Protein AF-0000000077890113 (afdb_homodimer)

Radius of gyration: 23.97 Å; Cα contacts (8 Å, |Δi|>4): 520; chains: 2; bounding box: 77×68×52 Å

Nearest PDB structures (foldseek):
  2q4x-assembly2_B  TM=9.807E-01  e=2.069E-17  Arabidopsis thaliana
  2q4x-assembly1_A  TM=9.269E-01  e=3.983E-15  Arabidopsis thaliana
  3ibx-assembly1_A-2  TM=8.732E-01  e=8.137E-07  Helicobacter pylori
  2rd3-assembly1_A  TM=8.785E-01  e=1.170E-06  unclassified
  2gm7-assembly1_C  TM=8.668E-01  e=7.776E-07  Pyrobaculum aerophilum str. IM2

Structure (mmCIF, N/CA/C/O backbone):
data_AF-0000000077890113-model_v1
#
loop_
_entity.id
_entity.type
_entity.pdbx_description
1 polymer 'aminopyrimidine aminohydrolase'
#
loop_
_atom_site.group_PDB
_atom_site.id
_atom_site.type_symbol
_atom_site.label_atom_id
_atom_site.label_alt_id
_atom_site.label_comp_id
_atom_site.label_asym_id
_atom_site.label_entity_id
_atom_site.label_seq_id
_atom_site.pdbx_PDB_ins_code
_atom_site.Cartn_x
_atom_site.Cartn_y
_atom_site.Cartn_z
_atom_site.occupancy
_atom_site.B_iso_or_equiv
_atom_site.auth_seq_id
_atom_site.auth_comp_id
_atom_site.auth_asym_id
_atom_site.auth_atom_id
_atom_site.pdbx_PDB_model_num
ATOM 1 N N . MET A 1 1 ? 39.969 19.75 5.949 1 30.28 1 MET A N 1
ATOM 2 C CA . MET A 1 1 ? 38.875 20.531 5.395 1 30.28 1 MET A CA 1
ATOM 3 C C . MET A 1 1 ? 37.531 20.094 5.98 1 30.28 1 MET A C 1
ATOM 5 O O . MET A 1 1 ? 37.188 18.906 5.934 1 30.28 1 MET A O 1
ATOM 9 N N . ASP A 1 2 ? 36.938 20.625 7.094 1 36.62 2 ASP A N 1
ATOM 10 C CA . ASP A 1 2 ? 35.781 20.438 7.98 1 36.62 2 ASP A CA 1
ATOM 11 C C . ASP A 1 2 ? 34.531 20.125 7.188 1 36.62 2 ASP A C 1
ATOM 13 O O . ASP A 1 2 ? 34.125 20.875 6.289 1 36.62 2 ASP A O 1
ATOM 17 N N . GLU A 1 3 ? 34.25 18.891 6.762 1 38.81 3 GLU A N 1
ATOM 18 C CA . GLU A 1 3 ? 33.125 18.531 5.91 1 38.81 3 GLU A CA 1
ATOM 19 C C . GLU A 1 3 ? 31.844 19.266 6.32 1 38.81 3 GLU A C 1
ATOM 21 O O . GLU A 1 3 ? 31.281 19.016 7.395 1 38.81 3 GLU A O 1
ATOM 26 N N . GLU A 1 4 ? 31.625 20.609 6.422 1 38 4 GLU A N 1
ATOM 27 C CA . GLU A 1 4 ? 30.438 21.453 6.516 1 38 4 GLU A CA 1
ATOM 28 C C . GLU A 1 4 ? 29.203 20.75 5.934 1 38 4 GLU A C 1
ATOM 30 O O . GLU A 1 4 ? 29.156 20.484 4.734 1 38 4 GLU A O 1
ATOM 35 N N . LYS A 1 5 ? 28.672 19.797 6.52 1 55.34 5 LYS A N 1
ATOM 36 C CA . LYS A 1 5 ? 27.5 19 6.164 1 55.34 5 LYS A CA 1
ATOM 37 C C . LYS A 1 5 ? 26.469 19.828 5.406 1 55.34 5 LYS A C 1
ATOM 39 O O . LYS A 1 5 ? 25.844 20.719 5.98 1 55.34 5 LYS A O 1
ATOM 44 N N . MET A 1 6 ? 26.625 20.266 4.16 1 74.75 6 MET A N 1
ATOM 45 C CA . MET A 1 6 ? 25.797 21.078 3.264 1 74.75 6 MET A CA 1
ATOM 46 C C . MET A 1 6 ? 24.312 20.766 3.465 1 74.75 6 MET A C 1
ATOM 48 O O . MET A 1 6 ? 23.938 19.609 3.689 1 74.75 6 MET A O 1
ATOM 52 N N . MET A 1 7 ? 23.562 21.781 3.844 1 88.94 7 MET A N 1
ATOM 53 C CA . MET A 1 7 ? 22.109 21.719 4.062 1 88.94 7 MET A CA 1
ATOM 54 C C . MET A 1 7 ? 21.406 21.094 2.865 1 88.94 7 MET A C 1
ATOM 56 O O . MET A 1 7 ? 21.703 21.438 1.719 1 88.94 7 MET A O 1
ATOM 60 N N . SER A 1 8 ? 20.625 20.078 3.17 1 95.06 8 SER A N 1
ATOM 61 C CA . SER A 1 8 ? 19.828 19.484 2.102 1 95.06 8 SER A CA 1
ATOM 62 C C . SER A 1 8 ? 18.766 20.438 1.6 1 95.06 8 SER A C 1
ATOM 64 O O . SER A 1 8 ? 18.547 21.5 2.197 1 95.06 8 SER A O 1
ATOM 66 N N . MET A 1 9 ? 18.188 20.219 0.51 1 96.75 9 MET A N 1
ATOM 67 C CA . MET A 1 9 ? 17.172 21.094 -0.07 1 96.75 9 MET A CA 1
ATOM 68 C C . MET A 1 9 ? 15.984 21.25 0.869 1 96.75 9 MET A C 1
ATOM 70 O O . MET A 1 9 ? 15.477 22.359 1.05 1 96.75 9 MET A O 1
ATOM 74 N N . THR A 1 10 ? 15.516 20.141 1.466 1 97.81 10 THR A N 1
ATOM 75 C CA . THR A 1 10 ? 14.383 20.25 2.377 1 97.81 10 THR A CA 1
ATOM 76 C C . THR A 1 10 ? 14.742 21.078 3.604 1 97.81 10 THR A C 1
ATOM 78 O O . THR A 1 10 ? 13.922 21.875 4.082 1 97.81 10 THR A O 1
ATOM 81 N N . GLU A 1 11 ? 15.961 20.906 4.121 1 97.12 11 GLU A N 1
ATOM 82 C CA . GLU A 1 11 ? 16.422 21.719 5.23 1 97.12 11 GLU A CA 1
ATOM 83 C C . GLU A 1 11 ? 16.453 23.203 4.852 1 97.12 11 GLU A C 1
ATOM 85 O O . GLU A 1 11 ? 16.109 24.062 5.66 1 97.12 11 GLU A O 1
ATOM 90 N N . THR A 1 12 ? 16.891 23.438 3.66 1 97.25 12 THR A N 1
ATOM 91 C CA . THR A 1 12 ? 16.891 24.812 3.15 1 97.25 12 THR A CA 1
ATOM 92 C C . THR A 1 12 ? 15.484 25.391 3.129 1 97.25 12 THR A C 1
ATOM 94 O O . THR A 1 12 ? 15.266 26.531 3.543 1 97.25 12 THR A O 1
ATOM 97 N N . TRP A 1 13 ? 14.516 24.625 2.631 1 98.06 13 TRP A N 1
ATOM 98 C CA . TRP A 1 13 ? 13.133 25.094 2.549 1 98.06 13 TRP A CA 1
ATOM 99 C C . TRP A 1 13 ? 12.547 25.297 3.939 1 98.06 13 TRP A C 1
ATOM 101 O O . TRP A 1 13 ? 11.797 26.25 4.164 1 98.06 13 TRP A O 1
ATOM 111 N N . LEU A 1 14 ? 12.883 24.422 4.895 1 97.88 14 LEU A N 1
ATOM 112 C CA . LEU A 1 14 ? 12.391 24.547 6.262 1 97.88 14 LEU A CA 1
ATOM 113 C C . LEU A 1 14 ? 12.898 25.828 6.906 1 97.88 14 LEU A C 1
ATOM 115 O O . LEU A 1 14 ? 12.18 26.469 7.68 1 97.88 14 LEU A O 1
ATOM 119 N N . LYS A 1 15 ? 14.102 26.188 6.59 1 97.12 15 LYS A N 1
ATOM 120 C CA . LYS A 1 15 ? 14.664 27.438 7.09 1 97.12 15 LYS A CA 1
ATOM 121 C C . LYS A 1 15 ? 14.062 28.641 6.363 1 97.12 15 LYS A C 1
ATOM 123 O O . LYS A 1 15 ? 13.672 29.625 7 1 97.12 15 LYS A O 1
ATOM 128 N N . LYS A 1 16 ? 14.031 28.578 5.078 1 97.81 16 LYS A N 1
ATOM 129 C CA . LYS A 1 16 ? 13.531 29.656 4.234 1 97.81 16 LYS A CA 1
ATOM 130 C C . LYS A 1 16 ? 12.078 29.969 4.562 1 97.81 16 LYS A C 1
ATOM 132 O O . LYS A 1 16 ? 11.68 31.141 4.57 1 97.81 16 LYS A O 1
ATOM 137 N N . HIS A 1 17 ? 11.297 28.922 4.797 1 98.31 17 HIS A N 1
ATOM 138 C CA . HIS A 1 17 ? 9.867 29.078 5.039 1 98.31 17 HIS A CA 1
ATOM 139 C C . HIS A 1 17 ? 9.516 28.734 6.484 1 98.31 17 HIS A C 1
ATOM 141 O O . HIS A 1 17 ? 8.477 28.141 6.75 1 98.31 17 HIS A O 1
ATOM 147 N N . ARG A 1 18 ? 10.328 29.109 7.379 1 97.88 18 ARG A N 1
ATOM 148 C CA . ARG A 1 18 ? 10.234 28.75 8.789 1 97.88 18 ARG A CA 1
ATOM 149 C C . ARG A 1 18 ? 8.914 29.219 9.391 1 97.88 18 ARG A C 1
ATOM 151 O O . ARG A 1 18 ? 8.297 28.5 10.18 1 97.88 18 ARG A O 1
ATOM 158 N N . LEU A 1 19 ? 8.477 30.375 9.062 1 97.81 19 LEU A N 1
ATOM 159 C CA . LEU A 1 19 ? 7.254 30.922 9.633 1 97.81 19 LEU A CA 1
ATOM 160 C C . LEU A 1 19 ? 6.039 30.094 9.203 1 97.81 19 LEU A C 1
ATOM 162 O O . LEU A 1 19 ? 5.18 29.781 10.031 1 97.81 19 LEU A O 1
ATOM 166 N N . LEU A 1 20 ? 5.965 29.766 7.926 1 98.25 20 LEU A N 1
ATOM 167 C CA . LEU A 1 20 ? 4.867 28.953 7.414 1 98.25 20 LEU A CA 1
ATOM 168 C C . LEU A 1 20 ? 4.898 27.562 8.023 1 98.25 20 LEU A C 1
ATOM 170 O O . LEU A 1 20 ? 3.855 27 8.375 1 98.25 20 LEU A O 1
ATOM 174 N N . TYR A 1 21 ? 6.102 27.016 8.156 1 98.56 21 TYR A N 1
ATOM 175 C CA . TYR A 1 21 ? 6.258 25.688 8.719 1 98.56 21 TYR A CA 1
ATOM 176 C C . TYR A 1 21 ? 5.852 25.656 10.188 1 98.56 21 TYR A C 1
ATOM 178 O O . TYR A 1 21 ? 5.16 24.75 10.633 1 98.56 21 TYR A O 1
ATOM 186 N N . THR A 1 22 ? 6.258 26.688 10.914 1 98.12 22 THR A N 1
ATOM 187 C CA . THR A 1 22 ? 5.871 26.797 12.312 1 98.12 22 THR A CA 1
ATOM 188 C C . THR A 1 22 ? 4.359 26.969 12.445 1 98.12 22 THR A C 1
ATOM 190 O O . THR A 1 22 ? 3.742 26.406 13.352 1 98.12 22 THR A O 1
ATOM 193 N N . GLY A 1 23 ? 3.75 27.766 11.547 1 98 23 GLY A N 1
ATOM 194 C CA . GLY A 1 23 ? 2.303 27.891 11.539 1 98 23 GLY A CA 1
ATOM 195 C C . GLY A 1 23 ? 1.58 26.578 11.367 1 98 23 GLY A C 1
ATOM 196 O O . GLY A 1 23 ? 0.527 26.344 11.969 1 98 23 GLY A O 1
ATOM 197 N N . ALA A 1 24 ? 2.174 25.703 10.594 1 98.56 24 ALA A N 1
ATOM 198 C CA . ALA A 1 24 ? 1.564 24.406 10.336 1 98.56 24 ALA A CA 1
ATOM 199 C C . ALA A 1 24 ? 1.816 23.453 11.5 1 98.56 24 ALA A C 1
ATOM 201 O O . ALA A 1 24 ? 0.98 22.594 11.797 1 98.56 24 ALA A O 1
ATOM 202 N N . THR A 1 25 ? 2.945 23.562 12.25 1 98.56 25 THR A N 1
ATOM 203 C CA . THR A 1 25 ? 3.332 22.594 13.25 1 98.56 25 THR A CA 1
ATOM 204 C C . THR A 1 25 ? 2.973 23.078 14.656 1 98.56 25 THR A C 1
ATOM 206 O O . THR A 1 25 ? 2.924 22.297 15.602 1 98.56 25 THR A O 1
ATOM 209 N N . ARG A 1 26 ? 2.779 24.375 14.805 1 97.88 26 ARG A N 1
ATOM 210 C CA . ARG A 1 26 ? 2.369 24.984 16.062 1 97.88 26 ARG A CA 1
ATOM 211 C C . ARG A 1 26 ? 1.042 25.719 15.906 1 97.88 26 ARG A C 1
ATOM 213 O O . ARG A 1 26 ? 0.882 26.844 16.406 1 97.88 26 ARG A O 1
ATOM 220 N N . ASN A 1 27 ? 0.21 25.141 15.062 1 97.88 27 ASN A N 1
ATOM 221 C CA . ASN A 1 27 ? -1.128 25.688 14.852 1 97.88 27 ASN A CA 1
ATOM 222 C C . ASN A 1 27 ? -1.892 25.828 16.172 1 97.88 27 ASN A C 1
ATOM 224 O O . ASN A 1 27 ? -1.681 25.031 17.094 1 97.88 27 ASN A O 1
ATOM 228 N N . PRO A 1 28 ? -2.863 26.734 16.328 1 96.88 28 PRO A N 1
ATOM 229 C CA . PRO A 1 28 ? -3.635 26.906 17.547 1 96.88 28 PRO A CA 1
ATOM 230 C C . PRO A 1 28 ? -4.273 25.594 18.031 1 96.88 28 PRO A C 1
ATOM 232 O O . PRO A 1 28 ? -4.312 25.328 19.234 1 96.88 28 PRO A O 1
ATOM 235 N N . PHE A 1 29 ? -4.766 24.828 17.172 1 97.25 29 PHE A N 1
ATOM 236 C CA . PHE A 1 29 ? -5.332 23.531 17.547 1 97.25 29 PHE A CA 1
ATOM 237 C C . PHE A 1 29 ? -4.305 22.688 18.297 1 97.25 29 PHE A C 1
ATOM 239 O O . PHE A 1 29 ? -4.605 22.125 19.359 1 97.25 29 PHE A O 1
ATOM 246 N N . ILE A 1 30 ? -3.082 22.625 17.781 1 97.44 30 ILE A N 1
ATOM 247 C CA . ILE A 1 30 ? -1.996 21.859 18.391 1 97.44 30 ILE A CA 1
ATOM 248 C C . ILE A 1 30 ? -1.639 22.453 19.75 1 97.44 30 ILE A C 1
ATOM 250 O O . ILE A 1 30 ? -1.43 21.719 20.719 1 97.44 30 ILE A O 1
ATOM 254 N N . LEU A 1 31 ? -1.599 23.75 19.75 1 96.88 31 LEU A N 1
ATOM 255 C CA . LEU A 1 31 ? -1.266 24.438 21 1 96.88 31 LEU A CA 1
ATOM 256 C C . LEU A 1 31 ? -2.311 24.141 22.078 1 96.88 31 LEU A C 1
ATOM 258 O O . LEU A 1 31 ? -1.979 24.031 23.25 1 96.88 31 LEU A O 1
ATOM 262 N N . THR A 1 32 ? -3.619 24.062 21.703 1 96.62 32 THR A N 1
ATOM 263 C CA . THR A 1 32 ? -4.66 23.766 22.688 1 96.62 32 THR A CA 1
ATOM 264 C C . THR A 1 32 ? -4.477 22.359 23.266 1 96.62 32 THR A C 1
ATOM 266 O O . THR A 1 32 ? -4.816 22.109 24.422 1 96.62 32 THR A O 1
ATOM 269 N N . ILE A 1 33 ? -4.004 21.422 22.484 1 96.88 33 ILE A N 1
ATOM 270 C CA . ILE A 1 33 ? -3.699 20.094 22.984 1 96.88 33 ILE A CA 1
ATOM 271 C C . ILE A 1 33 ? -2.521 20.156 23.953 1 96.88 33 ILE A C 1
ATOM 273 O O . ILE A 1 33 ? -2.605 19.672 25.078 1 96.88 33 ILE A O 1
ATOM 277 N N . HIS A 1 34 ? -1.407 20.875 23.484 1 97.44 34 HIS A N 1
ATOM 278 C CA . HIS A 1 34 ? -0.181 21.016 24.266 1 97.44 34 HIS A CA 1
ATOM 279 C C . HIS A 1 34 ? -0.458 21.656 25.625 1 97.44 34 HIS A C 1
ATOM 281 O O . HIS A 1 34 ? 0.132 21.266 26.625 1 97.44 34 HIS A O 1
ATOM 287 N N . ASP A 1 35 ? -1.398 22.594 25.641 1 96.69 35 ASP A N 1
ATOM 288 C CA . ASP A 1 35 ? -1.629 23.406 26.812 1 96.69 35 ASP A CA 1
ATOM 289 C C . ASP A 1 35 ? -2.844 22.906 27.609 1 96.69 35 ASP A C 1
ATOM 291 O O . ASP A 1 35 ? -3.271 23.547 28.562 1 96.69 35 ASP A O 1
ATOM 295 N N . ALA A 1 36 ? -3.447 21.781 27.156 1 95.81 36 ALA A N 1
ATOM 296 C CA . ALA A 1 36 ? -4.578 21.141 27.844 1 95.81 36 ALA A CA 1
ATOM 297 C C . ALA A 1 36 ? -5.785 22.078 27.875 1 95.81 36 ALA A C 1
ATOM 299 O O . ALA A 1 36 ? -6.523 22.109 28.859 1 95.81 36 ALA A O 1
ATOM 300 N N . THR A 1 37 ? -5.973 22.891 26.859 1 94.56 37 THR A N 1
ATOM 301 C CA . THR A 1 37 ? -7.125 23.781 26.75 1 94.56 37 THR A CA 1
ATOM 302 C C . THR A 1 37 ? -8.047 23.344 25.625 1 94.56 37 THR A C 1
ATOM 304 O O . THR A 1 37 ? -9.023 24.031 25.312 1 94.56 37 THR A O 1
ATOM 307 N N . ILE A 1 38 ? -7.793 22.203 25.078 1 93.5 38 ILE A N 1
ATOM 308 C CA . ILE A 1 38 ? -8.547 21.703 23.938 1 93.5 38 ILE A CA 1
ATOM 309 C C . ILE A 1 38 ? -9.984 21.406 24.359 1 93.5 38 ILE A C 1
ATOM 311 O O . ILE A 1 38 ? -10.219 20.891 25.453 1 93.5 38 ILE A O 1
ATOM 315 N N . ASN A 1 39 ? -10.875 21.797 23.531 1 92.19 39 ASN A N 1
ATOM 316 C CA . ASN A 1 39 ? -12.266 21.406 23.672 1 92.19 39 ASN A CA 1
ATOM 317 C C . ASN A 1 39 ? -12.516 20.016 23.078 1 92.19 39 ASN A C 1
ATOM 319 O O . ASN A 1 39 ? -12.062 19.703 21.984 1 92.19 39 ASN A O 1
ATOM 323 N N . ILE A 1 40 ? -13.211 19.188 23.719 1 89.19 40 ILE A N 1
ATOM 324 C CA . ILE A 1 40 ? -13.469 17.812 23.328 1 89.19 40 ILE A CA 1
ATOM 325 C C . ILE A 1 40 ? -14.211 17.766 22 1 89.19 40 ILE A C 1
ATOM 327 O O . ILE A 1 40 ? -13.977 16.875 21.172 1 89.19 40 ILE A O 1
ATOM 331 N N . ALA A 1 41 ? -15.047 18.688 21.828 1 91.69 41 ALA A N 1
ATOM 332 C CA . ALA A 1 41 ? -15.789 18.766 20.578 1 91.69 41 ALA A CA 1
ATOM 333 C C . ALA A 1 41 ? -14.852 19 19.406 1 91.69 41 ALA A C 1
ATOM 335 O O . ALA A 1 41 ? -15.031 18.406 18.328 1 91.69 41 ALA A O 1
ATOM 336 N N . SER A 1 42 ? -13.883 19.828 19.625 1 93.56 42 SER A N 1
ATOM 337 C CA . SER A 1 42 ? -12.898 20.109 18.594 1 93.56 42 SER A CA 1
ATOM 338 C C . SER A 1 42 ? -12.062 18.859 18.281 1 93.56 42 SER A C 1
ATOM 340 O O . SER A 1 42 ? -11.781 18.562 17.125 1 93.56 42 SER A O 1
ATOM 342 N N . PHE A 1 43 ? -11.734 18.188 19.344 1 94.06 43 PHE A N 1
ATOM 343 C CA . PHE A 1 43 ? -10.945 16.969 19.188 1 94.06 43 PHE A CA 1
ATOM 344 C C . PHE A 1 43 ? -11.719 15.922 18.406 1 94.06 43 PHE A C 1
ATOM 346 O O . PHE A 1 43 ? -11.18 15.297 17.484 1 94.06 43 PHE A O 1
ATOM 353 N N . LYS A 1 44 ? -12.945 15.742 18.781 1 92.75 44 LYS A N 1
ATOM 354 C CA . LYS A 1 44 ? -13.797 14.773 18.094 1 92.75 44 LYS A CA 1
ATOM 355 C C . LYS A 1 44 ? -13.977 15.125 16.625 1 92.75 44 LYS A C 1
ATOM 357 O O . LYS A 1 44 ? -13.984 14.242 15.766 1 92.75 44 LYS A O 1
ATOM 362 N N . THR A 1 45 ? -14.109 16.422 16.375 1 93.88 45 THR A N 1
ATOM 363 C CA . THR A 1 45 ? -14.234 16.875 15 1 93.88 45 THR A CA 1
ATOM 364 C C . THR A 1 45 ? -12.969 16.547 14.211 1 93.88 45 THR A C 1
ATOM 366 O O . THR A 1 45 ? -13.039 16.016 13.102 1 93.88 45 THR A O 1
ATOM 369 N N . TRP A 1 46 ? -11.844 16.859 14.758 1 95.56 46 TRP A N 1
ATOM 370 C CA . TRP A 1 46 ? -10.578 16.547 14.102 1 95.56 46 TRP A CA 1
ATOM 371 C C . TRP A 1 46 ? -10.469 15.055 13.82 1 95.56 46 TRP A C 1
ATOM 373 O O . TRP A 1 46 ? -10.141 14.648 12.703 1 95.56 46 TRP A O 1
ATOM 383 N N . LEU A 1 47 ? -10.742 14.281 14.852 1 95 47 LEU A N 1
ATOM 384 C CA . LEU A 1 47 ? -10.617 12.828 14.75 1 95 47 LEU A CA 1
ATOM 385 C C . LEU A 1 47 ? -11.492 12.289 13.617 1 95 47 LEU A C 1
ATOM 387 O O . LEU A 1 47 ? -11.031 11.477 12.805 1 95 47 LEU A O 1
ATOM 391 N N . ALA A 1 48 ? -12.695 12.727 13.57 1 94.38 48 ALA A N 1
ATOM 392 C CA . ALA A 1 48 ? -13.625 12.289 12.531 1 94.38 48 ALA A CA 1
ATOM 393 C C . ALA A 1 48 ? -13.148 12.703 11.148 1 94.38 48 ALA A C 1
ATOM 395 O O . ALA A 1 48 ? -13.18 11.906 10.203 1 94.38 48 ALA A O 1
ATOM 396 N N . GLN A 1 49 ? -12.664 13.938 11.023 1 95.75 49 GLN A N 1
ATOM 397 C CA . GLN A 1 49 ? -12.203 14.453 9.742 1 95.75 49 GLN A CA 1
ATOM 398 C C . GLN A 1 49 ? -10.914 13.766 9.305 1 95.75 49 GLN A C 1
ATOM 400 O O . GLN A 1 49 ? -10.711 13.508 8.117 1 95.75 49 GLN A O 1
ATOM 405 N N . ASP A 1 50 ? -10.086 13.508 10.242 1 96.12 50 ASP A N 1
ATOM 406 C CA . ASP A 1 50 ? -8.812 12.859 9.922 1 96.12 50 ASP A CA 1
ATOM 407 C C . ASP A 1 50 ? -9.031 11.43 9.445 1 96.12 50 ASP A C 1
ATOM 409 O O . ASP A 1 50 ? -8.266 10.922 8.617 1 96.12 50 ASP A O 1
ATOM 413 N N . TYR A 1 51 ? -10.039 10.805 9.992 1 93.56 51 TYR A N 1
ATOM 414 C CA . TYR A 1 51 ? -10.391 9.477 9.508 1 93.56 51 TYR A CA 1
ATOM 415 C C . TYR A 1 51 ? -10.742 9.508 8.023 1 93.56 51 TYR A C 1
ATOM 417 O O . TYR A 1 51 ? -10.297 8.656 7.258 1 93.56 51 TYR A O 1
ATOM 425 N N . LEU A 1 52 ? -11.523 10.484 7.645 1 93.81 52 LEU A N 1
ATOM 426 C CA . LEU A 1 52 ? -11.883 10.648 6.238 1 93.81 52 LEU A CA 1
ATOM 427 C C . LEU A 1 52 ? -10.648 10.953 5.398 1 93.81 52 LEU A C 1
ATOM 429 O O . LEU A 1 52 ? -10.5 10.422 4.293 1 93.81 52 LEU A O 1
ATOM 433 N N . PHE A 1 53 ? -9.82 11.734 5.918 1 96.62 53 PHE A N 1
ATOM 434 C CA . PHE A 1 53 ? -8.602 12.133 5.211 1 96.62 53 PHE A CA 1
ATOM 435 C C . PHE A 1 53 ? -7.715 10.922 4.941 1 96.62 53 PHE A C 1
ATOM 437 O O . PHE A 1 53 ? -7.16 10.781 3.85 1 96.62 53 PHE A O 1
ATOM 444 N N . VAL A 1 54 ? -7.539 10.07 5.957 1 95.69 54 VAL A N 1
ATOM 445 C CA . VAL A 1 54 ? -6.641 8.93 5.836 1 95.69 54 VAL A CA 1
ATOM 446 C C . VAL A 1 54 ? -7.125 8 4.723 1 95.69 54 VAL A C 1
ATOM 448 O O . VAL A 1 54 ? -6.32 7.395 4.016 1 95.69 54 VAL A O 1
ATOM 451 N N . ARG A 1 55 ? -8.383 7.914 4.492 1 92.38 55 ARG A N 1
ATOM 452 C CA . ARG A 1 55 ? -8.953 7.078 3.439 1 92.38 55 ARG A CA 1
ATOM 453 C C . ARG A 1 55 ? -8.539 7.586 2.061 1 92.38 55 ARG A C 1
ATOM 455 O O . ARG A 1 55 ? -8.391 6.797 1.126 1 92.38 55 ARG A O 1
ATOM 462 N N . ALA A 1 56 ? -8.383 8.898 1.951 1 94.69 56 ALA A N 1
ATOM 463 C CA . ALA A 1 56 ? -7.898 9.492 0.704 1 94.69 56 ALA A CA 1
ATOM 464 C C . ALA A 1 56 ? -6.375 9.477 0.646 1 94.69 56 ALA A C 1
ATOM 466 O O . ALA A 1 56 ? -5.789 9.523 -0.437 1 94.69 56 ALA A O 1
ATOM 467 N N . PHE A 1 57 ? -5.805 9.422 1.797 1 98.19 57 PHE A N 1
ATOM 468 C CA . PHE A 1 57 ? -4.348 9.43 1.904 1 98.19 57 PHE A CA 1
ATOM 469 C C . PHE A 1 57 ? -3.771 8.094 1.45 1 98.19 57 PHE A C 1
ATOM 471 O O . PHE A 1 57 ? -2.693 8.047 0.854 1 98.19 57 PHE A O 1
ATOM 478 N N . VAL A 1 58 ? -4.504 7.004 1.652 1 97.69 58 VAL A N 1
ATOM 479 C CA . VAL A 1 58 ? -4.066 5.648 1.344 1 97.69 58 VAL A CA 1
ATOM 480 C C . VAL A 1 58 ? -3.793 5.523 -0.154 1 97.69 58 VAL A C 1
ATOM 482 O O . VAL A 1 58 ? -2.684 5.172 -0.562 1 97.69 58 VAL A O 1
ATOM 485 N N . PRO A 1 59 ? -4.766 5.867 -1.018 1 97.69 59 PRO A N 1
ATOM 486 C CA . PRO A 1 59 ? -4.453 5.762 -2.443 1 97.69 59 PRO A CA 1
ATOM 487 C C . PRO A 1 59 ? -3.365 6.742 -2.885 1 97.69 59 PRO A C 1
ATOM 489 O O . PRO A 1 59 ? -2.625 6.461 -3.83 1 97.69 59 PRO A O 1
ATOM 492 N N . PHE A 1 60 ? -3.258 7.875 -2.287 1 98.62 60 PHE A N 1
ATOM 493 C CA . PHE A 1 60 ? -2.176 8.797 -2.6 1 98.62 60 PHE A CA 1
ATOM 494 C C . PHE A 1 60 ? -0.818 8.141 -2.369 1 98.62 60 PHE A C 1
ATOM 496 O O . PHE A 1 60 ? 0.045 8.164 -3.25 1 98.62 60 PHE A O 1
ATOM 503 N N . VAL A 1 61 ? -0.641 7.527 -1.178 1 98.69 61 VAL A N 1
ATOM 504 C CA . VAL A 1 61 ? 0.629 6.883 -0.868 1 98.69 61 VAL A CA 1
ATOM 505 C C . VAL A 1 61 ? 0.871 5.727 -1.837 1 98.69 61 VAL A C 1
ATOM 507 O O . VAL A 1 61 ? 2.002 5.5 -2.271 1 98.69 61 VAL A O 1
ATOM 510 N N . ALA A 1 62 ? -0.186 4.996 -2.152 1 98.44 62 ALA A N 1
ATOM 511 C CA . ALA A 1 62 ? -0.073 3.941 -3.156 1 98.44 62 ALA A CA 1
ATOM 512 C C . ALA A 1 62 ? 0.446 4.496 -4.48 1 98.44 62 ALA A C 1
ATOM 514 O O . ALA A 1 62 ? 1.291 3.879 -5.133 1 98.44 62 ALA A O 1
ATOM 515 N N . SER A 1 63 ? -0.03 5.645 -4.867 1 98.38 63 SER A N 1
ATOM 516 C CA . SER A 1 63 ? 0.412 6.258 -6.117 1 98.38 63 SER A CA 1
ATOM 517 C C . SER A 1 63 ? 1.885 6.648 -6.047 1 98.38 63 SER A C 1
ATOM 519 O O . SER A 1 63 ? 2.602 6.559 -7.047 1 98.38 63 SER A O 1
ATOM 521 N N . VAL A 1 64 ? 2.324 7.129 -4.887 1 98.56 64 VAL A N 1
ATOM 522 C CA . VAL A 1 64 ? 3.732 7.461 -4.695 1 98.56 64 VAL A CA 1
ATOM 523 C C . VAL A 1 64 ? 4.582 6.195 -4.816 1 98.56 64 VAL A C 1
ATOM 525 O O . VAL A 1 64 ? 5.664 6.223 -5.41 1 98.56 64 VAL A O 1
ATOM 528 N N . LEU A 1 65 ? 4.078 5.121 -4.285 1 98.25 65 LEU A N 1
ATOM 529 C CA . LEU A 1 65 ? 4.77 3.838 -4.355 1 98.25 65 LEU A CA 1
ATOM 530 C C . LEU A 1 65 ? 4.957 3.396 -5.805 1 98.25 65 LEU A C 1
ATOM 532 O O . LEU A 1 65 ? 6.035 2.936 -6.184 1 98.25 65 LEU A O 1
ATOM 536 N N . ILE A 1 66 ? 3.938 3.553 -6.602 1 97.81 66 ILE A N 1
ATOM 537 C CA . ILE A 1 66 ? 4.012 3.18 -8.008 1 97.81 66 ILE A CA 1
ATOM 538 C C . ILE A 1 66 ? 5.043 4.051 -8.727 1 97.81 66 ILE A C 1
ATOM 540 O O . ILE A 1 66 ? 5.84 3.555 -9.523 1 97.81 66 ILE A O 1
ATOM 544 N N . LYS A 1 67 ? 5.059 5.352 -8.398 1 97.5 67 LYS A N 1
ATOM 545 C CA . LYS A 1 67 ? 6.043 6.258 -8.984 1 97.5 67 LYS A CA 1
ATOM 546 C C . LYS A 1 67 ? 7.461 5.867 -8.578 1 97.5 67 LYS A C 1
ATOM 548 O O . LYS A 1 67 ? 8.391 5.965 -9.383 1 97.5 67 LYS A O 1
ATOM 553 N N . ALA A 1 68 ? 7.586 5.512 -7.312 1 97.62 68 ALA A N 1
ATOM 554 C CA . ALA A 1 68 ? 8.891 5.062 -6.828 1 97.62 68 ALA A CA 1
ATOM 555 C C . ALA A 1 68 ? 9.383 3.854 -7.617 1 97.62 68 ALA A C 1
ATOM 557 O O . ALA A 1 68 ? 10.547 3.791 -8.008 1 97.62 68 ALA A O 1
ATOM 558 N N . TRP A 1 69 ? 8.5 2.936 -7.859 1 95.62 69 TRP A N 1
ATOM 559 C CA . TRP A 1 69 ? 8.836 1.727 -8.602 1 95.62 69 TRP A CA 1
ATOM 560 C C . TRP A 1 69 ? 9.289 2.066 -10.023 1 95.62 69 TRP A C 1
ATOM 562 O O . TRP A 1 69 ? 10.234 1.475 -10.531 1 95.62 69 TRP A O 1
ATOM 572 N N . LYS A 1 70 ? 8.688 3.062 -10.609 1 94.38 70 LYS A N 1
ATOM 573 C CA . LYS A 1 70 ? 8.961 3.43 -12 1 94.38 70 LYS A CA 1
ATOM 574 C C . LYS A 1 70 ? 10.227 4.277 -12.102 1 94.38 70 LYS A C 1
ATOM 576 O O . LYS A 1 70 ? 11.008 4.125 -13.047 1 94.38 70 LYS A O 1
ATOM 581 N N . GLU A 1 71 ? 10.391 5.121 -11.078 1 94.75 71 GLU A N 1
ATOM 582 C CA . GLU A 1 71 ? 11.32 6.215 -11.336 1 94.75 71 GLU A CA 1
ATOM 583 C C . GLU A 1 71 ? 12.508 6.164 -10.375 1 94.75 71 GLU A C 1
ATOM 585 O O . GLU A 1 71 ? 13.523 6.824 -10.594 1 94.75 71 GLU A O 1
ATOM 590 N N . SER A 1 72 ? 12.32 5.395 -9.25 1 93.25 72 SER A N 1
ATOM 591 C CA . SER A 1 72 ? 13.359 5.461 -8.227 1 93.25 72 SER A CA 1
ATOM 592 C C . SER A 1 72 ? 14.656 4.812 -8.711 1 93.25 72 SER A C 1
ATOM 594 O O . SER A 1 72 ? 14.625 3.82 -9.438 1 93.25 72 SER A O 1
ATOM 596 N N . ASP A 1 73 ? 15.758 5.281 -8.32 1 87.19 73 ASP A N 1
ATOM 597 C CA . ASP A 1 73 ? 17.062 4.699 -8.594 1 87.19 73 ASP A CA 1
ATOM 598 C C . ASP A 1 73 ? 17.547 3.84 -7.43 1 87.19 73 ASP A C 1
ATOM 600 O O . ASP A 1 73 ? 18.672 3.338 -7.438 1 87.19 73 ASP A O 1
ATOM 604 N N . ASP A 1 74 ? 16.75 3.766 -6.426 1 87.69 74 ASP A N 1
ATOM 605 C CA . ASP A 1 74 ? 17.047 3.016 -5.211 1 87.69 74 ASP A CA 1
ATOM 606 C C . ASP A 1 74 ? 15.883 2.104 -4.828 1 87.69 74 ASP A C 1
ATOM 608 O O . ASP A 1 74 ? 14.805 2.58 -4.48 1 87.69 74 ASP A O 1
ATOM 612 N N . ASN A 1 75 ? 16.125 0.863 -4.738 1 83.31 75 ASN A N 1
ATOM 613 C CA . ASN A 1 75 ? 15.102 -0.129 -4.434 1 83.31 75 ASN A CA 1
ATOM 614 C C . ASN A 1 75 ? 14.578 0.024 -3.006 1 83.31 75 ASN 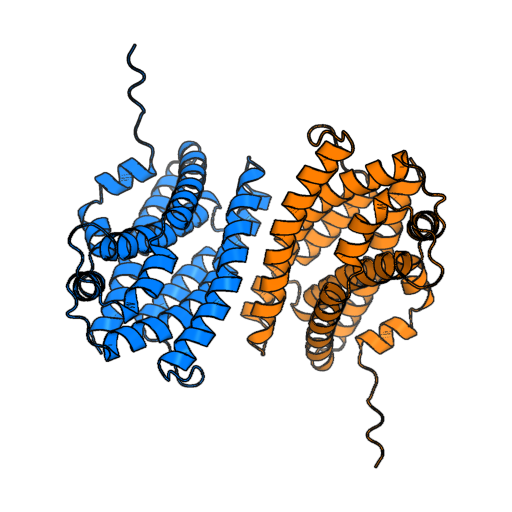A C 1
ATOM 616 O O . ASN A 1 75 ? 13.477 -0.425 -2.693 1 83.31 75 ASN A O 1
ATOM 620 N N . GLY A 1 76 ? 15.328 0.688 -2.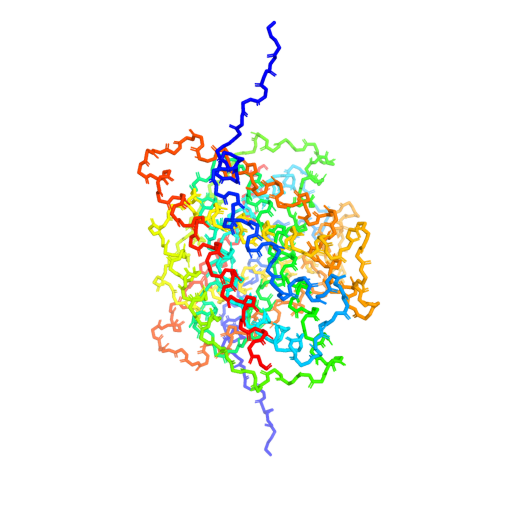195 1 91.56 76 GLY A N 1
ATOM 621 C CA . GLY A 1 76 ? 14.938 0.876 -0.808 1 91.56 76 GLY A CA 1
ATOM 622 C C . GLY A 1 76 ? 13.742 1.793 -0.646 1 91.56 76 GLY A C 1
ATOM 623 O O . GLY A 1 76 ? 13.062 1.766 0.387 1 91.56 76 GLY A O 1
ATOM 624 N N . ASP A 1 77 ? 13.477 2.662 -1.669 1 96.44 77 ASP A N 1
ATOM 625 C CA . ASP A 1 77 ? 12.359 3.594 -1.589 1 96.44 77 ASP A CA 1
ATOM 626 C C . ASP A 1 77 ? 11.031 2.85 -1.45 1 96.44 77 ASP A C 1
ATOM 628 O O . ASP A 1 77 ? 10.195 3.215 -0.626 1 96.44 77 ASP A O 1
ATOM 632 N N . ILE A 1 78 ? 10.977 1.804 -2.268 1 95.81 78 ILE A N 1
ATOM 633 C CA . ILE A 1 78 ? 9.727 1.042 -2.293 1 95.81 78 ILE A CA 1
ATOM 634 C C . ILE A 1 78 ? 9.461 0.442 -0.915 1 95.81 78 ILE A C 1
ATOM 636 O O . ILE A 1 78 ? 8.336 0.507 -0.409 1 95.81 78 ILE A O 1
ATOM 640 N N . GLU A 1 79 ? 10.453 -0.04 -0.278 1 95.31 79 GLU A N 1
ATOM 641 C CA . GLU A 1 79 ? 10.297 -0.682 1.023 1 95.31 79 GLU A CA 1
ATOM 642 C C . GLU A 1 79 ? 9.898 0.329 2.094 1 95.31 79 GLU A C 1
ATOM 644 O O . GLU A 1 79 ? 9.055 0.037 2.947 1 95.31 79 GLU A O 1
ATOM 649 N N . ILE A 1 80 ? 10.5 1.475 2.062 1 97.25 80 ILE A N 1
ATOM 650 C CA . ILE A 1 80 ? 10.188 2.521 3.027 1 97.25 80 ILE A CA 1
ATOM 651 C C . ILE A 1 80 ? 8.727 2.953 2.861 1 97.25 80 ILE A C 1
ATOM 653 O O . ILE A 1 80 ? 7.98 3.029 3.84 1 97.25 80 ILE A O 1
ATOM 657 N N . ILE A 1 81 ? 8.297 3.182 1.59 1 98.19 81 ILE A N 1
ATOM 658 C CA . ILE A 1 81 ? 6.941 3.646 1.323 1 98.19 81 ILE A CA 1
ATOM 659 C C . ILE A 1 81 ? 5.941 2.537 1.644 1 98.19 81 ILE A C 1
ATOM 661 O O . ILE A 1 81 ? 4.879 2.795 2.207 1 98.19 81 ILE A O 1
ATOM 665 N N . LEU A 1 82 ? 6.305 1.339 1.299 1 97.5 82 LEU A N 1
ATOM 666 C CA . LEU A 1 82 ? 5.461 0.194 1.624 1 97.5 82 LEU A CA 1
ATOM 667 C C . LEU A 1 82 ? 5.285 0.059 3.133 1 97.5 82 LEU A C 1
ATOM 669 O O . LEU A 1 82 ? 4.207 -0.305 3.607 1 97.5 82 LEU A O 1
ATOM 673 N N . GLY A 1 83 ? 6.383 0.287 3.914 1 96.19 83 GLY A N 1
ATOM 674 C CA . GLY A 1 83 ? 6.27 0.32 5.363 1 96.19 83 GLY A CA 1
ATOM 675 C C . GLY A 1 83 ? 5.258 1.339 5.859 1 96.19 83 GLY A C 1
ATOM 676 O O . GLY A 1 83 ? 4.535 1.085 6.824 1 96.19 83 GLY A O 1
ATOM 677 N N . GLY A 1 84 ? 5.242 2.457 5.199 1 96.88 84 GLY A N 1
ATOM 678 C CA . GLY A 1 84 ? 4.23 3.457 5.504 1 96.88 84 GLY A CA 1
ATOM 679 C C . GLY A 1 84 ? 2.816 2.975 5.246 1 96.88 84 GLY A C 1
ATOM 680 O O . GLY A 1 84 ? 1.914 3.223 6.047 1 96.88 84 GLY A O 1
ATOM 681 N N . MET A 1 85 ? 2.627 2.271 4.172 1 96.31 85 MET A N 1
ATOM 682 C CA . MET A 1 85 ? 1.311 1.73 3.844 1 96.31 85 MET A CA 1
ATOM 683 C C . MET A 1 85 ? 0.856 0.73 4.902 1 96.31 85 MET A C 1
ATOM 685 O O . MET A 1 85 ? -0.32 0.699 5.27 1 96.31 85 MET A O 1
ATOM 689 N N . ALA A 1 86 ? 1.776 -0.089 5.352 1 95.12 86 ALA A N 1
ATOM 690 C CA . ALA A 1 86 ? 1.459 -1.046 6.406 1 95.12 86 ALA A CA 1
ATOM 691 C C . ALA A 1 86 ? 0.981 -0.331 7.668 1 95.12 86 ALA A C 1
ATOM 693 O O . ALA A 1 86 ? 0.039 -0.78 8.328 1 95.12 86 ALA A O 1
ATOM 694 N N . SER A 1 87 ? 1.604 0.775 7.945 1 95.12 87 SER A N 1
ATOM 695 C CA . SER A 1 87 ? 1.227 1.556 9.117 1 95.12 87 SER A CA 1
ATOM 696 C C . SER A 1 87 ? -0.161 2.164 8.953 1 95.12 87 SER A C 1
ATOM 698 O O . SER A 1 87 ? -0.884 2.348 9.938 1 95.12 87 SER A O 1
ATOM 700 N N . LEU A 1 88 ? -0.544 2.518 7.699 1 96.25 88 LEU A N 1
ATOM 701 C CA . LEU A 1 88 ? -1.857 3.098 7.438 1 96.25 88 LEU A CA 1
ATOM 702 C C . LEU A 1 88 ? -2.963 2.082 7.711 1 96.25 88 LEU A C 1
ATOM 704 O O . LEU A 1 88 ? -4.059 2.451 8.141 1 96.25 88 LEU A O 1
ATOM 708 N N . GLN A 1 89 ? -2.67 0.792 7.496 1 93.5 89 GLN A N 1
ATOM 709 C CA . GLN A 1 89 ? -3.633 -0.245 7.855 1 93.5 89 GLN A CA 1
ATOM 710 C C . GLN A 1 89 ? -3.918 -0.238 9.352 1 93.5 89 GLN A C 1
ATOM 712 O O . GLN A 1 89 ? -5.078 -0.297 9.766 1 93.5 89 GLN A O 1
ATOM 717 N N . ASP A 1 90 ? -2.863 -0.137 10.086 1 92.5 90 ASP A N 1
ATOM 718 C CA . ASP A 1 90 ? -3 -0.05 11.531 1 92.5 90 ASP A CA 1
ATOM 719 C C . ASP A 1 90 ? -3.738 1.224 11.938 1 92.5 90 ASP A C 1
ATOM 721 O O . ASP A 1 90 ? -4.508 1.22 12.906 1 92.5 90 ASP A O 1
ATOM 725 N N . GLU A 1 91 ? -3.455 2.262 11.219 1 94.5 91 GLU A N 1
ATOM 726 C CA . GLU A 1 91 ? -4.062 3.555 11.516 1 94.5 91 GLU A CA 1
ATOM 727 C C . GLU A 1 91 ? -5.574 3.516 11.297 1 94.5 91 GLU A C 1
ATOM 729 O O . GLU A 1 91 ? -6.336 4.055 12.102 1 94.5 91 GLU A O 1
ATOM 734 N N . ILE A 1 92 ? -6.039 2.926 10.258 1 92.5 92 ILE A N 1
ATOM 735 C CA . ILE A 1 92 ? -7.465 2.814 9.977 1 92.5 92 ILE A CA 1
ATOM 736 C C . ILE A 1 92 ? -8.156 2.029 11.086 1 92.5 92 ILE A C 1
ATOM 738 O O . ILE A 1 92 ? -9.211 2.43 11.578 1 92.5 92 ILE A O 1
ATOM 742 N N . THR A 1 93 ? -7.52 0.959 11.523 1 91.19 93 THR A N 1
ATOM 743 C CA . THR A 1 93 ? -8.047 0.164 12.625 1 91.19 93 THR A CA 1
ATOM 744 C C . THR A 1 93 ? -8.117 0.992 13.906 1 91.19 93 THR A C 1
ATOM 746 O O . THR A 1 93 ? -9.094 0.908 14.656 1 91.19 93 THR A O 1
ATOM 749 N N . TRP A 1 94 ? -7.133 1.75 14.125 1 93.88 94 TRP A N 1
ATOM 750 C CA . TRP A 1 94 ? -7.078 2.625 15.289 1 93.88 94 TRP A CA 1
ATOM 751 C C . TRP A 1 94 ? -8.211 3.646 15.258 1 93.88 94 TRP A C 1
ATOM 753 O O . TRP A 1 94 ? -8.867 3.887 16.266 1 93.88 94 TRP A O 1
ATOM 763 N N . PHE A 1 95 ? -8.445 4.273 14.07 1 92.69 95 PHE A N 1
ATOM 764 C CA . PHE A 1 95 ? -9.516 5.258 13.922 1 92.69 95 PHE A CA 1
ATOM 765 C C . PHE A 1 95 ? -10.867 4.641 14.258 1 92.69 95 PHE A C 1
ATOM 767 O O . PHE A 1 95 ? -11.695 5.27 14.922 1 92.69 95 PHE A O 1
ATOM 774 N N . LYS A 1 96 ? -11.078 3.459 13.812 1 90.06 96 LYS A N 1
ATOM 775 C CA . LYS A 1 96 ? -12.344 2.789 14.078 1 90.06 96 LYS A CA 1
ATOM 776 C C . LYS A 1 96 ? -12.531 2.539 15.57 1 90.06 96 LYS A C 1
ATOM 778 O O . LYS A 1 96 ? -13.617 2.777 16.109 1 90.06 96 LYS A O 1
ATOM 783 N N . ARG A 1 97 ? -11.508 2.121 16.219 1 91.75 97 ARG A N 1
ATOM 784 C CA . ARG A 1 97 ? -11.562 1.901 17.656 1 91.75 97 ARG A CA 1
ATOM 785 C C . ARG A 1 97 ? -11.781 3.211 18.406 1 91.75 97 ARG A C 1
ATOM 787 O O . ARG A 1 97 ? -12.617 3.281 19.312 1 91.75 97 ARG A O 1
ATOM 794 N N . GLU A 1 98 ? -10.992 4.266 18.016 1 91.62 98 GLU A N 1
ATOM 795 C CA . GLU A 1 98 ? -11.094 5.559 18.688 1 91.62 98 GLU A CA 1
ATOM 796 C C . GLU A 1 98 ? -12.461 6.188 18.469 1 91.62 98 GLU A C 1
ATOM 798 O O . GLU A 1 98 ? -12.992 6.855 19.359 1 91.62 98 GLU A O 1
ATOM 803 N N . ALA A 1 99 ? -12.992 6.004 17.281 1 89.19 99 ALA A N 1
ATOM 804 C CA . ALA A 1 99 ? -14.336 6.512 17.016 1 89.19 99 ALA A CA 1
ATOM 805 C C . ALA A 1 99 ? -15.359 5.898 17.969 1 89.19 99 ALA A C 1
ATOM 807 O O . ALA A 1 99 ? -16.219 6.598 18.484 1 89.19 99 ALA A O 1
ATOM 808 N N . THR A 1 100 ? -15.234 4.625 18.188 1 90.25 100 THR A N 1
ATOM 809 C CA . THR A 1 100 ? -16.109 3.934 19.125 1 90.25 100 THR A CA 1
ATOM 810 C C . THR A 1 100 ? -15.922 4.465 20.547 1 90.25 100 THR A C 1
ATOM 812 O O . THR A 1 100 ? -16.891 4.75 21.234 1 90.25 100 THR A O 1
ATOM 815 N N . ASN A 1 101 ? -14.727 4.676 20.938 1 90.44 101 ASN A N 1
ATOM 816 C CA . ASN A 1 101 ? -14.406 5.156 22.266 1 90.44 101 ASN A CA 1
ATOM 817 C C . ASN A 1 101 ? -14.977 6.551 22.516 1 90.44 101 ASN A C 1
ATOM 819 O O . ASN A 1 101 ? -15.383 6.871 23.641 1 90.44 101 ASN A O 1
ATOM 823 N N . TRP A 1 102 ? -14.984 7.348 21.5 1 91 102 TRP A N 1
ATOM 824 C CA . TRP A 1 102 ? -15.406 8.734 21.641 1 91 102 TRP A CA 1
ATOM 825 C C . TRP A 1 102 ? -16.859 8.906 21.234 1 91 102 TRP A C 1
ATOM 827 O O . TRP A 1 102 ? -17.391 10.023 21.219 1 91 102 TRP A O 1
ATOM 837 N N . GLY A 1 103 ? -17.484 7.793 20.734 1 89.81 103 GLY A N 1
ATOM 838 C CA . GLY A 1 103 ? -18.891 7.828 20.375 1 89.81 103 GLY A CA 1
ATOM 839 C C . GLY A 1 103 ? -19.141 8.555 19.062 1 89.81 103 GLY A C 1
ATOM 840 O O . GLY A 1 103 ? -20.156 9.258 18.922 1 89.81 103 GLY A O 1
ATOM 841 N N . ILE A 1 104 ? -18.188 8.492 18.188 1 87.19 104 ILE A N 1
ATOM 842 C CA . ILE A 1 104 ? -18.312 9.109 16.875 1 87.19 104 ILE A CA 1
ATOM 843 C C . ILE A 1 104 ? -18.859 8.094 15.875 1 87.19 104 ILE A C 1
ATOM 845 O O . ILE A 1 104 ? -18.312 7 15.734 1 87.19 104 ILE A O 1
ATOM 849 N N . SER A 1 105 ? -19.953 8.375 15.273 1 80.81 105 SER A N 1
ATOM 850 C CA . SER A 1 105 ? -20.5 7.52 14.234 1 80.81 105 SER A CA 1
ATOM 851 C C . SER A 1 105 ? -19.891 7.832 12.875 1 80.81 105 SER A C 1
ATOM 853 O O . SER A 1 105 ? -20.016 8.953 12.375 1 80.81 105 SER A O 1
ATOM 855 N N . HIS A 1 106 ? -19.359 6.941 12.25 1 72.81 106 HIS A N 1
ATOM 856 C CA . HIS A 1 106 ? -18.672 7.129 10.977 1 72.81 106 HIS A CA 1
ATOM 857 C C . HIS A 1 106 ? -19.656 7.449 9.859 1 72.81 106 HIS A C 1
ATOM 859 O O . HIS A 1 106 ? -19.344 8.227 8.953 1 72.81 106 HIS A O 1
ATOM 865 N N . SER A 1 107 ? -20.75 6.848 9.977 1 71.06 107 SER A N 1
ATOM 866 C CA . SER A 1 107 ? -21.75 7.02 8.93 1 71.06 107 SER A CA 1
ATOM 867 C C . SER A 1 107 ? -22.297 8.445 8.922 1 71.06 107 SER A C 1
ATOM 869 O O . SER A 1 107 ? -22.859 8.891 7.914 1 71.06 107 SER A O 1
ATOM 871 N N . GLU A 1 108 ? -21.938 9.18 9.867 1 77.31 108 GLU A N 1
ATOM 872 C CA . GLU A 1 108 ? -22.547 10.5 9.969 1 77.31 108 GLU A CA 1
ATOM 873 C C . GLU A 1 108 ? -21.516 11.602 9.727 1 77.31 108 GLU A C 1
ATOM 875 O O . GLU A 1 108 ? -21.875 12.781 9.664 1 77.31 108 GLU A O 1
ATOM 880 N N . VAL A 1 109 ? -20.375 11.188 9.461 1 85.94 109 VAL A N 1
ATOM 881 C CA . VAL A 1 109 ? -19.344 12.219 9.336 1 85.94 109 VAL A CA 1
ATOM 882 C C . VAL A 1 109 ? -19.328 12.75 7.906 1 85.94 109 VAL A C 1
ATOM 884 O O . VAL A 1 109 ? -19.188 11.984 6.953 1 85.94 109 VAL A O 1
ATOM 887 N N . VAL A 1 110 ? -19.516 14.055 7.793 1 91.56 110 VAL A N 1
ATOM 888 C CA . VAL A 1 110 ? -19.453 14.75 6.512 1 91.56 110 VAL A CA 1
ATOM 889 C C . VAL A 1 110 ? -18.141 15.516 6.395 1 91.56 110 VAL A C 1
ATOM 891 O O . VAL A 1 110 ? -17.766 16.25 7.312 1 91.56 110 VAL A O 1
ATOM 894 N N . PRO A 1 111 ? -17.5 15.281 5.332 1 95.5 111 PRO A N 1
ATOM 895 C CA . PRO A 1 111 ? -16.234 16 5.18 1 95.5 111 PRO A CA 1
ATOM 896 C C . PRO A 1 111 ? -16.422 17.516 5.145 1 95.5 111 PRO A C 1
ATOM 898 O O . PRO A 1 111 ? -17.297 18.016 4.426 1 95.5 111 PRO A O 1
ATOM 901 N N . GLN A 1 112 ? -15.688 18.219 5.859 1 96.56 112 GLN A N 1
ATOM 902 C CA . GLN A 1 112 ? -15.68 19.672 5.832 1 96.56 112 GLN A CA 1
ATOM 903 C C . GLN A 1 112 ? -14.891 20.203 4.641 1 96.56 112 GLN A C 1
ATOM 905 O O . GLN A 1 112 ? -14.133 19.453 4.012 1 96.56 112 GLN A O 1
ATOM 910 N N . GLN A 1 113 ? -15.008 21.453 4.348 1 97.38 113 GLN A N 1
ATOM 911 C CA . GLN A 1 113 ? -14.453 22.031 3.135 1 97.38 113 GLN A CA 1
ATOM 912 C C . GLN A 1 113 ? -12.93 21.922 3.119 1 97.38 113 GLN A C 1
ATOM 914 O O . GLN A 1 113 ? -12.336 21.594 2.088 1 97.38 113 GLN A O 1
ATOM 919 N N . ALA A 1 114 ? -12.273 22.172 4.207 1 97.94 114 ALA A N 1
ATOM 920 C CA . ALA A 1 114 ? -10.82 22.062 4.273 1 97.94 114 ALA A CA 1
ATOM 921 C C . ALA A 1 114 ? -10.352 20.656 3.938 1 97.94 114 ALA A C 1
ATOM 923 O O . ALA A 1 114 ? -9.336 20.469 3.26 1 97.94 114 ALA A O 1
ATOM 924 N N . ASN A 1 115 ? -11.102 19.656 4.488 1 98.12 115 ASN A N 1
ATOM 925 C CA . ASN A 1 115 ? -10.781 18.266 4.195 1 98.12 115 ASN A CA 1
ATOM 926 C C . ASN A 1 115 ? -11.016 17.922 2.725 1 98.12 115 ASN A C 1
ATOM 928 O O . ASN A 1 115 ? -10.188 17.281 2.09 1 98.12 115 ASN A O 1
ATOM 932 N N . ILE A 1 116 ? -12.094 18.422 2.162 1 98.12 116 ILE A N 1
ATOM 933 C CA . ILE A 1 116 ? -12.406 18.203 0.754 1 98.12 116 ILE A CA 1
ATOM 934 C C . ILE A 1 116 ? -11.297 18.781 -0.12 1 98.12 116 ILE A C 1
ATOM 936 O O . ILE A 1 116 ? -10.812 18.109 -1.037 1 98.12 116 ILE A O 1
ATOM 940 N N . ASN A 1 117 ? -10.891 19.984 0.189 1 98.5 117 ASN A N 1
ATOM 941 C CA . ASN A 1 117 ? -9.828 20.641 -0.568 1 98.5 117 ASN A CA 1
ATOM 942 C C . ASN A 1 117 ? -8.516 19.859 -0.485 1 98.5 117 ASN A C 1
ATOM 944 O O . ASN A 1 117 ? -7.816 19.703 -1.487 1 98.5 117 ASN A O 1
ATOM 948 N N . TYR A 1 118 ? -8.219 19.438 0.685 1 98.56 118 TYR A N 1
ATOM 949 C CA . TYR A 1 118 ? -6.98 18.703 0.91 1 98.56 118 TYR A CA 1
ATOM 950 C C . TYR A 1 118 ? -6.988 17.391 0.15 1 98.56 118 TYR A C 1
ATOM 952 O O . TYR A 1 118 ? -6 17.031 -0.498 1 98.56 118 TYR A O 1
ATOM 960 N N . CYS A 1 119 ? -8.117 16.656 0.216 1 98.06 119 CYS A N 1
ATOM 961 C CA . CYS A 1 119 ? -8.242 15.391 -0.496 1 98.06 119 CYS A CA 1
ATOM 962 C C . CYS A 1 119 ? -8.156 15.594 -2.002 1 98.06 119 CYS A C 1
ATOM 964 O O . CYS A 1 119 ? -7.555 14.789 -2.713 1 98.06 119 CYS A O 1
ATOM 966 N N . ARG A 1 120 ? -8.719 16.672 -2.475 1 98.06 120 ARG A N 1
ATOM 967 C CA . ARG A 1 120 ? -8.609 17.016 -3.891 1 98.06 120 ARG A CA 1
ATOM 968 C C . ARG A 1 120 ? -7.156 17.297 -4.277 1 98.06 120 ARG A C 1
ATOM 970 O O . ARG A 1 120 ? -6.707 16.891 -5.355 1 98.06 120 ARG A O 1
ATOM 977 N N . PHE A 1 121 ? -6.531 18 -3.445 1 98.5 121 PHE A N 1
ATOM 978 C CA . PHE A 1 121 ? -5.113 18.266 -3.648 1 98.5 121 PHE A CA 1
ATOM 979 C C . PHE A 1 121 ? -4.328 16.969 -3.744 1 98.5 121 PHE A C 1
ATOM 981 O O . PHE A 1 121 ? -3.541 16.781 -4.676 1 98.5 121 PHE A O 1
ATOM 988 N N . LEU A 1 122 ? -4.547 16 -2.801 1 98.44 122 LEU A N 1
ATOM 989 C CA . LEU A 1 122 ? -3.885 14.695 -2.84 1 98.44 122 LEU A CA 1
ATOM 990 C C . LEU A 1 122 ? -4.18 13.977 -4.152 1 98.44 122 LEU A C 1
ATOM 992 O O . LEU A 1 122 ? -3.275 13.414 -4.773 1 98.44 122 LEU A O 1
ATOM 996 N N . GLU A 1 123 ? -5.434 14.031 -4.512 1 97.69 123 GLU A N 1
ATOM 997 C CA . GLU A 1 123 ? -5.836 13.375 -5.746 1 97.69 123 GLU A CA 1
ATOM 998 C C . GLU A 1 123 ? -5.09 13.945 -6.949 1 97.69 123 GLU A C 1
ATOM 1000 O O . GLU A 1 123 ? -4.711 13.203 -7.859 1 97.69 123 GLU A O 1
ATOM 1005 N N . SER A 1 124 ? -4.879 15.211 -6.977 1 97.81 124 SER A N 1
ATOM 1006 C CA . SER A 1 124 ? -4.176 15.852 -8.078 1 97.81 124 SER A CA 1
ATOM 1007 C C . SER A 1 124 ? -2.734 15.359 -8.172 1 97.81 124 SER A C 1
ATOM 1009 O O . SER A 1 124 ? -2.15 15.336 -9.258 1 97.81 124 SER A O 1
ATOM 1011 N N . LEU A 1 125 ? -2.145 14.961 -7.086 1 97.88 125 LEU A N 1
ATOM 1012 C CA . LEU A 1 125 ? -0.765 14.492 -7.039 1 97.88 125 LEU A CA 1
ATOM 1013 C C . LEU A 1 125 ? -0.67 13.047 -7.52 1 97.88 125 LEU A C 1
ATOM 1015 O O . LEU A 1 125 ? 0.427 12.539 -7.758 1 97.88 125 LEU A O 1
ATOM 1019 N N . MET A 1 126 ? -1.796 12.367 -7.684 1 97.25 126 MET A N 1
ATOM 1020 C CA . MET A 1 126 ? -1.817 10.953 -8.047 1 97.25 126 MET A CA 1
ATOM 1021 C C . MET A 1 126 ? -1.75 10.781 -9.562 1 97.25 126 MET A C 1
ATOM 1023 O O . MET A 1 126 ? -1.566 9.664 -10.062 1 97.25 126 ME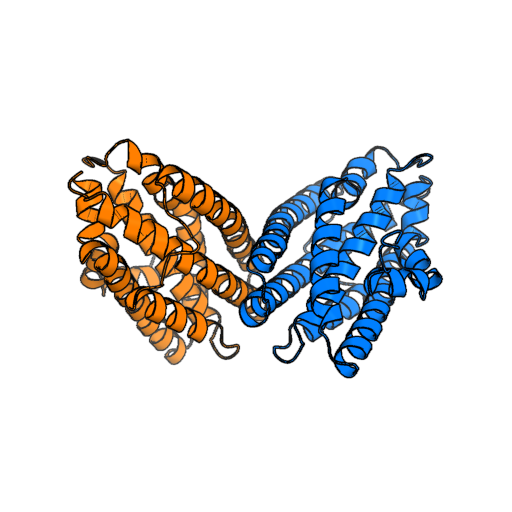T A O 1
ATOM 1027 N N . SER A 1 127 ? -1.825 11.914 -10.266 1 94.88 127 SER A N 1
ATOM 1028 C CA . SER A 1 127 ? -1.765 11.852 -11.719 1 94.88 127 SER A CA 1
ATOM 1029 C C . SER A 1 127 ? -0.482 11.172 -12.188 1 94.88 127 SER A C 1
ATOM 1031 O O . SER A 1 127 ? 0.589 11.398 -11.625 1 94.88 127 SER A O 1
ATOM 1033 N N . PRO A 1 128 ? -0.549 10.359 -13.25 1 90.94 128 PRO A N 1
ATOM 1034 C CA . PRO A 1 128 ? 0.653 9.711 -13.789 1 90.94 128 PRO A CA 1
ATOM 1035 C C . PRO A 1 128 ? 1.7 10.719 -14.266 1 90.94 128 PRO A C 1
ATOM 1037 O O . PRO A 1 128 ? 2.891 10.398 -14.312 1 90.94 128 PRO A O 1
ATOM 1040 N N . GLU A 1 129 ? 1.272 11.93 -14.57 1 93.25 129 GLU A N 1
ATOM 1041 C CA . GLU A 1 129 ? 2.184 12.945 -15.078 1 93.25 129 GLU A CA 1
ATOM 1042 C C . GLU A 1 129 ? 2.951 13.617 -13.945 1 93.25 129 GLU A C 1
ATOM 1044 O O . GLU A 1 129 ? 3.941 14.312 -14.188 1 93.25 129 GLU A O 1
ATOM 1049 N N . MET A 1 130 ? 2.459 13.477 -12.75 1 96.38 130 MET A N 1
ATOM 1050 C CA . MET A 1 130 ? 3.156 14.047 -11.609 1 96.38 130 MET A CA 1
ATOM 1051 C C . MET A 1 130 ? 4.48 13.336 -11.359 1 96.38 130 MET A C 1
ATOM 1053 O O . MET A 1 130 ? 4.52 12.109 -11.258 1 96.38 130 MET A O 1
ATOM 1057 N N . GLU A 1 131 ? 5.531 14.016 -11.258 1 97.31 131 GLU A N 1
ATOM 1058 C CA . GLU A 1 131 ? 6.863 13.445 -11.062 1 97.31 131 GLU A CA 1
ATOM 1059 C C . GLU A 1 131 ? 7 12.844 -9.664 1 97.31 131 GLU A C 1
ATOM 1061 O O . GLU A 1 131 ? 6.492 13.391 -8.688 1 97.31 131 GLU A O 1
ATOM 1066 N N . TYR A 1 132 ? 7.738 11.773 -9.586 1 97.88 132 TYR A N 1
ATOM 1067 C CA . TYR A 1 132 ? 8.016 11.109 -8.312 1 97.88 132 TYR A CA 1
ATOM 1068 C C . TYR A 1 132 ? 8.656 12.078 -7.32 1 97.88 132 TYR A C 1
ATOM 1070 O O . TYR A 1 132 ? 8.281 12.094 -6.145 1 97.88 132 TYR A O 1
ATOM 1078 N N . THR A 1 133 ? 9.562 12.938 -7.758 1 98.38 133 THR A N 1
ATOM 1079 C CA . THR A 1 133 ? 10.273 13.883 -6.906 1 98.38 133 THR A CA 1
ATOM 1080 C C . THR A 1 133 ? 9.297 14.82 -6.199 1 98.38 133 THR A C 1
ATOM 1082 O O . THR A 1 133 ? 9.414 15.039 -4.992 1 98.38 133 THR A O 1
ATOM 1085 N N . VAL A 1 134 ? 8.344 15.266 -6.93 1 98.38 134 VAL A N 1
ATOM 1086 C CA . VAL A 1 134 ? 7.371 16.219 -6.395 1 98.38 134 VAL A CA 1
ATOM 1087 C C . VAL A 1 134 ? 6.434 15.5 -5.43 1 98.38 134 VAL A C 1
ATOM 1089 O O . VAL A 1 134 ? 6.18 15.984 -4.324 1 98.38 134 VAL A O 1
ATOM 1092 N N . ALA A 1 135 ? 5.945 14.32 -5.812 1 98.56 135 ALA A N 1
ATOM 1093 C CA . ALA A 1 135 ? 4.988 13.562 -5.004 1 98.56 135 ALA A CA 1
ATOM 1094 C C . ALA A 1 135 ? 5.613 13.133 -3.682 1 98.56 135 ALA A C 1
ATOM 1096 O O . ALA A 1 135 ? 4.98 13.234 -2.627 1 98.56 135 ALA A O 1
ATOM 1097 N N . ILE A 1 136 ? 6.879 12.641 -3.744 1 98.69 136 ILE A N 1
ATOM 1098 C CA . ILE A 1 136 ? 7.539 12.148 -2.537 1 98.69 136 ILE A CA 1
ATOM 1099 C C . ILE A 1 136 ? 7.848 13.312 -1.605 1 98.69 136 ILE A C 1
ATOM 1101 O O . ILE A 1 136 ? 7.805 13.172 -0.382 1 98.69 136 ILE A O 1
ATOM 1105 N N . THR A 1 137 ? 8.109 14.492 -2.141 1 98.81 137 THR A N 1
ATOM 1106 C CA . THR A 1 137 ? 8.328 15.688 -1.334 1 98.81 137 THR A CA 1
ATOM 1107 C C . THR A 1 137 ? 7.059 16.078 -0.583 1 98.81 137 THR A C 1
ATOM 1109 O O . THR A 1 137 ? 7.102 16.359 0.616 1 98.81 137 THR A O 1
ATOM 1112 N N . ALA A 1 138 ? 5.984 16.062 -1.325 1 98.75 138 ALA A N 1
ATOM 1113 C CA . ALA A 1 138 ? 4.703 16.359 -0.682 1 98.75 138 ALA A CA 1
ATOM 1114 C C . ALA A 1 138 ? 4.398 15.328 0.408 1 98.75 138 ALA A C 1
ATOM 1116 O O . ALA A 1 138 ? 3.953 15.695 1.5 1 98.75 138 ALA A O 1
ATOM 1117 N N . PHE A 1 139 ? 4.648 14.078 0.063 1 98.81 139 PHE A N 1
ATOM 1118 C CA . PHE A 1 139 ? 4.414 13 1.011 1 98.81 139 PHE A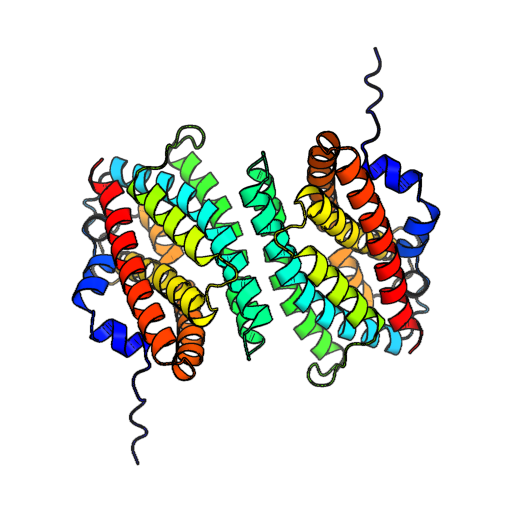 CA 1
ATOM 1119 C C . PHE A 1 139 ? 5.223 13.211 2.285 1 98.81 139 PHE A C 1
ATOM 1121 O O . PHE A 1 139 ? 4.68 13.133 3.391 1 98.81 139 PHE A O 1
ATOM 1128 N N . TRP A 1 140 ? 6.488 13.492 2.137 1 98.88 140 TRP A N 1
ATOM 1129 C CA . TRP A 1 140 ? 7.348 13.781 3.281 1 98.88 140 TRP A CA 1
ATOM 1130 C C . TRP A 1 140 ? 6.805 14.945 4.098 1 98.88 140 TRP A C 1
ATOM 1132 O O . TRP A 1 140 ? 6.715 14.867 5.324 1 98.88 140 TRP A O 1
ATOM 1142 N N . ALA A 1 141 ? 6.473 16.016 3.463 1 98.88 141 ALA A N 1
ATOM 1143 C CA . ALA A 1 141 ? 6.023 17.219 4.152 1 98.88 141 ALA A CA 1
ATOM 1144 C C . ALA A 1 141 ? 4.777 16.938 4.992 1 98.88 141 ALA A C 1
ATOM 1146 O O . ALA A 1 141 ? 4.672 17.406 6.129 1 98.88 141 ALA A O 1
ATOM 1147 N N . ILE A 1 142 ? 3.822 16.188 4.426 1 98.81 142 ILE A N 1
ATOM 1148 C CA . ILE A 1 142 ? 2.588 15.844 5.121 1 98.81 142 ILE A CA 1
ATOM 1149 C C . ILE A 1 142 ? 2.914 15.094 6.414 1 98.81 142 ILE A C 1
ATOM 1151 O O . ILE A 1 142 ? 2.439 15.469 7.488 1 98.81 142 ILE A O 1
ATOM 1155 N N . GLU A 1 143 ? 3.738 14.07 6.305 1 98.56 143 GLU A N 1
ATOM 1156 C CA . GLU A 1 143 ? 4.09 13.25 7.453 1 98.56 143 GLU A CA 1
ATOM 1157 C C . GLU A 1 143 ? 4.91 14.039 8.469 1 98.56 143 GLU A C 1
ATOM 1159 O O . GLU A 1 143 ? 4.727 13.875 9.68 1 98.56 143 GLU A O 1
ATOM 1164 N N . ALA A 1 144 ? 5.832 14.859 7.996 1 98.56 144 ALA A N 1
ATOM 1165 C CA . ALA A 1 144 ? 6.715 15.625 8.867 1 98.56 144 ALA A CA 1
ATOM 1166 C C . ALA A 1 144 ? 5.926 16.609 9.727 1 98.56 144 ALA A C 1
ATOM 1168 O O . ALA A 1 144 ? 6.199 16.766 10.914 1 98.56 144 ALA A O 1
ATOM 1169 N N . VAL A 1 145 ? 4.977 17.281 9.094 1 98.69 145 VAL A N 1
ATOM 1170 C CA . VAL A 1 145 ? 4.156 18.234 9.836 1 98.69 145 VAL A CA 1
ATOM 1171 C C . VAL A 1 145 ? 3.41 17.516 10.953 1 98.69 145 VAL A C 1
ATOM 1173 O O . VAL A 1 145 ? 3.367 17.984 12.094 1 98.69 145 VAL A O 1
ATOM 1176 N N . TYR A 1 146 ? 2.811 16.328 10.664 1 98 146 TYR A N 1
ATOM 1177 C CA . TYR A 1 146 ? 2.104 15.547 11.672 1 98 146 TYR A CA 1
ATOM 1178 C C . TYR A 1 146 ? 3.047 15.117 12.789 1 98 146 TYR A C 1
ATOM 1180 O O . TYR A 1 146 ? 2.727 15.273 13.969 1 98 146 TYR A O 1
ATOM 1188 N N . GLN A 1 147 ? 4.168 14.594 12.414 1 98.62 147 GLN A N 1
ATOM 1189 C CA . GLN A 1 147 ? 5.121 14.086 13.391 1 98.62 147 GLN A CA 1
ATOM 1190 C C . GLN A 1 147 ? 5.59 15.203 14.328 1 98.62 147 GLN A C 1
ATOM 1192 O O . GLN A 1 147 ? 5.578 15.039 15.547 1 98.62 147 GLN A O 1
ATOM 1197 N N . GLU A 1 148 ? 5.984 16.328 13.773 1 98.06 148 GLU A N 1
ATOM 1198 C CA . GLU A 1 148 ? 6.5 17.422 14.586 1 98.06 148 GLU A CA 1
ATOM 1199 C C . GLU A 1 148 ? 5.402 18.016 15.461 1 98.06 148 GLU A C 1
ATOM 1201 O O . GLU A 1 148 ? 5.652 18.391 16.609 1 98.06 148 GLU A O 1
ATOM 1206 N N . SER A 1 149 ? 4.184 18.172 14.906 1 98.44 149 SER A N 1
ATOM 1207 C CA . SER A 1 149 ? 3.07 18.734 15.664 1 98.44 149 SER A CA 1
ATOM 1208 C C . SER A 1 149 ? 2.766 17.891 16.906 1 98.44 149 SER A C 1
ATOM 1210 O O . SER A 1 149 ? 2.705 18.422 18.016 1 98.44 149 SER A O 1
ATOM 1212 N N . PHE A 1 150 ? 2.639 16.609 16.703 1 98.31 150 PHE A N 1
ATOM 1213 C CA . PHE A 1 150 ? 2.23 15.758 17.812 1 98.31 150 PHE A CA 1
ATOM 1214 C C . PHE A 1 150 ? 3.414 15.461 18.734 1 98.31 150 PHE A C 1
ATOM 1216 O O . PHE A 1 150 ? 3.236 15.234 19.938 1 98.31 150 PHE A O 1
ATOM 1223 N N . ALA A 1 151 ? 4.633 15.414 18.172 1 98.19 151 ALA A N 1
ATOM 1224 C CA . ALA A 1 151 ? 5.809 15.312 19.031 1 98.19 151 ALA A CA 1
ATOM 1225 C C . ALA A 1 151 ? 5.895 16.5 19.984 1 98.19 151 ALA A C 1
ATOM 1227 O O . ALA A 1 151 ? 6.297 16.344 21.141 1 98.19 151 ALA A O 1
ATOM 1228 N N . TYR A 1 152 ? 5.543 17.672 19.5 1 97.88 152 TYR A N 1
ATOM 1229 C CA . TYR A 1 152 ? 5.508 18.875 20.328 1 97.88 152 TYR A CA 1
ATOM 1230 C C . TYR A 1 152 ? 4.57 18.688 21.516 1 97.88 152 TYR A C 1
ATOM 1232 O O . TYR A 1 152 ? 4.871 19.125 22.625 1 97.88 152 TYR A O 1
ATOM 1240 N N . CYS A 1 153 ? 3.443 18 21.328 1 98.06 153 CYS A N 1
ATOM 1241 C CA . CYS A 1 153 ? 2.441 17.766 22.359 1 98.06 153 CYS A CA 1
ATOM 1242 C C . CYS A 1 153 ? 2.932 16.75 23.375 1 98.06 153 CYS A C 1
ATOM 1244 O O . CYS A 1 153 ? 2.326 16.578 24.438 1 98.06 153 CYS A O 1
ATOM 1246 N N . LEU A 1 154 ? 4.043 16.078 23.078 1 97.19 154 LEU A N 1
ATOM 1247 C CA . LEU A 1 154 ? 4.594 15.07 23.969 1 97.19 154 LEU A CA 1
ATOM 1248 C C . LEU A 1 154 ? 5.883 15.57 24.625 1 97.19 154 LEU A C 1
ATOM 1250 O O . LEU A 1 154 ? 6.438 14.914 25.5 1 97.19 154 LEU A O 1
ATOM 1254 N N . GLY A 1 155 ? 6.402 16.703 24.141 1 94.81 155 GLY A N 1
ATOM 1255 C CA . GLY A 1 155 ? 7.707 17.203 24.562 1 94.81 155 GLY A CA 1
ATOM 1256 C C . GLY A 1 155 ? 7.711 17.766 25.953 1 94.81 155 GLY A C 1
ATOM 1257 O O . GLY A 1 155 ? 6.695 17.719 26.656 1 94.81 155 GLY A O 1
ATOM 1258 N N . GLU A 1 156 ? 8.859 18.25 26.297 1 93.12 156 GLU A N 1
ATOM 1259 C CA . GLU A 1 156 ? 9.039 18.844 27.609 1 93.12 156 GLU A CA 1
ATOM 1260 C C . GLU A 1 156 ? 8.125 20.047 27.812 1 93.12 156 GLU A C 1
ATOM 1262 O O . GLU A 1 156 ? 8.008 20.906 26.922 1 93.12 156 GLU A O 1
ATOM 1267 N N . GLY A 1 157 ? 7.484 20.062 28.938 1 93.88 157 GLY A N 1
ATOM 1268 C CA . GLY A 1 157 ? 6.645 21.203 29.266 1 93.88 157 GLY A CA 1
ATOM 1269 C C . GLY A 1 157 ? 5.219 21.047 28.781 1 93.88 157 GLY A C 1
ATOM 1270 O O . GLY A 1 157 ? 4.363 21.891 29.062 1 93.88 157 GLY A O 1
ATOM 1271 N N . SER A 1 158 ? 4.926 19.969 28 1 95.69 158 SER A N 1
ATOM 1272 C CA . SER A 1 158 ? 3.574 19.75 27.5 1 95.69 158 SER A CA 1
ATOM 1273 C C . SER A 1 158 ? 2.615 19.406 28.641 1 95.69 158 SER A C 1
ATOM 1275 O O . SER A 1 158 ? 2.98 18.672 29.562 1 95.69 158 SER A O 1
ATOM 1277 N N . LYS A 1 159 ? 1.451 19.859 28.594 1 97.25 159 LYS A N 1
ATOM 1278 C CA . LYS A 1 159 ? 0.383 19.578 29.547 1 97.25 159 LYS A CA 1
ATOM 1279 C C . LYS A 1 159 ? -0.713 18.734 28.906 1 97.25 159 LYS A C 1
ATOM 1281 O O . LYS A 1 159 ? -1.871 18.781 29.328 1 97.25 159 LYS A O 1
ATOM 1286 N N . THR A 1 160 ? -0.372 18.047 27.781 1 96.44 160 THR A N 1
ATOM 1287 C CA . THR A 1 160 ? -1.325 17.234 27.031 1 96.44 160 THR A CA 1
ATOM 1288 C C . THR A 1 160 ? -2.127 16.344 27.984 1 96.44 160 THR A C 1
ATOM 1290 O O . THR A 1 160 ? -1.556 15.625 28.812 1 96.44 160 THR A O 1
ATOM 1293 N N . PRO A 1 161 ? -3.438 16.438 27.922 1 94.75 161 PRO A N 1
ATOM 1294 C CA . PRO A 1 161 ? -4.262 15.586 28.797 1 94.75 161 PRO A CA 1
ATOM 1295 C C . PRO A 1 161 ? -3.953 14.102 28.625 1 94.75 161 PRO A C 1
ATOM 1297 O O . PRO A 1 161 ? -3.713 13.641 27.516 1 94.75 161 PRO A O 1
ATOM 1300 N N . PRO A 1 162 ? -3.984 13.352 29.672 1 93.75 162 PRO A N 1
ATOM 1301 C CA . PRO A 1 162 ? -3.672 11.922 29.641 1 93.75 162 PRO A CA 1
ATOM 1302 C C . PRO A 1 162 ? -4.508 11.164 28.609 1 93.75 162 PRO A C 1
ATOM 1304 O O . PRO A 1 162 ? -4.004 10.258 27.953 1 93.75 162 PRO A O 1
ATOM 1307 N N . GLU A 1 163 ? -5.75 11.586 28.406 1 92 163 GLU A N 1
ATOM 1308 C CA . GLU A 1 163 ? -6.652 10.875 27.5 1 92 163 GLU A CA 1
ATOM 1309 C C . GLU A 1 163 ? -6.246 11.078 26.047 1 92 163 GLU A C 1
ATOM 1311 O O . GLU A 1 163 ? -6.695 10.344 25.172 1 92 163 GLU A O 1
ATOM 1316 N N . LEU A 1 164 ? -5.367 12.055 25.797 1 94.31 164 LEU A N 1
ATOM 1317 C CA . LEU A 1 164 ? -4.977 12.344 24.422 1 94.31 164 LEU A CA 1
ATOM 1318 C C . LEU A 1 164 ? -3.533 11.922 24.172 1 94.31 164 LEU A C 1
ATOM 1320 O O . LEU A 1 164 ? -3.049 12.008 23.047 1 94.31 164 LEU A O 1
ATOM 1324 N N . LYS A 1 165 ? -2.824 11.461 25.156 1 94.81 165 LYS A N 1
ATOM 1325 C CA . LYS A 1 165 ? -1.411 11.117 25.047 1 94.81 165 LYS A CA 1
ATOM 1326 C C . LYS A 1 165 ? -1.204 9.984 24.047 1 94.81 165 LYS A C 1
ATOM 1328 O O . LYS A 1 165 ? -0.226 9.984 23.297 1 94.81 165 LYS A O 1
ATOM 1333 N N . GLU A 1 166 ? -2.109 9.016 24.047 1 92.94 166 GLU A N 1
ATOM 1334 C CA . GLU A 1 166 ? -1.992 7.922 23.094 1 92.94 166 GLU A CA 1
ATOM 1335 C C . GLU A 1 166 ? -2.131 8.422 21.656 1 92.94 166 GLU A C 1
ATOM 1337 O O . GLU A 1 166 ? -1.386 7.992 20.781 1 92.94 166 GLU A O 1
ATOM 1342 N N . THR A 1 167 ? -3.088 9.266 21.469 1 94.06 167 THR A N 1
ATOM 1343 C CA . THR A 1 167 ? -3.289 9.859 20.156 1 94.06 167 THR A CA 1
ATOM 1344 C C . THR A 1 167 ? -2.043 10.617 19.719 1 94.06 167 THR A C 1
ATOM 1346 O O . THR A 1 167 ? -1.551 10.414 18.609 1 94.06 167 THR A O 1
ATOM 1349 N N . CYS A 1 168 ? -1.52 11.453 20.641 1 96.88 168 CYS A N 1
ATOM 1350 C CA . CYS A 1 168 ? -0.332 12.234 20.312 1 96.88 168 CYS A CA 1
ATOM 1351 C C . CYS A 1 168 ? 0.863 11.328 20.047 1 96.88 168 CYS A C 1
ATOM 1353 O O . CYS A 1 168 ? 1.678 11.602 19.172 1 96.88 168 CYS A O 1
ATOM 1355 N N . ALA A 1 169 ? 0.951 10.234 20.75 1 96.56 169 ALA A N 1
ATOM 1356 C CA . ALA A 1 169 ? 2.078 9.312 20.641 1 96.56 169 ALA A CA 1
ATOM 1357 C C . ALA A 1 169 ? 2.049 8.57 19.312 1 96.56 169 ALA A C 1
ATOM 1359 O O . ALA A 1 169 ? 3.086 8.102 18.828 1 96.56 169 ALA A O 1
ATOM 1360 N N . ARG A 1 170 ? 0.882 8.445 18.734 1 95.38 170 ARG A N 1
ATOM 1361 C CA . ARG A 1 170 ? 0.768 7.73 17.469 1 95.38 170 ARG A CA 1
ATOM 1362 C C . ARG A 1 170 ? 1.627 8.391 16.391 1 95.38 170 ARG A C 1
ATOM 1364 O O . ARG A 1 170 ? 2.354 7.711 15.664 1 95.38 170 ARG A O 1
ATOM 1371 N N . TRP A 1 171 ? 1.596 9.727 16.297 1 96.81 171 TRP A N 1
ATOM 1372 C CA . TRP A 1 171 ? 2.35 10.414 15.25 1 96.81 171 TRP A CA 1
ATOM 1373 C C . TRP A 1 171 ? 3.561 11.133 15.844 1 96.81 171 TRP A C 1
ATOM 1375 O O . TRP A 1 171 ? 4.453 11.562 15.109 1 96.81 171 TRP A O 1
ATOM 1385 N N . GLY A 1 172 ? 3.586 11.234 17.188 1 97.94 172 GLY A N 1
ATOM 1386 C CA . GLY A 1 172 ? 4.668 11.992 17.812 1 97.94 172 GLY A CA 1
ATOM 1387 C C . GLY A 1 172 ? 5.812 11.117 18.281 1 97.94 172 GLY A C 1
ATOM 1388 O O . GLY A 1 172 ? 6.828 11.617 18.766 1 97.94 172 GLY A O 1
ATOM 1389 N N . ASN A 1 173 ? 5.719 9.828 18.156 1 97.12 173 ASN A N 1
ATOM 1390 C CA . ASN A 1 173 ? 6.719 8.914 18.703 1 97.12 173 ASN A CA 1
ATOM 1391 C C . ASN A 1 173 ? 8.008 8.938 17.875 1 97.12 173 ASN A C 1
ATOM 1393 O O . ASN A 1 173 ? 8.016 9.43 16.75 1 97.12 173 ASN A O 1
ATOM 1397 N N . GLU A 1 174 ? 9.047 8.445 18.375 1 97 174 GLU A N 1
ATOM 1398 C CA . GLU A 1 174 ? 10.367 8.477 17.766 1 97 174 GLU A CA 1
ATOM 1399 C C . GLU A 1 174 ? 10.414 7.621 16.5 1 97 174 GLU A C 1
ATOM 1401 O O . GLU A 1 174 ? 11.094 7.965 15.531 1 97 174 GLU A O 1
ATOM 1406 N N . GLY A 1 175 ? 9.734 6.477 16.516 1 97.44 175 GLY A N 1
ATOM 1407 C CA . GLY A 1 175 ? 9.695 5.605 15.344 1 97.44 175 GLY A CA 1
ATOM 1408 C C . GLY A 1 175 ? 9.133 6.289 14.117 1 97.44 175 GLY A C 1
ATOM 1409 O O . GLY A 1 175 ? 9.711 6.191 13.031 1 97.44 175 GLY A O 1
ATOM 1410 N N . PHE A 1 176 ? 8.039 6.973 14.305 1 97.81 176 PHE A N 1
ATOM 1411 C CA . PHE A 1 176 ? 7.457 7.719 13.203 1 97.81 176 PHE A CA 1
ATOM 1412 C C . PHE A 1 176 ? 8.375 8.852 12.766 1 97.81 176 PHE A C 1
ATOM 1414 O O . PHE A 1 176 ? 8.453 9.18 11.578 1 97.81 176 PHE A O 1
ATOM 1421 N N . GLY A 1 177 ? 9.062 9.484 13.703 1 98.38 177 GLY A N 1
ATOM 1422 C CA . GLY A 1 177 ? 10.062 10.484 13.359 1 98.38 177 GLY A CA 1
ATOM 1423 C C . GLY A 1 177 ? 11.156 9.945 12.453 1 98.38 177 GLY A C 1
ATOM 1424 O O . GLY A 1 177 ? 11.539 10.602 11.484 1 98.38 177 GLY A O 1
ATOM 1425 N N . MET A 1 178 ? 11.641 8.797 12.781 1 98.31 178 MET A N 1
ATOM 1426 C CA . MET A 1 178 ? 12.664 8.148 11.953 1 98.31 178 MET A CA 1
ATOM 1427 C C . MET A 1 178 ? 12.117 7.84 10.562 1 98.31 178 MET A C 1
ATOM 1429 O O . MET A 1 178 ? 12.836 7.965 9.57 1 98.31 178 MET A O 1
ATOM 1433 N N . TYR A 1 179 ? 10.914 7.43 10.516 1 98.19 179 TYR A N 1
ATOM 1434 C CA . TYR A 1 179 ? 10.258 7.188 9.234 1 98.19 179 TYR A CA 1
ATOM 1435 C C . TYR A 1 179 ? 10.203 8.461 8.398 1 98.19 179 TYR A C 1
ATOM 1437 O O . TYR A 1 179 ? 10.531 8.445 7.211 1 98.19 179 TYR A O 1
ATOM 1445 N N . CYS A 1 180 ? 9.82 9.609 9.008 1 98.56 180 CYS A N 1
ATOM 1446 C CA . CYS A 1 180 ? 9.766 10.891 8.312 1 98.56 180 CYS A CA 1
ATOM 1447 C C . CYS A 1 180 ? 11.148 11.297 7.809 1 98.56 180 CYS A C 1
ATOM 1449 O O . CYS A 1 180 ? 11.273 11.859 6.719 1 98.56 180 CYS A O 1
ATOM 1451 N N . GLN A 1 181 ? 12.148 11 8.594 1 98.5 181 GLN A N 1
ATOM 1452 C CA . GLN A 1 181 ? 13.508 11.289 8.172 1 98.5 181 GLN A CA 1
ATOM 1453 C C . GLN A 1 181 ? 13.898 10.461 6.953 1 98.5 181 GLN A C 1
ATOM 1455 O O . GLN A 1 181 ? 14.609 10.938 6.066 1 98.5 181 GLN A O 1
ATOM 1460 N N . SER A 1 182 ? 13.492 9.211 6.977 1 98.44 182 SER A N 1
ATOM 1461 C CA . SER A 1 182 ? 13.75 8.359 5.816 1 98.44 182 SER A CA 1
ATOM 1462 C C . SER A 1 182 ? 13.094 8.922 4.559 1 98.44 182 SER A C 1
ATOM 1464 O O . SER A 1 182 ? 13.703 8.938 3.488 1 98.44 182 SER A O 1
ATOM 1466 N N . LEU A 1 183 ? 11.852 9.352 4.656 1 98.62 183 LEU A N 1
ATOM 1467 C CA . LEU A 1 183 ? 11.164 9.977 3.529 1 98.62 183 LEU A CA 1
ATOM 1468 C C . LEU A 1 183 ? 11.898 11.242 3.084 1 98.62 183 LEU A C 1
ATOM 1470 O O . LEU A 1 183 ? 12.016 11.508 1.886 1 98.62 183 LEU A O 1
ATOM 1474 N N . GLN A 1 184 ? 12.375 11.984 4.09 1 98.69 184 GLN A N 1
ATOM 1475 C CA . GLN A 1 184 ? 13.117 13.211 3.795 1 98.69 184 GLN A CA 1
ATOM 1476 C C . GLN A 1 184 ? 14.375 12.914 2.984 1 98.69 184 GLN A C 1
ATOM 1478 O O . GLN A 1 184 ? 14.695 13.641 2.045 1 98.69 184 GLN A O 1
ATOM 1483 N N . ARG A 1 185 ? 15.078 11.906 3.4 1 98 185 ARG A N 1
ATOM 1484 C CA . ARG A 1 185 ? 16.297 11.523 2.689 1 98 185 ARG A CA 1
ATOM 1485 C C . ARG A 1 185 ? 15.984 11.141 1.245 1 98 185 ARG A C 1
ATOM 1487 O O . ARG A 1 185 ? 16.734 11.477 0.333 1 98 185 ARG A O 1
ATOM 1494 N N . ILE A 1 186 ? 14.875 10.43 1.005 1 98.44 186 ILE A N 1
ATOM 1495 C CA . ILE A 1 186 ? 14.461 10.094 -0.351 1 98.44 186 ILE A CA 1
ATOM 1496 C C . ILE A 1 186 ? 14.188 11.367 -1.145 1 98.44 186 ILE A C 1
ATOM 1498 O O . ILE A 1 186 ? 14.688 11.531 -2.26 1 98.44 186 ILE A O 1
ATOM 1502 N N . ALA A 1 187 ? 13.398 12.25 -0.516 1 98.44 187 ALA A N 1
ATOM 1503 C CA . ALA A 1 187 ? 13.062 13.508 -1.184 1 98.44 187 ALA A CA 1
ATOM 1504 C C . ALA A 1 187 ? 14.328 14.289 -1.538 1 98.44 187 ALA A C 1
ATOM 1506 O O . ALA A 1 187 ? 14.477 14.758 -2.668 1 98.44 187 ALA A O 1
ATOM 1507 N N . ASP A 1 188 ? 15.227 14.383 -0.591 1 98.31 188 ASP A N 1
ATOM 1508 C CA . ASP A 1 188 ? 16.453 15.148 -0.805 1 98.31 188 ASP A CA 1
ATOM 1509 C C . ASP A 1 188 ? 17.297 14.531 -1.918 1 98.31 188 ASP A C 1
ATOM 1511 O O . ASP A 1 188 ? 17.891 15.25 -2.729 1 98.31 188 ASP A O 1
ATOM 1515 N N . ARG A 1 189 ? 17.406 13.203 -1.878 1 97.69 189 ARG A N 1
ATOM 1516 C CA . ARG A 1 189 ? 18.156 12.516 -2.926 1 97.69 189 ARG A CA 1
ATOM 1517 C C . ARG A 1 189 ? 17.562 12.812 -4.301 1 97.69 189 ARG A C 1
ATOM 1519 O O . ARG A 1 189 ? 18.297 13.062 -5.258 1 97.69 189 ARG A O 1
ATOM 1526 N N . ARG A 1 190 ? 16.266 12.828 -4.402 1 97.75 190 ARG A N 1
ATOM 1527 C CA . ARG A 1 190 ? 15.594 13.094 -5.672 1 97.75 190 ARG A CA 1
ATOM 1528 C C . ARG A 1 190 ? 15.719 14.562 -6.055 1 97.75 190 ARG A C 1
ATOM 1530 O O . ARG A 1 190 ? 15.938 14.891 -7.223 1 97.75 190 ARG A O 1
ATOM 1537 N N . LEU A 1 191 ? 15.586 15.438 -5.09 1 97.94 191 LEU A N 1
ATOM 1538 C CA . LEU A 1 191 ? 15.641 16.875 -5.332 1 97.94 191 LEU A CA 1
ATOM 1539 C C . LEU A 1 191 ? 17.031 17.297 -5.801 1 97.94 191 LEU A C 1
ATOM 1541 O O . LEU A 1 191 ? 17.156 18.219 -6.602 1 97.94 191 LEU A O 1
ATOM 1545 N N . LEU A 1 192 ? 18 16.625 -5.297 1 96.38 192 LEU A N 1
ATOM 1546 C CA . LEU A 1 192 ? 19.375 16.906 -5.684 1 96.38 192 LEU A CA 1
ATOM 1547 C C . LEU A 1 192 ? 19.578 16.734 -7.184 1 96.38 192 LEU A C 1
ATOM 1549 O O . LEU A 1 192 ? 20.359 17.453 -7.801 1 96.38 192 LEU A O 1
ATOM 1553 N N . LYS A 1 193 ? 18.859 15.828 -7.809 1 95.56 193 LYS A N 1
ATOM 1554 C CA . LYS A 1 193 ? 19.016 15.508 -9.219 1 95.56 193 LYS A CA 1
ATOM 1555 C C . LYS A 1 193 ? 17.922 16.172 -10.062 1 95.56 193 LYS A C 1
ATOM 1557 O O . LYS A 1 193 ? 17.891 16 -11.281 1 95.56 193 LYS A O 1
ATOM 1562 N N . ALA A 1 194 ? 17.062 16.906 -9.453 1 96.94 194 ALA A N 1
ATOM 1563 C CA . ALA A 1 194 ? 15.898 17.469 -10.133 1 96.94 194 ALA A CA 1
ATOM 1564 C C . ALA A 1 194 ? 16.297 18.641 -11.016 1 96.94 194 ALA A C 1
ATOM 1566 O O . ALA A 1 194 ? 17.25 19.359 -10.719 1 96.94 194 ALA A O 1
ATOM 1567 N N . SER A 1 195 ? 15.617 18.844 -12.133 1 97.38 195 SER A N 1
ATOM 1568 C CA . SER A 1 195 ? 15.75 20.047 -12.945 1 97.38 195 SER A CA 1
ATOM 1569 C C . SER A 1 195 ? 15.258 21.281 -12.18 1 97.38 195 SER A C 1
ATOM 1571 O O . SER A 1 195 ? 14.578 21.156 -11.164 1 97.38 195 SER A O 1
ATOM 1573 N N . GLU A 1 196 ? 15.531 22.406 -12.648 1 97.25 196 GLU A N 1
ATOM 1574 C CA . GLU A 1 196 ? 15.102 23.656 -12.023 1 97.25 196 GLU A CA 1
ATOM 1575 C C . GLU A 1 196 ? 13.578 23.75 -11.977 1 97.25 196 GLU A C 1
ATOM 1577 O O . GLU A 1 196 ? 13.008 24.188 -10.977 1 97.25 196 GLU A O 1
ATOM 1582 N N . ASP A 1 197 ? 12.977 23.344 -13.047 1 97.38 197 ASP A N 1
ATOM 1583 C CA . ASP A 1 197 ? 11.516 23.375 -13.109 1 97.38 197 ASP A CA 1
ATOM 1584 C C . ASP A 1 197 ? 10.898 22.422 -12.086 1 97.38 197 ASP A C 1
ATOM 1586 O O . ASP A 1 197 ? 9.922 22.766 -11.422 1 97.38 197 ASP A O 1
ATOM 1590 N N . GLU A 1 198 ? 11.477 21.297 -11.977 1 97.19 198 GLU A N 1
ATOM 1591 C CA . GLU A 1 198 ? 10.992 20.312 -11.016 1 97.19 198 GLU A CA 1
ATOM 1592 C C . GLU A 1 198 ? 11.195 20.797 -9.586 1 97.19 198 GLU A C 1
ATOM 1594 O O . GLU A 1 198 ? 10.352 20.562 -8.719 1 97.19 198 GLU A O 1
ATOM 1599 N N . LEU A 1 199 ? 12.289 21.422 -9.336 1 97.81 199 LEU A N 1
ATOM 1600 C CA . LEU A 1 199 ? 12.586 21.969 -8.016 1 97.81 199 LEU A CA 1
ATOM 1601 C C . LEU A 1 199 ? 11.578 23.047 -7.633 1 97.81 199 LEU A C 1
ATOM 1603 O O . LEU A 1 199 ? 11.078 23.062 -6.504 1 97.81 199 LEU A O 1
ATOM 1607 N N . LYS A 1 200 ? 11.297 23.906 -8.516 1 97.88 200 LYS A N 1
ATOM 1608 C CA . LYS A 1 200 ? 10.312 24.953 -8.273 1 97.88 200 LYS A CA 1
ATOM 1609 C C . LYS A 1 200 ? 8.93 24.375 -7.996 1 97.88 200 LYS A C 1
ATOM 1611 O O . LYS A 1 200 ? 8.242 24.812 -7.082 1 97.88 200 LYS A O 1
ATOM 1616 N N . LYS A 1 201 ? 8.57 23.422 -8.797 1 98.06 201 LYS A N 1
ATOM 1617 C CA . LYS A 1 201 ? 7.281 22.75 -8.609 1 98.06 201 LYS A CA 1
ATOM 1618 C C . LYS A 1 201 ? 7.203 22.094 -7.238 1 98.06 201 LYS A C 1
ATOM 1620 O O . LYS A 1 201 ? 6.184 22.188 -6.559 1 98.06 201 LYS A O 1
ATOM 1625 N N . ALA A 1 202 ? 8.273 21.406 -6.844 1 98.56 202 ALA A N 1
ATOM 1626 C CA . ALA A 1 202 ? 8.32 20.734 -5.555 1 98.56 202 ALA A CA 1
ATOM 1627 C C . ALA A 1 202 ? 8.195 21.734 -4.402 1 98.56 202 ALA A C 1
ATOM 1629 O O . ALA A 1 202 ? 7.508 21.469 -3.416 1 98.56 202 ALA A O 1
ATOM 1630 N N . GLU A 1 203 ? 8.859 22.844 -4.539 1 98.5 203 GLU A N 1
ATOM 1631 C CA . GLU A 1 203 ? 8.789 23.859 -3.49 1 98.5 203 GLU A CA 1
ATOM 1632 C C . GLU A 1 203 ? 7.383 24.438 -3.375 1 98.5 203 GLU A C 1
ATOM 1634 O O . GLU A 1 203 ? 6.875 24.625 -2.27 1 98.5 203 GLU A O 1
ATOM 1639 N N . VAL A 1 204 ? 6.793 24.719 -4.48 1 98.31 204 VAL A N 1
ATOM 1640 C CA . VAL A 1 204 ? 5.434 25.234 -4.5 1 98.31 204 VAL A CA 1
ATOM 1641 C C . VAL A 1 204 ? 4.484 24.234 -3.846 1 98.31 204 VAL A C 1
ATOM 1643 O O . VAL A 1 204 ? 3.611 24.609 -3.062 1 98.31 204 VAL A O 1
ATOM 1646 N N . LEU A 1 205 ? 4.641 23.016 -4.121 1 98.06 205 LEU A N 1
ATOM 1647 C CA . LEU A 1 205 ? 3.764 21.984 -3.559 1 98.06 205 LEU A CA 1
ATOM 1648 C C . LEU A 1 205 ? 4.035 21.797 -2.07 1 98.06 205 LEU A C 1
ATOM 1650 O O . LEU A 1 205 ? 3.117 21.516 -1.296 1 98.06 205 LEU A O 1
ATOM 1654 N N . PHE A 1 206 ? 5.344 21.938 -1.691 1 98.62 206 PHE A N 1
ATOM 1655 C CA . PHE A 1 206 ? 5.68 21.938 -0.272 1 98.62 206 PHE A CA 1
ATOM 1656 C C . PHE A 1 206 ? 4.898 23.016 0.468 1 98.62 206 PHE A C 1
ATOM 1658 O O . PHE A 1 206 ? 4.277 22.75 1.497 1 98.62 206 PHE A O 1
ATOM 1665 N N . LEU A 1 207 ? 4.848 24.156 -0.106 1 98.75 207 LEU A N 1
ATOM 1666 C CA . LEU A 1 207 ? 4.129 25.281 0.496 1 98.75 207 LEU A CA 1
ATOM 1667 C C . LEU A 1 207 ? 2.625 25.016 0.487 1 98.75 207 LEU A C 1
ATOM 1669 O O . LEU A 1 207 ? 1.926 25.375 1.438 1 98.75 207 LEU A O 1
ATOM 1673 N N . SER A 1 208 ? 2.113 24.406 -0.571 1 98.69 208 SER A N 1
ATOM 1674 C CA . SER A 1 208 ? 0.7 24.062 -0.647 1 98.69 208 SER A CA 1
ATOM 1675 C C . SER A 1 208 ? 0.312 23.078 0.458 1 98.69 208 SER A C 1
ATOM 1677 O O . SER A 1 208 ? -0.762 23.203 1.051 1 98.69 208 SER A O 1
ATOM 1679 N N . VAL A 1 209 ? 1.207 22.109 0.728 1 98.81 209 VAL A N 1
ATOM 1680 C CA . VAL A 1 209 ? 0.959 21.156 1.809 1 98.81 209 VAL A CA 1
ATOM 1681 C C . VAL A 1 209 ? 0.823 21.906 3.133 1 98.81 209 VAL A C 1
ATOM 1683 O O . VAL A 1 209 ? -0.102 21.656 3.906 1 98.81 209 VAL A O 1
ATOM 1686 N N . LEU A 1 210 ? 1.742 22.844 3.393 1 98.75 210 LEU A N 1
ATOM 1687 C CA . LEU A 1 210 ? 1.71 23.594 4.641 1 98.75 210 LEU A CA 1
ATOM 1688 C C . LEU A 1 210 ? 0.404 24.375 4.777 1 98.75 210 LEU A C 1
ATOM 1690 O O . LEU A 1 210 ? -0.19 24.422 5.855 1 98.75 210 LEU A O 1
ATOM 1694 N N . GLU A 1 211 ? -0.038 24.938 3.695 1 98.62 211 GLU A N 1
ATOM 1695 C CA . GLU A 1 211 ? -1.295 25.688 3.705 1 98.62 211 GLU A CA 1
ATOM 1696 C C . GLU A 1 211 ? -2.477 24.766 4.008 1 98.62 211 GLU A C 1
ATOM 1698 O O . GLU A 1 211 ? -3.35 25.109 4.805 1 98.62 211 GLU A O 1
ATOM 1703 N N . HIS A 1 212 ? -2.539 23.641 3.369 1 98.69 212 HIS A N 1
ATOM 1704 C CA . HIS A 1 212 ? -3.617 22.688 3.605 1 98.69 212 HIS A CA 1
ATOM 1705 C C . HIS A 1 212 ? -3.596 22.172 5.043 1 98.69 212 HIS A C 1
ATOM 1707 O O . HIS A 1 212 ? -4.652 21.953 5.641 1 98.69 212 HIS A O 1
ATOM 1713 N N . GLU A 1 213 ? -2.373 21.969 5.555 1 98.62 213 GLU A N 1
ATOM 1714 C CA . GLU A 1 213 ? -2.271 21.516 6.941 1 98.62 213 GLU A CA 1
ATOM 1715 C C . GLU A 1 213 ? -2.883 22.547 7.898 1 98.62 213 GLU A C 1
ATOM 1717 O O . GLU A 1 213 ? -3.629 22.172 8.812 1 98.62 213 GLU A O 1
ATOM 1722 N N . VAL A 1 214 ? -2.543 23.766 7.668 1 98.5 214 VAL A N 1
ATOM 1723 C CA . VAL A 1 214 ? -3.059 24.844 8.516 1 98.5 214 VAL A CA 1
ATOM 1724 C C . VAL A 1 214 ? -4.582 24.875 8.438 1 98.5 214 VAL A C 1
ATOM 1726 O O . VAL A 1 214 ? -5.266 24.938 9.461 1 98.5 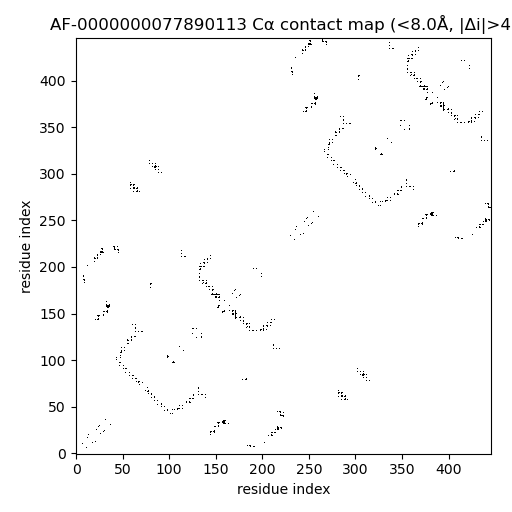214 VAL A O 1
ATOM 1729 N N . GLU A 1 215 ? -5.078 24.828 7.238 1 98.19 215 GLU A N 1
ATOM 1730 C CA . GLU A 1 215 ? -6.527 24.844 7.055 1 98.19 215 GLU A CA 1
ATOM 1731 C C . GLU A 1 215 ? -7.184 23.625 7.699 1 98.19 215 GLU A C 1
ATOM 1733 O O . GLU A 1 215 ? -8.289 23.719 8.234 1 98.19 215 GLU A O 1
ATOM 1738 N N . PHE A 1 216 ? -6.555 22.5 7.59 1 98.06 216 PHE A N 1
ATOM 1739 C CA . PHE A 1 216 ? -7.082 21.266 8.164 1 98.06 216 PHE A CA 1
ATOM 1740 C C . PHE A 1 216 ? -7.191 21.375 9.68 1 98.06 216 PHE A C 1
ATOM 1742 O O . PHE A 1 216 ? -8.219 21.031 10.266 1 98.06 216 PHE A O 1
ATOM 1749 N N . TRP A 1 217 ? -6.129 21.938 10.312 1 97.44 217 TRP A N 1
ATOM 1750 C CA . TRP A 1 217 ? -6.172 22.156 11.75 1 97.44 217 TRP A CA 1
ATOM 1751 C C . TRP A 1 217 ? -7.281 23.141 12.117 1 97.44 217 TRP A C 1
ATOM 1753 O O . TRP A 1 217 ? -8.023 22.922 13.078 1 97.44 217 TRP A O 1
ATOM 1763 N N . ASN A 1 218 ? -7.383 24.172 11.344 1 96.88 218 ASN A N 1
ATOM 1764 C CA . ASN A 1 218 ? -8.32 25.25 11.617 1 96.88 218 ASN A CA 1
ATOM 1765 C C . ASN A 1 218 ? -9.766 24.75 11.602 1 96.88 218 ASN A C 1
ATOM 1767 O O . ASN A 1 218 ? -10.617 25.281 12.328 1 96.88 218 ASN A O 1
ATOM 1771 N N . MET A 1 219 ? -9.992 23.812 10.828 1 93.5 219 MET A N 1
ATOM 1772 C CA . MET A 1 219 ? -11.375 23.344 10.688 1 93.5 219 MET A CA 1
ATOM 1773 C C . MET A 1 219 ? -11.875 22.719 11.984 1 93.5 219 MET A C 1
ATOM 1775 O O . MET A 1 219 ? -13.078 22.672 12.234 1 93.5 219 MET A O 1
ATOM 1779 N N . SER A 1 220 ? -11.016 22.25 12.773 1 87.75 220 SER A N 1
ATOM 1780 C CA . SER A 1 220 ? -11.383 21.578 14.016 1 87.75 220 SER A CA 1
ATOM 1781 C C . SER A 1 220 ? -11.547 22.578 15.156 1 87.75 220 SER A C 1
ATOM 1783 O O . SER A 1 220 ? -12.07 22.234 16.219 1 87.75 220 SER A O 1
ATOM 1785 N N . THR A 1 221 ? -11.008 23.797 14.961 1 82.19 221 THR A N 1
ATOM 1786 C CA . THR A 1 221 ? -11.141 24.812 15.992 1 82.19 221 THR A CA 1
ATOM 1787 C C . THR A 1 221 ? -12.398 25.656 15.773 1 82.19 221 THR A C 1
ATOM 1789 O O . THR A 1 221 ? -12.883 26.312 16.703 1 82.19 221 THR A O 1
ATOM 1792 N N . ALA A 1 222 ? -12.859 25.688 14.562 1 66.44 222 ALA A N 1
ATOM 1793 C CA . ALA A 1 222 ? -14.031 26.5 14.258 1 66.44 222 ALA A CA 1
ATOM 1794 C C . ALA A 1 222 ? -15.312 25.828 14.75 1 66.44 222 ALA A C 1
ATOM 1796 O O . ALA A 1 222 ? -16.375 26.453 14.758 1 66.44 222 ALA A O 1
ATOM 1797 N N . ALA A 1 223 ? -15.227 24.594 15.234 1 51.16 223 ALA A N 1
ATOM 1798 C CA . ALA A 1 223 ? -16.5 24 15.664 1 51.16 223 ALA A CA 1
ATOM 1799 C C . ALA A 1 223 ? -16.922 24.547 17.016 1 51.16 223 ALA A C 1
ATOM 1801 O O . ALA A 1 223 ? -16.094 24.891 17.844 1 51.16 223 ALA A O 1
ATOM 1802 N N . MET B 1 1 ? -38.469 -22.766 0.21 1 30.72 1 MET B N 1
ATOM 1803 C CA . MET B 1 1 ? -37.688 -22.781 -1.03 1 30.72 1 MET B CA 1
ATOM 1804 C C . MET B 1 1 ? -36.188 -22.797 -0.741 1 30.72 1 MET B C 1
ATOM 1806 O O . MET B 1 1 ? -35.688 -21.953 0.01 1 30.72 1 MET B O 1
ATOM 1810 N N . ASP B 1 2 ? -35.375 -23.906 -0.677 1 36.75 2 ASP B N 1
ATOM 1811 C CA . ASP B 1 2 ? -34.031 -24.344 -0.348 1 36.75 2 ASP B CA 1
ATOM 1812 C C . ASP B 1 2 ? -32.969 -23.406 -0.944 1 36.75 2 ASP B C 1
ATOM 1814 O O . ASP B 1 2 ? -32.969 -23.172 -2.154 1 36.75 2 ASP B O 1
ATOM 1818 N N . GLU B 1 3 ? -32.656 -22.281 -0.354 1 39.62 3 GLU B N 1
ATOM 1819 C CA . GLU B 1 3 ? -31.75 -21.281 -0.927 1 39.62 3 GLU B CA 1
ATOM 1820 C C . GLU B 1 3 ? -30.547 -21.938 -1.591 1 39.62 3 GLU B C 1
ATOM 1822 O O . GLU B 1 3 ? -29.672 -22.484 -0.909 1 39.62 3 GLU B O 1
ATOM 1827 N N . GLU B 1 4 ? -30.516 -22.859 -2.551 1 38.28 4 GLU B N 1
ATOM 1828 C CA . GLU B 1 4 ? -29.484 -23.328 -3.461 1 38.28 4 GLU B CA 1
ATOM 1829 C C . GLU B 1 4 ? -28.391 -22.281 -3.646 1 38.28 4 GLU B C 1
ATOM 1831 O O . GLU B 1 4 ? -28.641 -21.203 -4.176 1 38.28 4 GLU B O 1
ATOM 1836 N N . LYS B 1 5 ? -27.594 -22.016 -2.742 1 55.69 5 LYS B N 1
ATOM 1837 C CA . LYS B 1 5 ? -26.469 -21.078 -2.695 1 55.69 5 LYS B CA 1
ATOM 1838 C C . LYS B 1 5 ? -25.828 -20.922 -4.07 1 55.69 5 LYS B C 1
ATOM 1840 O O . LYS B 1 5 ? -25.172 -21.844 -4.562 1 55.69 5 LYS B O 1
ATOM 1845 N N . MET B 1 6 ? -26.391 -20.312 -5.098 1 74.62 6 MET B N 1
ATOM 1846 C CA . MET B 1 6 ? -25.969 -20.047 -6.473 1 74.62 6 MET B CA 1
ATOM 1847 C C . MET B 1 6 ? -24.469 -19.797 -6.547 1 74.62 6 MET B C 1
ATOM 1849 O O . MET B 1 6 ? -23.891 -19.172 -5.66 1 74.62 6 MET B O 1
ATOM 1853 N N . MET B 1 7 ? -23.766 -20.641 -7.301 1 89.06 7 MET B N 1
ATOM 1854 C CA . MET B 1 7 ? -22.328 -20.578 -7.543 1 89.06 7 MET B CA 1
ATOM 1855 C C . MET B 1 7 ? -21.906 -19.188 -8 1 89.06 7 MET B C 1
ATOM 1857 O O . MET B 1 7 ? -22.562 -18.594 -8.867 1 89.06 7 MET B O 1
ATOM 1861 N N . SER B 1 8 ? -20.938 -18.641 -7.289 1 95.12 8 SER B N 1
ATOM 1862 C CA . SER B 1 8 ? -20.422 -17.344 -7.711 1 95.12 8 SER B CA 1
ATOM 1863 C C . SER B 1 8 ? -19.688 -17.453 -9.047 1 95.12 8 SER B C 1
ATOM 1865 O O . SER B 1 8 ? -19.453 -18.562 -9.539 1 95.12 8 SER B O 1
ATOM 1867 N N . MET B 1 9 ? -19.422 -16.406 -9.688 1 96.75 9 MET B N 1
ATOM 1868 C CA . MET B 1 9 ? -18.766 -16.406 -10.992 1 96.75 9 MET B CA 1
ATOM 1869 C C . MET B 1 9 ? -17.375 -17.047 -10.891 1 96.75 9 MET B C 1
ATOM 1871 O O . MET B 1 9 ? -17 -17.844 -11.758 1 96.75 9 MET B O 1
ATOM 1875 N N . THR B 1 10 ? -16.609 -16.719 -9.836 1 97.81 10 THR B N 1
ATOM 1876 C CA . THR B 1 10 ? -15.289 -17.297 -9.695 1 97.81 10 THR B CA 1
ATOM 1877 C C . THR B 1 10 ? -15.383 -18.812 -9.477 1 97.81 10 THR B C 1
ATOM 1879 O O . THR B 1 10 ? -14.578 -19.578 -10.016 1 97.81 10 THR B O 1
ATOM 1882 N N . GLU B 1 11 ? -16.359 -19.266 -8.68 1 97.12 11 GLU B N 1
ATOM 1883 C CA . GLU B 1 11 ? -16.594 -20.688 -8.492 1 97.12 11 GLU B CA 1
ATOM 1884 C C . GLU B 1 11 ? -16.922 -21.375 -9.812 1 97.12 11 GLU B C 1
ATOM 1886 O O . GLU B 1 11 ? -16.484 -22.484 -10.07 1 97.12 11 GLU B O 1
ATOM 1891 N N . THR B 1 12 ? -17.719 -20.688 -10.586 1 97.19 12 THR B N 1
ATOM 1892 C CA . THR B 1 12 ? -18.062 -21.203 -11.906 1 97.19 12 THR B CA 1
ATOM 1893 C C . THR B 1 12 ? -16.812 -21.375 -12.758 1 97.19 12 THR B C 1
ATOM 1895 O O . THR B 1 12 ? -16.641 -22.391 -13.43 1 97.19 12 THR B O 1
ATOM 1898 N N . TRP B 1 13 ? -15.938 -20.375 -12.773 1 98.06 13 TRP B N 1
ATOM 1899 C CA . TRP B 1 13 ? -14.711 -20.422 -13.57 1 98.06 13 TRP B CA 1
ATOM 1900 C C . TRP B 1 13 ? -13.781 -21.531 -13.062 1 98.06 13 TRP B C 1
ATOM 1902 O O . TRP B 1 13 ? -13.133 -22.219 -13.859 1 98.06 13 TRP B O 1
ATOM 1912 N N . LEU B 1 14 ? -13.695 -21.719 -11.734 1 97.88 14 LEU B N 1
ATOM 1913 C CA . LEU B 1 14 ? -12.852 -22.75 -11.156 1 97.88 14 LEU B CA 1
ATOM 1914 C C . LEU B 1 14 ? -13.32 -24.141 -11.578 1 97.88 14 LEU B C 1
ATOM 1916 O O . LEU B 1 14 ? -12.5 -25.031 -11.805 1 97.88 14 LEU B O 1
ATOM 1920 N N . LYS B 1 15 ? -14.602 -24.297 -11.672 1 97.12 15 LYS B N 1
ATOM 1921 C CA . LYS B 1 15 ? -15.164 -25.562 -12.148 1 97.12 15 LYS B CA 1
ATOM 1922 C C . LYS B 1 15 ? -14.969 -25.719 -13.648 1 97.12 15 LYS B C 1
ATOM 1924 O O . LYS B 1 15 ? -14.547 -26.781 -14.117 1 97.12 15 LYS B O 1
ATOM 1929 N N . LYS B 1 16 ? -15.305 -24.719 -14.383 1 97.81 16 LYS B N 1
ATOM 1930 C CA . LYS B 1 16 ? -15.219 -24.719 -15.844 1 97.81 16 LYS B CA 1
ATOM 1931 C C . LYS B 1 16 ? -13.781 -24.984 -16.312 1 97.81 16 LYS B C 1
ATOM 1933 O O . LYS B 1 16 ? -13.562 -25.703 -17.281 1 97.81 16 LYS B O 1
ATOM 1938 N N . HIS B 1 17 ? -12.844 -24.359 -15.602 1 98.31 17 HIS B N 1
ATOM 1939 C CA . HIS B 1 17 ? -11.438 -24.453 -15.992 1 98.31 17 HIS B CA 1
ATOM 1940 C C . HIS B 1 17 ? -10.641 -25.266 -14.984 1 98.31 17 HIS B C 1
ATOM 1942 O O . HIS B 1 17 ? -9.492 -24.938 -14.688 1 98.31 17 HIS B O 1
ATOM 1948 N N . ARG B 1 18 ? -11.195 -26.281 -14.492 1 97.88 18 ARG B N 1
ATOM 1949 C CA . ARG B 1 18 ? -10.648 -27.078 -13.406 1 97.88 18 ARG B CA 1
ATOM 1950 C C . ARG B 1 18 ? -9.289 -27.656 -13.773 1 97.88 18 ARG B C 1
ATOM 1952 O O . ARG B 1 18 ? -8.375 -27.688 -12.953 1 97.88 18 ARG B O 1
ATOM 1959 N N . LEU B 1 19 ? -9.133 -28.109 -14.961 1 97.81 19 LEU B N 1
ATOM 1960 C CA . LEU B 1 19 ? -7.879 -28.719 -15.383 1 97.81 19 LEU B CA 1
ATOM 1961 C C . LEU B 1 19 ? -6.742 -27.703 -15.383 1 97.81 19 LEU B C 1
ATOM 1963 O O . LEU B 1 19 ? -5.648 -28 -14.898 1 97.81 19 LEU B O 1
ATOM 1967 N N . LEU B 1 20 ? -7 -26.531 -15.93 1 98.25 20 LEU B N 1
ATOM 1968 C CA . LEU B 1 20 ? -6 -25.469 -15.953 1 98.25 20 LEU B CA 1
ATOM 1969 C C . LEU B 1 20 ? -5.664 -25.016 -14.539 1 98.25 20 LEU B C 1
ATOM 1971 O O . LEU B 1 20 ? -4.496 -24.766 -14.219 1 98.25 20 LEU B O 1
ATOM 1975 N N . TYR B 1 21 ? -6.695 -24.906 -13.703 1 98.62 21 TYR B N 1
ATOM 1976 C CA . TYR B 1 21 ? -6.492 -24.484 -12.32 1 98.62 21 TYR B CA 1
ATOM 1977 C C . TYR B 1 21 ? -5.68 -25.516 -11.547 1 98.62 21 TYR B C 1
ATOM 1979 O O . TYR B 1 21 ? -4.77 -25.156 -10.797 1 98.62 21 TYR B O 1
ATOM 1987 N N . THR B 1 22 ? -5.977 -26.766 -11.75 1 98.19 22 THR B N 1
ATOM 1988 C CA . THR B 1 22 ? -5.219 -27.844 -11.109 1 98.19 22 THR B CA 1
ATOM 1989 C C . THR B 1 22 ? -3.771 -27.844 -11.602 1 98.19 22 THR B C 1
ATOM 1991 O O . THR B 1 22 ? -2.846 -28.062 -10.812 1 98.19 22 THR B O 1
ATOM 1994 N N . GLY B 1 23 ? -3.57 -27.609 -12.914 1 98 23 GLY B N 1
ATOM 1995 C CA . GLY B 1 23 ? -2.223 -27.484 -13.445 1 98 23 GLY B CA 1
ATOM 1996 C C . GLY B 1 23 ? -1.41 -26.406 -12.766 1 98 23 GLY B C 1
ATOM 1997 O O . GLY B 1 23 ? -0.208 -26.562 -12.547 1 98 23 GLY B O 1
ATOM 1998 N N . ALA B 1 24 ? -2.076 -25.344 -12.414 1 98.56 24 ALA B N 1
ATOM 1999 C CA . ALA B 1 24 ? -1.396 -24.219 -11.773 1 98.56 24 ALA B CA 1
ATOM 2000 C C . ALA B 1 24 ? -1.164 -24.5 -10.289 1 98.56 24 ALA B C 1
ATOM 2002 O O . ALA B 1 24 ? -0.164 -24.062 -9.719 1 98.56 24 ALA B O 1
ATOM 2003 N N . THR B 1 25 ? -2.031 -25.281 -9.602 1 98.56 25 THR B N 1
ATOM 2004 C CA . THR B 1 25 ? -1.972 -25.453 -8.156 1 98.56 25 THR B CA 1
ATOM 2005 C C . THR B 1 25 ? -1.287 -26.766 -7.785 1 98.56 25 THR B C 1
ATOM 2007 O O . THR B 1 25 ? -0.852 -26.938 -6.648 1 98.56 25 THR B O 1
ATOM 2010 N N . ARG B 1 26 ? -1.241 -27.688 -8.711 1 97.88 26 ARG B N 1
ATOM 2011 C CA . ARG B 1 26 ? -0.567 -28.984 -8.531 1 97.88 26 ARG B CA 1
ATOM 2012 C C . ARG B 1 26 ? 0.542 -29.156 -9.562 1 97.88 26 ARG B C 1
ATOM 2014 O O . ARG B 1 26 ? 0.689 -30.25 -10.141 1 97.88 26 ARG B O 1
ATOM 2021 N N . ASN B 1 27 ? 1.155 -28.047 -9.898 1 97.88 27 ASN B N 1
ATOM 2022 C CA . ASN B 1 27 ? 2.285 -28.062 -10.82 1 97.88 27 ASN B CA 1
ATOM 2023 C C . ASN B 1 27 ? 3.373 -29.031 -10.352 1 97.88 27 ASN B C 1
ATOM 2025 O O . ASN B 1 27 ? 3.557 -29.234 -9.148 1 97.88 27 ASN B O 1
ATOM 2029 N N . PRO B 1 28 ? 4.215 -29.609 -11.219 1 96.88 28 PRO B N 1
ATOM 2030 C CA . PRO B 1 28 ? 5.281 -30.531 -10.828 1 96.88 28 PRO B CA 1
ATOM 2031 C C . PRO B 1 28 ? 6.203 -29.953 -9.758 1 96.88 28 PRO B C 1
ATOM 2033 O O . PRO B 1 28 ? 6.625 -30.672 -8.852 1 96.88 28 PRO B O 1
ATOM 2036 N N . PHE B 1 29 ? 6.52 -28.734 -9.844 1 97.25 29 PHE B N 1
ATOM 2037 C CA . PHE B 1 29 ? 7.348 -28.109 -8.82 1 97.25 29 PHE B CA 1
ATOM 2038 C C . PHE B 1 29 ? 6.707 -28.25 -7.445 1 97.25 29 PHE B C 1
ATOM 2040 O O . PHE B 1 29 ? 7.379 -28.609 -6.48 1 97.25 29 PHE B O 1
ATOM 2047 N N . ILE B 1 30 ? 5.406 -27.984 -7.34 1 97.5 30 ILE B N 1
ATOM 2048 C CA . ILE B 1 30 ? 4.664 -28.078 -6.09 1 97.5 30 ILE B CA 1
ATOM 2049 C C . ILE B 1 30 ? 4.641 -29.531 -5.613 1 97.5 30 ILE B C 1
ATOM 2051 O O . ILE B 1 30 ? 4.828 -29.797 -4.426 1 97.5 30 ILE B O 1
ATOM 2055 N N . LEU B 1 31 ? 4.438 -30.391 -6.562 1 96.94 31 LEU B N 1
ATOM 2056 C CA . LEU B 1 31 ? 4.395 -31.812 -6.227 1 96.94 31 LEU B CA 1
ATOM 2057 C C . LEU B 1 31 ? 5.734 -32.281 -5.672 1 96.94 31 LEU B C 1
ATOM 2059 O O . LEU B 1 31 ? 5.781 -33.125 -4.781 1 96.94 31 LEU B O 1
ATOM 2063 N N . THR B 1 32 ? 6.875 -31.781 -6.219 1 96.62 32 THR B N 1
ATOM 2064 C CA . THR B 1 32 ? 8.188 -32.156 -5.711 1 96.62 32 THR B CA 1
ATOM 2065 C C . THR B 1 32 ? 8.367 -31.703 -4.27 1 96.62 32 THR B C 1
ATOM 2067 O O . THR B 1 32 ? 9.062 -32.344 -3.482 1 96.62 32 THR B O 1
ATOM 2070 N N . ILE B 1 33 ? 7.82 -30.562 -3.893 1 96.94 33 ILE B N 1
ATOM 2071 C CA . ILE B 1 33 ? 7.859 -30.109 -2.506 1 96.94 33 ILE B CA 1
ATOM 2072 C C . ILE B 1 33 ? 7.02 -31.047 -1.635 1 96.94 33 ILE B C 1
ATOM 2074 O O . ILE B 1 33 ? 7.496 -31.547 -0.616 1 96.94 33 ILE B O 1
ATOM 2078 N N . HIS B 1 34 ? 5.73 -31.312 -2.123 1 97.5 34 HIS B N 1
ATOM 2079 C CA . HIS B 1 34 ? 4.781 -32.156 -1.397 1 97.5 34 HIS B CA 1
ATOM 2080 C C . HIS B 1 34 ? 5.352 -33.531 -1.145 1 97.5 34 HIS B C 1
ATOM 2082 O O . HIS B 1 34 ? 5.141 -34.094 -0.073 1 97.5 34 HIS B O 1
ATOM 2088 N N . ASP B 1 35 ? 6.117 -34.031 -2.107 1 96.81 35 ASP B N 1
ATOM 2089 C CA . ASP B 1 35 ? 6.57 -35.406 -2.072 1 96.81 35 ASP B CA 1
ATOM 2090 C C . ASP B 1 35 ? 8.016 -35.5 -1.586 1 96.81 35 ASP B C 1
ATOM 2092 O O . ASP B 1 35 ? 8.609 -36.594 -1.605 1 96.81 35 ASP B O 1
ATOM 2096 N N . ALA B 1 36 ? 8.609 -34.344 -1.19 1 95.94 36 ALA B N 1
ATOM 2097 C CA . ALA B 1 36 ? 9.961 -34.281 -0.643 1 95.94 36 ALA B CA 1
ATOM 2098 C C . ALA B 1 36 ? 10.992 -34.781 -1.666 1 95.94 36 ALA B C 1
ATOM 2100 O O . ALA B 1 36 ? 11.969 -35.438 -1.31 1 95.94 36 ALA B O 1
ATOM 2101 N N . THR B 1 37 ? 10.758 -34.531 -2.939 1 94.69 37 THR B N 1
ATOM 2102 C CA . THR B 1 37 ? 11.703 -34.875 -3.998 1 94.69 37 THR B CA 1
ATOM 2103 C C . THR B 1 37 ? 12.312 -33.625 -4.617 1 94.69 37 THR B C 1
ATOM 2105 O O . THR B 1 37 ? 13.047 -33.688 -5.598 1 94.69 37 THR B O 1
ATOM 2108 N N . ILE B 1 38 ? 12.055 -32.5 -4.023 1 93.56 38 ILE B N 1
ATOM 2109 C CA . ILE B 1 38 ? 12.5 -31.219 -4.551 1 93.56 38 ILE B CA 1
ATOM 2110 C C . ILE B 1 38 ? 14.023 -31.141 -4.484 1 93.56 38 ILE B C 1
ATOM 2112 O O . ILE B 1 38 ? 14.633 -31.578 -3.51 1 93.56 38 ILE B O 1
ATOM 2116 N N . ASN B 1 39 ? 14.578 -30.656 -5.547 1 92.31 39 ASN B N 1
ATOM 2117 C CA . ASN B 1 39 ? 15.992 -30.312 -5.562 1 92.31 39 ASN B CA 1
ATOM 2118 C C . ASN B 1 39 ? 16.25 -28.938 -4.957 1 92.31 39 ASN B C 1
ATOM 2120 O O . ASN B 1 39 ? 15.539 -27.984 -5.27 1 92.31 39 ASN B O 1
ATOM 2124 N N . ILE B 1 40 ? 17.203 -28.766 -4.172 1 89.06 40 ILE B N 1
ATOM 2125 C CA . ILE B 1 40 ? 17.516 -27.547 -3.449 1 89.06 40 ILE B CA 1
ATOM 2126 C C . ILE B 1 40 ? 17.828 -26.422 -4.441 1 89.06 40 ILE B C 1
ATOM 2128 O O . ILE B 1 40 ? 17.484 -25.266 -4.207 1 89.06 40 ILE B O 1
ATOM 2132 N N . ALA B 1 41 ? 18.469 -26.797 -5.469 1 91.56 41 ALA B N 1
ATOM 2133 C CA . ALA B 1 41 ? 18.797 -25.797 -6.492 1 91.56 41 ALA B CA 1
ATOM 2134 C C . ALA B 1 41 ? 17.531 -25.203 -7.102 1 91.56 41 ALA B C 1
ATOM 2136 O O . ALA B 1 41 ? 17.469 -24 -7.352 1 91.56 41 ALA B O 1
ATOM 2137 N N . SER B 1 42 ? 16.562 -26.062 -7.309 1 93.38 42 SER B N 1
ATOM 2138 C CA . SER B 1 42 ? 15.281 -25.594 -7.844 1 93.38 42 SER B CA 1
ATOM 2139 C C . SER B 1 42 ? 14.57 -24.672 -6.859 1 93.38 42 SER B C 1
ATOM 2141 O O . SER B 1 42 ? 14.016 -23.656 -7.254 1 93.38 42 SER B O 1
ATOM 2143 N N . PHE B 1 43 ? 14.664 -25.078 -5.637 1 93.94 43 PHE B N 1
ATOM 2144 C CA . PHE B 1 43 ? 14.031 -24.281 -4.598 1 93.94 43 PHE B CA 1
ATOM 2145 C C . PHE B 1 43 ? 14.68 -22.906 -4.508 1 93.94 43 PHE B C 1
ATOM 2147 O O . PHE B 1 43 ? 13.984 -21.891 -4.434 1 93.94 43 PHE B 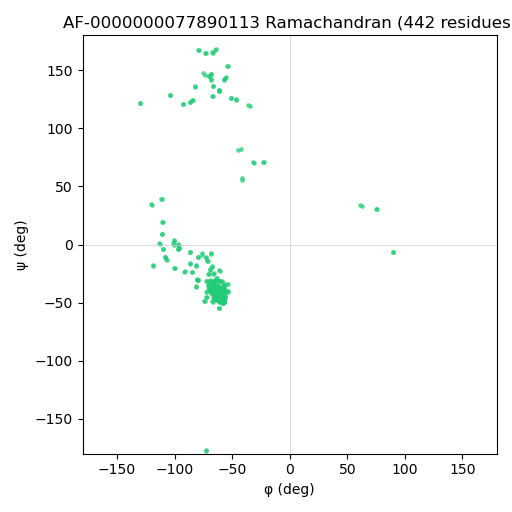O 1
ATOM 2154 N N . LYS B 1 44 ? 15.969 -22.875 -4.5 1 92.62 44 LYS B N 1
ATOM 2155 C CA . LYS B 1 44 ? 16.703 -21.625 -4.422 1 92.62 44 LYS B CA 1
ATOM 2156 C C . LYS B 1 44 ? 16.406 -20.734 -5.621 1 92.62 44 LYS B C 1
ATOM 2158 O O . LYS B 1 44 ? 16.266 -19.516 -5.477 1 92.62 44 LYS B O 1
ATOM 2163 N N . THR B 1 45 ? 16.281 -21.359 -6.77 1 93.88 45 THR B N 1
ATOM 2164 C CA . THR B 1 45 ? 15.938 -20.609 -7.973 1 93.88 45 THR B CA 1
ATOM 2165 C C . THR B 1 45 ? 14.547 -19.984 -7.844 1 93.88 45 THR B C 1
ATOM 2167 O O . THR B 1 45 ? 14.367 -18.812 -8.133 1 93.88 45 THR B O 1
ATOM 2170 N N . TRP B 1 46 ? 13.609 -20.766 -7.422 1 95.5 46 TRP B N 1
ATOM 2171 C CA . TRP B 1 46 ? 12.258 -20.25 -7.219 1 95.5 46 TRP B CA 1
ATOM 2172 C C . TRP B 1 46 ? 12.273 -19.078 -6.238 1 95.5 46 TRP B C 1
ATOM 2174 O O . TRP B 1 46 ? 11.695 -18.016 -6.512 1 95.5 46 TRP B O 1
ATOM 2184 N N . LEU B 1 47 ? 12.938 -19.312 -5.121 1 95 47 LEU B N 1
ATOM 2185 C CA . LEU B 1 47 ? 12.977 -18.297 -4.066 1 95 47 LEU B CA 1
ATOM 2186 C C . LEU B 1 47 ? 13.547 -16.984 -4.59 1 95 47 LEU B C 1
ATOM 2188 O O . LEU B 1 47 ? 12.984 -15.922 -4.344 1 95 47 LEU B O 1
ATOM 2192 N N . ALA B 1 48 ? 14.625 -17.062 -5.293 1 94.31 48 ALA B N 1
ATOM 2193 C CA . ALA B 1 48 ? 15.266 -15.883 -5.852 1 94.31 48 ALA B CA 1
ATOM 2194 C C . ALA B 1 48 ? 14.352 -15.188 -6.855 1 94.31 48 ALA B C 1
ATOM 2196 O O . ALA B 1 48 ? 14.211 -13.961 -6.832 1 94.31 48 ALA B O 1
ATOM 2197 N N . GLN B 1 49 ? 13.695 -15.969 -7.711 1 95.75 49 GLN B N 1
ATOM 2198 C CA . GLN B 1 49 ? 12.812 -15.414 -8.734 1 95.75 49 GLN B CA 1
ATOM 2199 C C . GLN B 1 49 ? 11.547 -14.82 -8.109 1 95.75 49 GLN B C 1
ATOM 2201 O O . GLN B 1 49 ? 11.055 -13.789 -8.562 1 95.75 49 GLN B O 1
ATOM 2206 N N . ASP B 1 50 ? 11.078 -15.461 -7.109 1 96.12 50 ASP B N 1
ATOM 2207 C CA . ASP B 1 50 ? 9.867 -14.977 -6.449 1 96.12 50 ASP B CA 1
ATOM 2208 C C . ASP B 1 50 ? 10.125 -13.648 -5.734 1 96.12 50 ASP B C 1
ATOM 2210 O O . ASP B 1 50 ? 9.234 -12.812 -5.637 1 96.12 50 ASP B O 1
ATOM 2214 N N . TYR B 1 51 ? 11.328 -13.523 -5.234 1 93.56 51 TYR B N 1
ATOM 2215 C CA . TYR B 1 51 ? 11.695 -12.242 -4.633 1 93.56 51 TYR B CA 1
ATOM 2216 C C . TYR B 1 51 ? 11.594 -11.109 -5.652 1 93.56 51 TYR B C 1
ATOM 2218 O O . TYR B 1 51 ? 11.062 -10.039 -5.344 1 93.56 51 TYR B O 1
ATOM 2226 N N . LEU B 1 52 ? 12.094 -11.359 -6.836 1 93.81 52 LEU B N 1
ATOM 2227 C CA . LEU B 1 52 ? 12.008 -10.375 -7.902 1 93.81 52 LEU B CA 1
ATOM 2228 C C . LEU B 1 52 ? 10.547 -10.109 -8.273 1 93.81 52 LEU B C 1
ATOM 2230 O O . LEU B 1 52 ? 10.164 -8.961 -8.508 1 93.81 52 LEU B O 1
ATOM 2234 N N . PHE B 1 53 ? 9.805 -11.109 -8.312 1 96.69 53 PHE B N 1
ATOM 2235 C CA . PHE B 1 53 ? 8.398 -11.008 -8.672 1 96.69 53 PHE B CA 1
ATOM 2236 C C . PHE B 1 53 ? 7.645 -10.133 -7.676 1 96.69 53 PHE B C 1
ATOM 2238 O O . PHE B 1 53 ? 6.82 -9.312 -8.062 1 96.69 53 PHE B O 1
ATOM 2245 N N . VAL B 1 54 ? 7.887 -10.367 -6.379 1 95.75 54 VAL B N 1
ATOM 2246 C CA . VAL B 1 54 ? 7.156 -9.648 -5.336 1 95.75 54 VAL B CA 1
ATOM 2247 C C . VAL B 1 54 ? 7.422 -8.148 -5.453 1 95.75 54 VAL B C 1
ATOM 2249 O O . VAL B 1 54 ? 6.535 -7.336 -5.184 1 95.75 54 VAL B O 1
ATOM 2252 N N . ARG B 1 55 ? 8.562 -7.75 -5.891 1 92.44 55 ARG B N 1
ATOM 2253 C CA . ARG B 1 55 ? 8.906 -6.344 -6.066 1 92.44 55 ARG B CA 1
ATOM 2254 C C . ARG B 1 55 ? 8.047 -5.699 -7.148 1 92.44 55 ARG B C 1
ATOM 2256 O O . ARG B 1 55 ? 7.734 -4.508 -7.07 1 92.44 55 ARG B O 1
ATOM 2263 N N . ALA B 1 56 ? 7.684 -6.5 -8.148 1 94.75 56 ALA B N 1
ATOM 2264 C CA . ALA B 1 56 ? 6.781 -6.016 -9.188 1 94.75 56 ALA B CA 1
ATOM 2265 C C . ALA B 1 56 ? 5.324 -6.168 -8.766 1 94.75 56 ALA B C 1
ATOM 2267 O O . ALA B 1 56 ? 4.445 -5.469 -9.273 1 94.75 56 ALA B O 1
ATOM 2268 N N . PHE B 1 57 ? 5.125 -7.078 -7.879 1 98.25 57 PHE B N 1
ATOM 2269 C CA . PHE B 1 57 ? 3.779 -7.355 -7.391 1 98.25 57 PHE B CA 1
ATOM 2270 C C . PHE B 1 57 ? 3.281 -6.223 -6.496 1 98.25 57 PHE B C 1
ATOM 2272 O O . PHE B 1 57 ? 2.092 -5.898 -6.504 1 98.25 57 PHE B O 1
ATOM 2279 N N . VAL B 1 58 ? 4.184 -5.566 -5.781 1 97.75 58 VAL B N 1
ATOM 2280 C CA . VAL B 1 58 ? 3.861 -4.512 -4.828 1 97.75 58 VAL B CA 1
ATOM 2281 C C . VAL B 1 58 ? 3.184 -3.35 -5.555 1 97.75 58 VAL B C 1
ATOM 2283 O O . VAL B 1 58 ? 2.062 -2.967 -5.215 1 97.75 58 VAL B O 1
ATOM 2286 N N . PRO B 1 59 ? 3.809 -2.797 -6.613 1 97.75 59 PRO B N 1
ATOM 2287 C CA . PRO B 1 59 ? 3.111 -1.707 -7.301 1 97.75 59 PRO B CA 1
ATOM 2288 C C . PRO B 1 59 ? 1.82 -2.166 -7.977 1 97.75 59 PRO B C 1
ATOM 2290 O O . PRO B 1 59 ? 0.88 -1.38 -8.117 1 97.75 59 PRO B O 1
ATOM 2293 N N . PHE B 1 60 ? 1.738 -3.367 -8.43 1 98.69 60 PHE B N 1
ATOM 2294 C CA . PHE B 1 60 ? 0.496 -3.883 -8.992 1 98.69 60 PHE B CA 1
ATOM 2295 C C . PHE B 1 60 ? -0.633 -3.809 -7.969 1 98.69 60 PHE B C 1
ATOM 2297 O O . PHE B 1 60 ? -1.709 -3.283 -8.258 1 98.69 60 PHE B O 1
ATOM 2304 N N . VAL B 1 61 ? -0.373 -4.316 -6.746 1 98.75 61 VAL B N 1
ATOM 2305 C CA . VAL B 1 61 ? -1.399 -4.297 -5.707 1 98.75 61 VAL B CA 1
ATOM 2306 C C . VAL B 1 61 ? -1.751 -2.854 -5.355 1 98.75 61 VAL B C 1
ATOM 2308 O O . VAL B 1 61 ? -2.918 -2.533 -5.113 1 98.75 61 VAL B O 1
ATOM 2311 N N . ALA B 1 62 ? -0.739 -1.994 -5.301 1 98.44 62 ALA B N 1
ATOM 2312 C CA . ALA B 1 62 ? -0.993 -0.572 -5.086 1 98.44 62 ALA B CA 1
ATOM 2313 C C . ALA B 1 62 ? -1.946 -0.019 -6.145 1 98.44 62 ALA B C 1
ATOM 2315 O O . ALA B 1 62 ? -2.852 0.757 -5.828 1 98.44 62 ALA B O 1
ATOM 2316 N N . SER B 1 63 ? -1.766 -0.427 -7.371 1 98.38 63 SER B N 1
ATOM 2317 C CA . SER B 1 63 ? -2.631 0.043 -8.445 1 98.38 63 SER B CA 1
ATOM 2318 C C . SER B 1 63 ? -4.059 -0.46 -8.273 1 98.38 63 SER B C 1
ATOM 2320 O O . SER B 1 63 ? -5.016 0.246 -8.594 1 98.38 63 SER B O 1
ATOM 2322 N N . VAL B 1 64 ? -4.203 -1.693 -7.801 1 98.56 64 VAL B N 1
ATOM 2323 C CA . VAL B 1 64 ? -5.527 -2.242 -7.523 1 98.56 64 VAL B CA 1
ATOM 2324 C C . VAL B 1 64 ? -6.195 -1.44 -6.406 1 98.56 64 VAL B C 1
ATOM 2326 O O . VAL B 1 64 ? -7.395 -1.162 -6.465 1 98.56 64 VAL B O 1
ATOM 2329 N N . LEU B 1 65 ? -5.414 -1.062 -5.434 1 98.25 65 LEU B N 1
ATOM 2330 C CA . LEU B 1 65 ? -5.91 -0.269 -4.316 1 98.25 65 LEU B CA 1
ATOM 2331 C C . LEU B 1 65 ? -6.449 1.073 -4.801 1 98.25 65 LEU B C 1
ATOM 2333 O O . LEU B 1 65 ? -7.52 1.511 -4.371 1 98.25 65 LEU B O 1
ATOM 2337 N N . ILE B 1 66 ? -5.738 1.707 -5.695 1 97.81 66 ILE B N 1
ATOM 2338 C CA . ILE B 1 66 ? -6.168 2.99 -6.242 1 97.81 66 ILE B CA 1
ATOM 2339 C C . ILE B 1 66 ? -7.473 2.811 -7.016 1 97.81 66 ILE B C 1
ATOM 2341 O O . ILE B 1 66 ? -8.391 3.621 -6.895 1 97.81 66 ILE B O 1
ATOM 2345 N N . LYS B 1 67 ? -7.574 1.715 -7.785 1 97.5 67 LYS B N 1
ATOM 2346 C CA . LYS B 1 67 ? -8.797 1.426 -8.523 1 97.5 67 LYS B CA 1
ATOM 2347 C C . LYS B 1 67 ? -9.969 1.186 -7.574 1 97.5 67 LYS B C 1
ATOM 2349 O O . LYS B 1 67 ? -11.102 1.589 -7.859 1 97.5 67 LYS B O 1
ATOM 2354 N N . ALA B 1 68 ? -9.672 0.46 -6.512 1 97.62 68 ALA B N 1
ATOM 2355 C CA . ALA B 1 68 ? -10.703 0.214 -5.508 1 97.62 68 ALA B CA 1
ATOM 2356 C C . ALA B 1 68 ? -11.234 1.525 -4.938 1 97.62 68 ALA B C 1
ATOM 2358 O O . ALA B 1 68 ? -12.445 1.696 -4.789 1 97.62 68 ALA B O 1
ATOM 2359 N N . TRP B 1 69 ? -10.344 2.428 -4.656 1 95.62 69 TRP B N 1
ATOM 2360 C CA . TRP B 1 69 ? -10.719 3.727 -4.105 1 95.62 69 TRP B CA 1
ATOM 2361 C C . TRP B 1 69 ? -11.602 4.496 -5.074 1 95.62 69 TRP B C 1
ATOM 2363 O O . TRP B 1 69 ? -12.578 5.137 -4.664 1 95.62 69 TRP B O 1
ATOM 2373 N N . LYS B 1 70 ? -11.352 4.367 -6.348 1 94.38 70 LYS B N 1
ATOM 2374 C CA . LYS B 1 70 ? -12.062 5.121 -7.371 1 94.38 70 LYS B CA 1
ATOM 2375 C C . LYS B 1 70 ? -13.406 4.473 -7.699 1 94.38 70 LYS B C 1
ATOM 2377 O O . LYS B 1 70 ? -14.398 5.168 -7.926 1 94.38 70 LYS B O 1
ATOM 2382 N N . GLU B 1 71 ? -13.375 3.137 -7.66 1 94.75 71 GLU B N 1
ATOM 2383 C CA . GLU B 1 71 ? -14.477 2.48 -8.352 1 94.75 71 GLU B CA 1
ATOM 2384 C C . GLU B 1 71 ? -15.312 1.641 -7.391 1 94.75 71 GLU B C 1
ATOM 2386 O O . GLU B 1 71 ? -16.438 1.239 -7.719 1 94.75 71 GLU B O 1
ATOM 2391 N N . SER B 1 72 ? -14.695 1.32 -6.203 1 93.19 72 SER B N 1
ATOM 2392 C CA . SER B 1 72 ? -15.391 0.375 -5.336 1 93.19 72 SER B CA 1
ATOM 2393 C C . SER B 1 72 ? -16.672 0.981 -4.766 1 93.19 72 SER B C 1
ATOM 2395 O O . SER B 1 72 ? -16.719 2.178 -4.473 1 93.19 72 SER B O 1
ATOM 2397 N N . ASP B 1 73 ? -17.672 0.25 -4.562 1 87.25 73 ASP B N 1
ATOM 2398 C CA . ASP B 1 73 ? -18.906 0.655 -3.914 1 87.25 73 ASP B CA 1
ATOM 2399 C C . ASP B 1 73 ? -18.906 0.275 -2.436 1 87.25 73 ASP B C 1
ATOM 2401 O O . ASP B 1 73 ? -19.906 0.438 -1.745 1 87.25 73 ASP B O 1
ATOM 2405 N N . ASP B 1 74 ? -17.859 -0.33 -2.01 1 87.88 74 ASP B N 1
ATOM 2406 C CA . ASP B 1 74 ? -17.688 -0.79 -0.635 1 87.88 74 ASP B CA 1
ATOM 2407 C C . ASP B 1 74 ? -16.344 -0.321 -0.06 1 87.88 74 ASP B C 1
ATOM 2409 O O . ASP B 1 74 ? -15.289 -0.74 -0.522 1 87.88 74 ASP B O 1
ATOM 2413 N N . ASN B 1 75 ? -16.391 0.391 0.982 1 83.38 75 ASN B N 1
ATOM 2414 C CA . ASN B 1 75 ? -15.195 0.955 1.605 1 83.38 75 ASN B CA 1
ATOM 2415 C C . ASN B 1 75 ? -14.305 -0.134 2.193 1 83.38 75 ASN B C 1
ATOM 2417 O O . ASN B 1 75 ? -13.109 0.082 2.398 1 83.38 75 ASN B O 1
ATOM 2421 N N . GLY B 1 76 ? -14.867 -1.281 2.402 1 91.62 76 GLY B N 1
ATOM 2422 C CA . GLY B 1 76 ? -14.109 -2.383 2.98 1 91.62 76 GLY B CA 1
ATOM 2423 C C . GLY B 1 76 ? -13.055 -2.936 2.047 1 91.62 76 GLY B C 1
ATOM 2424 O O . GLY B 1 76 ? -12.109 -3.596 2.49 1 91.62 76 GLY B O 1
ATOM 2425 N N . ASP B 1 77 ? -13.211 -2.699 0.706 1 96.5 77 ASP B N 1
ATOM 2426 C CA . ASP B 1 77 ? -12.258 -3.215 -0.267 1 96.5 77 ASP B CA 1
ATOM 2427 C C . ASP B 1 77 ? -10.859 -2.654 -0.011 1 96.5 77 ASP B C 1
ATOM 2429 O O . ASP B 1 77 ? -9.875 -3.395 -0.034 1 96.5 77 ASP B O 1
ATOM 2433 N N . ILE B 1 78 ? -10.898 -1.356 0.266 1 95.81 78 ILE B N 1
ATOM 2434 C CA . ILE B 1 78 ? -9.625 -0.671 0.457 1 95.81 78 ILE B CA 1
ATOM 2435 C C . ILE B 1 78 ? -8.891 -1.275 1.65 1 95.81 78 ILE B C 1
ATOM 2437 O O . ILE B 1 78 ? -7.691 -1.548 1.574 1 95.81 78 ILE B O 1
ATOM 2441 N N . GLU B 1 79 ? -9.578 -1.569 2.686 1 95.31 79 GLU B N 1
ATOM 2442 C CA . GLU B 1 79 ? -8.961 -2.104 3.896 1 95.31 79 GLU B CA 1
ATOM 2443 C C . GLU B 1 79 ? -8.414 -3.506 3.66 1 95.31 79 GLU B C 1
ATOM 2445 O O . GLU B 1 79 ? -7.328 -3.84 4.145 1 95.31 79 GLU B O 1
ATOM 2450 N N . ILE B 1 80 ? -9.148 -4.312 2.959 1 97.19 80 ILE B N 1
ATOM 2451 C CA . ILE B 1 80 ? -8.703 -5.672 2.662 1 97.19 80 ILE B CA 1
ATOM 2452 C C . ILE B 1 80 ? -7.434 -5.629 1.815 1 97.19 80 ILE B C 1
ATOM 2454 O O . ILE B 1 80 ? -6.453 -6.309 2.125 1 97.19 80 ILE B O 1
ATOM 2458 N N . ILE B 1 81 ? -7.43 -4.766 0.758 1 98.12 81 ILE B N 1
ATOM 2459 C CA . ILE B 1 81 ? -6.285 -4.684 -0.144 1 98.12 81 ILE B CA 1
ATOM 2460 C C . ILE B 1 81 ? -5.098 -4.066 0.587 1 98.12 81 ILE B C 1
ATOM 2462 O O . ILE B 1 81 ? -3.959 -4.512 0.422 1 98.12 81 ILE B O 1
ATOM 2466 N N . LEU B 1 82 ? -5.383 -3.078 1.373 1 97.44 82 LEU B N 1
ATOM 2467 C CA . LEU B 1 82 ? -4.336 -2.461 2.178 1 97.44 82 LEU B CA 1
ATOM 2468 C C . LEU B 1 82 ? -3.715 -3.475 3.133 1 97.44 82 LEU B C 1
ATOM 2470 O O . LEU B 1 82 ? -2.506 -3.445 3.373 1 97.44 82 LEU B O 1
ATOM 2474 N N . GLY B 1 83 ? -4.551 -4.355 3.752 1 96.19 83 GLY B N 1
ATOM 2475 C CA . GLY B 1 83 ? -4.023 -5.441 4.562 1 96.19 83 GLY B CA 1
ATOM 2476 C C . GLY B 1 83 ? -3.062 -6.34 3.807 1 96.19 83 GLY B C 1
ATOM 2477 O O . GLY B 1 83 ? -2.062 -6.797 4.363 1 96.19 83 GLY B O 1
ATOM 2478 N N . GLY B 1 84 ? -3.393 -6.586 2.564 1 96.88 84 GLY B N 1
ATOM 2479 C CA . GLY B 1 84 ? -2.482 -7.328 1.707 1 96.88 84 GLY B CA 1
ATOM 2480 C C . GLY B 1 84 ? -1.152 -6.629 1.499 1 96.88 84 GLY B C 1
ATOM 2481 O O . GLY B 1 84 ? -0.099 -7.27 1.529 1 96.88 84 GLY B O 1
ATOM 2482 N N . MET B 1 85 ? -1.192 -5.34 1.327 1 96.38 85 MET B N 1
ATOM 2483 C CA . MET B 1 85 ? 0.034 -4.566 1.152 1 96.38 85 MET B CA 1
ATOM 2484 C C . MET B 1 85 ? 0.905 -4.641 2.402 1 96.38 85 MET B C 1
ATOM 2486 O O . MET B 1 85 ? 2.131 -4.727 2.305 1 96.38 85 MET B O 1
ATOM 2490 N N . ALA B 1 86 ? 0.279 -4.559 3.551 1 95.19 86 ALA B N 1
ATOM 2491 C CA . ALA B 1 86 ? 1.016 -4.684 4.805 1 95.19 86 ALA B CA 1
ATOM 2492 C C . ALA B 1 86 ? 1.736 -6.027 4.887 1 95.19 86 ALA B C 1
ATOM 2494 O O . ALA B 1 86 ? 2.881 -6.098 5.344 1 95.19 86 ALA B O 1
ATOM 2495 N N . SER B 1 87 ? 1.074 -7.035 4.406 1 95.19 87 SER B N 1
ATOM 2496 C CA . SER B 1 87 ? 1.666 -8.367 4.418 1 95.19 87 SER B CA 1
ATOM 2497 C C . SER B 1 87 ? 2.852 -8.453 3.461 1 95.19 87 SER B C 1
ATOM 2499 O O . SER B 1 87 ? 3.797 -9.211 3.703 1 95.19 87 SER B O 1
ATOM 2501 N N . LEU B 1 88 ? 2.803 -7.703 2.332 1 96.25 88 LEU B N 1
ATOM 2502 C CA . LEU B 1 88 ? 3.893 -7.703 1.362 1 96.25 88 LEU B CA 1
ATOM 2503 C C . LEU B 1 88 ? 5.152 -7.09 1.963 1 96.25 88 LEU B C 1
ATOM 2505 O O . LEU B 1 88 ? 6.266 -7.5 1.628 1 96.25 88 LEU B O 1
ATOM 2509 N N . GLN B 1 89 ? 4.984 -6.125 2.881 1 93.62 89 GLN B N 1
ATOM 2510 C CA . GLN B 1 89 ? 6.137 -5.582 3.592 1 93.62 89 GLN B CA 1
ATOM 2511 C C . GLN B 1 89 ? 6.844 -6.664 4.402 1 93.62 89 GLN B C 1
ATOM 2513 O O . GLN B 1 89 ? 8.07 -6.777 4.359 1 93.62 89 GLN B O 1
ATOM 2518 N N . ASP B 1 90 ? 6.051 -7.418 5.078 1 92.56 90 ASP B N 1
ATOM 2519 C CA . ASP B 1 90 ? 6.59 -8.539 5.844 1 92.56 90 ASP B CA 1
ATOM 2520 C C . ASP B 1 90 ? 7.238 -9.57 4.922 1 92.56 90 ASP B C 1
ATOM 2522 O O . ASP B 1 90 ? 8.25 -10.18 5.277 1 92.56 90 ASP B O 1
ATOM 2526 N N . GLU B 1 91 ? 6.617 -9.75 3.797 1 94.56 91 GLU B N 1
ATOM 2527 C CA . GLU B 1 91 ? 7.109 -10.734 2.834 1 94.56 91 GLU B CA 1
ATOM 2528 C C . GLU B 1 91 ? 8.477 -10.336 2.295 1 94.56 91 GLU B C 1
ATOM 2530 O O . GLU B 1 91 ? 9.367 -11.188 2.156 1 94.56 91 GLU B O 1
ATOM 2535 N N . ILE B 1 92 ? 8.695 -9.109 1.97 1 92.62 92 ILE B N 1
ATOM 2536 C CA . ILE B 1 92 ? 9.977 -8.633 1.469 1 92.62 92 ILE B CA 1
ATOM 2537 C C . ILE B 1 92 ? 11.062 -8.852 2.523 1 92.62 92 ILE B C 1
ATOM 2539 O O . ILE B 1 92 ? 12.156 -9.336 2.211 1 92.62 92 ILE B O 1
ATOM 2543 N N . THR B 1 93 ? 10.727 -8.562 3.766 1 91.25 93 THR B N 1
ATOM 2544 C CA . THR B 1 93 ? 11.656 -8.789 4.867 1 91.25 93 THR B CA 1
ATOM 2545 C C . THR B 1 93 ? 11.984 -10.273 5 1 91.25 93 THR B C 1
ATOM 2547 O O . THR B 1 93 ? 13.141 -10.641 5.227 1 91.25 93 THR B O 1
ATOM 2550 N N . TRP B 1 94 ? 11.008 -11.07 4.859 1 93.94 94 TRP B N 1
ATOM 2551 C CA . TRP B 1 94 ? 11.18 -12.523 4.926 1 93.94 94 TRP B CA 1
ATOM 2552 C C . TRP B 1 94 ? 12.102 -13.008 3.812 1 93.94 94 TRP B C 1
ATOM 2554 O O . TRP B 1 94 ? 12.992 -13.828 4.051 1 93.94 94 TRP B O 1
ATOM 2564 N N . PHE B 1 95 ? 11.906 -12.508 2.561 1 92.62 95 PHE B N 1
ATOM 2565 C CA . PHE B 1 95 ? 12.742 -12.891 1.43 1 92.62 95 PHE B CA 1
ATOM 2566 C C . PHE B 1 95 ? 14.203 -12.555 1.694 1 92.62 95 PHE B C 1
ATOM 2568 O O . PHE B 1 95 ? 15.094 -13.344 1.389 1 92.62 95 PHE B O 1
ATOM 2575 N N . LYS B 1 96 ? 14.422 -11.422 2.248 1 90.12 96 LYS B N 1
ATOM 2576 C CA . LYS B 1 96 ? 15.797 -11.008 2.535 1 90.12 96 LYS B CA 1
ATOM 2577 C C . LYS B 1 96 ? 16.438 -11.93 3.564 1 90.12 96 LYS B C 1
ATOM 2579 O O . LYS B 1 96 ? 17.594 -12.336 3.398 1 90.12 96 LYS B O 1
ATOM 2584 N N . ARG B 1 97 ? 15.719 -12.273 4.551 1 91.81 97 ARG B N 1
ATOM 2585 C CA . ARG B 1 97 ? 16.219 -13.195 5.566 1 91.81 97 ARG B CA 1
ATOM 2586 C C . ARG B 1 97 ? 16.469 -14.578 4.973 1 91.81 97 ARG B C 1
ATOM 2588 O O . ARG B 1 97 ? 17.516 -15.188 5.223 1 91.81 97 ARG B O 1
ATOM 2595 N N . GLU B 1 98 ? 15.469 -15.086 4.184 1 91.5 98 GLU B N 1
ATOM 2596 C CA . GLU B 1 98 ? 15.586 -16.422 3.596 1 91.5 98 GLU B CA 1
ATOM 2597 C C . GLU B 1 98 ? 16.734 -16.469 2.594 1 91.5 98 GLU B C 1
ATOM 2599 O O . GLU B 1 98 ? 17.406 -17.5 2.475 1 91.5 98 GLU B O 1
ATOM 2604 N N . ALA B 1 99 ? 16.906 -15.398 1.859 1 89.12 99 ALA B N 1
ATOM 2605 C CA . ALA B 1 99 ? 18.031 -15.344 0.923 1 89.12 99 ALA B CA 1
ATOM 2606 C C . ALA B 1 99 ? 19.359 -15.508 1.65 1 89.12 99 ALA B C 1
ATOM 2608 O O . ALA B 1 99 ? 20.25 -16.234 1.188 1 89.12 99 ALA B O 1
ATOM 2609 N N . THR B 1 100 ? 19.484 -14.859 2.775 1 90.06 100 THR B N 1
ATOM 2610 C CA . THR B 1 100 ? 20.688 -14.984 3.592 1 90.06 100 THR B CA 1
ATOM 2611 C C . THR B 1 100 ? 20.844 -16.406 4.102 1 90.06 100 THR B C 1
ATOM 2613 O O . THR B 1 100 ? 21.938 -16.984 4.02 1 90.06 100 THR B O 1
ATOM 2616 N N . ASN B 1 101 ? 19.797 -17 4.531 1 90.31 101 ASN B N 1
ATOM 2617 C CA . ASN B 1 101 ? 19.828 -18.359 5.07 1 90.31 101 ASN B CA 1
ATOM 2618 C C . ASN B 1 101 ? 20.25 -19.375 4.012 1 90.31 101 ASN B C 1
ATOM 2620 O O . ASN B 1 101 ? 20.922 -20.359 4.32 1 90.31 101 ASN B O 1
ATOM 2624 N N . TRP B 1 102 ? 19.844 -19.141 2.803 1 90.75 102 TRP B N 1
ATOM 2625 C CA . TRP B 1 102 ? 20.109 -20.094 1.732 1 90.75 102 TRP B CA 1
ATOM 2626 C C . TRP B 1 102 ? 21.344 -19.703 0.93 1 90.75 102 TRP B C 1
ATOM 2628 O O . TRP B 1 102 ? 21.688 -20.359 -0.051 1 90.75 102 TRP B O 1
ATOM 2638 N N . GLY B 1 103 ? 21.922 -18.531 1.288 1 89.56 103 GLY B N 1
ATOM 2639 C CA . GLY B 1 103 ? 23.141 -18.078 0.628 1 89.56 103 GLY B CA 1
ATOM 2640 C C . GLY B 1 103 ? 22.906 -17.547 -0.77 1 89.56 103 GLY B C 1
ATOM 2641 O O . GLY B 1 103 ? 23.719 -17.75 -1.671 1 89.56 103 GLY B O 1
ATOM 2642 N N . ILE B 1 104 ? 21.75 -16.984 -0.969 1 87 104 ILE B N 1
ATOM 2643 C CA . ILE B 1 104 ? 21.406 -16.391 -2.256 1 87 104 ILE B CA 1
ATOM 2644 C C . ILE B 1 104 ? 21.766 -14.914 -2.258 1 87 104 ILE B C 1
ATOM 2646 O O . ILE B 1 104 ? 21.359 -14.164 -1.367 1 87 104 ILE B O 1
ATOM 2650 N N . SER B 1 105 ? 22.594 -14.5 -3.137 1 80.62 105 SER B N 1
ATOM 2651 C CA . SER B 1 105 ? 22.922 -13.086 -3.277 1 80.62 105 SER B CA 1
ATOM 2652 C C . SER B 1 105 ? 21.906 -12.359 -4.141 1 80.62 105 SER B C 1
ATOM 2654 O O . SER B 1 105 ? 21.719 -12.703 -5.309 1 80.62 105 SER B O 1
ATOM 2656 N N . HIS B 1 106 ? 21.344 -11.383 -3.691 1 72.56 106 HIS B N 1
ATOM 2657 C CA . HIS B 1 106 ? 20.297 -10.641 -4.387 1 72.56 106 HIS B CA 1
ATOM 2658 C C . HIS B 1 106 ? 20.859 -9.891 -5.59 1 72.56 106 HIS B C 1
ATOM 2660 O O . HIS B 1 106 ? 20.188 -9.766 -6.617 1 72.56 106 HIS B O 1
ATOM 2666 N N . SER B 1 107 ? 22.031 -9.445 -5.41 1 70.75 107 SER B N 1
ATOM 2667 C CA . SER B 1 107 ? 22.656 -8.648 -6.469 1 70.75 107 SER B CA 1
ATOM 2668 C C . SER B 1 107 ? 22.969 -9.508 -7.688 1 70.75 107 SER B C 1
ATOM 2670 O O . SER B 1 107 ? 23.141 -8.992 -8.789 1 70.75 107 SER B O 1
ATOM 2672 N N . GLU B 1 108 ? 22.797 -10.742 -7.547 1 77.31 108 GLU B N 1
ATOM 2673 C CA . GLU B 1 108 ? 23.219 -11.617 -8.641 1 77.31 108 GLU B CA 1
ATOM 2674 C C . GLU B 1 108 ? 22.031 -12.289 -9.305 1 77.31 108 GLU B C 1
ATOM 2676 O O . GLU B 1 108 ? 22.172 -12.961 -10.328 1 77.31 108 GLU B O 1
ATOM 2681 N N . VAL B 1 109 ? 20.922 -11.977 -8.828 1 85.81 109 VAL B N 1
ATOM 2682 C CA . VAL B 1 109 ? 19.766 -12.695 -9.375 1 85.81 109 VAL B CA 1
ATOM 2683 C C . VAL B 1 109 ? 19.266 -11.977 -10.625 1 85.81 109 VAL B C 1
ATOM 2685 O O . VAL B 1 109 ? 18.938 -10.789 -10.578 1 85.81 109 VAL B O 1
ATOM 2688 N N . VAL B 1 110 ? 19.234 -12.711 -11.703 1 91.56 110 VAL B N 1
ATOM 2689 C CA . VAL B 1 110 ? 18.719 -12.211 -12.977 1 91.56 110 VAL B CA 1
ATOM 2690 C C . VAL B 1 110 ? 17.328 -12.797 -13.234 1 91.56 110 VAL B C 1
ATOM 2692 O O . VAL B 1 110 ? 17.125 -14.008 -13.117 1 91.56 110 VAL B O 1
ATOM 2695 N N . PRO B 1 111 ? 16.438 -11.938 -13.516 1 95.44 111 PRO B N 1
ATOM 2696 C CA . PRO B 1 111 ? 15.102 -12.469 -13.781 1 95.44 111 PRO B CA 1
ATOM 2697 C C . PRO B 1 111 ? 15.07 -13.406 -14.984 1 95.44 111 PRO B C 1
ATOM 2699 O O . PRO B 1 111 ? 15.617 -13.086 -16.047 1 95.44 111 PRO B O 1
ATOM 2702 N N . GLN B 1 112 ? 14.477 -14.492 -14.867 1 96.56 112 GLN B N 1
ATOM 2703 C CA . GLN B 1 112 ? 14.266 -15.422 -15.969 1 96.56 112 GLN B CA 1
ATOM 2704 C C . GLN B 1 112 ? 13.094 -14.984 -16.844 1 96.56 112 GLN B C 1
ATOM 2706 O O . GLN B 1 112 ? 12.297 -14.133 -16.438 1 96.56 112 GLN B O 1
ATOM 2711 N N . GLN B 1 113 ? 12.961 -15.57 -17.984 1 97.31 113 GLN B N 1
ATOM 2712 C CA . GLN B 1 113 ? 12 -15.117 -18.984 1 97.31 113 GLN B CA 1
ATOM 2713 C C . GLN B 1 113 ? 10.57 -15.242 -18.469 1 97.31 113 GLN B C 1
ATOM 2715 O O . GLN B 1 113 ? 9.75 -14.344 -18.672 1 97.31 113 GLN B O 1
ATOM 2720 N N . ALA B 1 114 ? 10.227 -16.312 -17.812 1 97.94 114 ALA B N 1
ATOM 2721 C CA . ALA B 1 114 ? 8.883 -16.484 -17.266 1 97.94 114 ALA B CA 1
ATOM 2722 C C . ALA B 1 114 ? 8.531 -15.375 -16.281 1 97.94 114 ALA B C 1
ATOM 2724 O O . ALA B 1 114 ? 7.398 -14.891 -16.266 1 97.94 114 ALA B O 1
ATOM 2725 N N . ASN B 1 115 ? 9.547 -15.031 -15.43 1 98.12 115 ASN B N 1
ATOM 2726 C CA . ASN B 1 115 ? 9.352 -13.945 -14.477 1 98.12 115 ASN B CA 1
ATOM 2727 C C . ASN B 1 115 ? 9.188 -12.602 -15.18 1 98.12 115 ASN B C 1
ATOM 2729 O O . ASN B 1 115 ? 8.297 -11.82 -14.828 1 98.12 115 ASN B O 1
ATOM 2733 N N . ILE B 1 116 ? 9.961 -12.359 -16.188 1 98.12 116 ILE B N 1
ATOM 2734 C CA . ILE B 1 116 ? 9.883 -11.125 -16.969 1 98.12 116 ILE B CA 1
ATOM 2735 C C . ILE B 1 116 ? 8.492 -11.008 -17.594 1 98.12 116 ILE B C 1
ATOM 2737 O O . ILE B 1 116 ? 7.859 -9.953 -17.516 1 98.12 116 ILE B O 1
ATOM 2741 N N . ASN B 1 117 ? 8.031 -12.094 -18.203 1 98.56 117 ASN B N 1
ATOM 2742 C CA . ASN B 1 117 ? 6.715 -12.102 -18.828 1 98.56 117 ASN B CA 1
ATOM 2743 C C . ASN B 1 117 ? 5.605 -11.828 -17.812 1 98.56 117 ASN B C 1
ATOM 2745 O O . ASN B 1 117 ? 4.672 -11.078 -18.094 1 98.56 117 ASN B O 1
ATOM 2749 N N . TYR B 1 118 ? 5.727 -12.461 -16.719 1 98.56 118 TYR B N 1
ATOM 2750 C CA . TYR B 1 118 ? 4.719 -12.312 -15.672 1 98.56 118 TYR B CA 1
ATOM 2751 C C . TYR B 1 118 ? 4.684 -10.883 -15.148 1 98.56 118 TYR B C 1
ATOM 2753 O O . TYR B 1 118 ? 3.607 -10.305 -14.984 1 98.56 118 TYR B O 1
ATOM 2761 N N . CYS B 1 119 ? 5.871 -10.312 -14.898 1 98.12 119 CYS B N 1
ATOM 2762 C CA . CYS B 1 119 ? 5.949 -8.938 -14.414 1 98.12 119 CYS B CA 1
ATOM 2763 C C . CYS B 1 119 ? 5.398 -7.961 -15.445 1 98.12 119 CYS B C 1
ATOM 2765 O O . CYS B 1 119 ? 4.738 -6.984 -15.094 1 98.12 119 CYS B O 1
ATOM 2767 N N . ARG B 1 120 ? 5.652 -8.234 -16.703 1 98.06 120 ARG B N 1
ATOM 2768 C CA . ARG B 1 120 ? 5.09 -7.414 -17.766 1 98.06 120 ARG B CA 1
ATOM 2769 C C . ARG B 1 120 ? 3.566 -7.504 -17.781 1 98.06 120 ARG B C 1
ATOM 2771 O O . ARG B 1 120 ? 2.881 -6.504 -18 1 98.06 120 ARG B O 1
ATOM 2778 N N . PHE B 1 121 ? 3.129 -8.68 -17.625 1 98.56 121 PHE B N 1
ATOM 2779 C CA . PHE B 1 121 ? 1.689 -8.891 -17.531 1 98.56 121 PHE B CA 1
ATOM 2780 C C . PHE B 1 121 ? 1.095 -8.078 -16.391 1 98.56 121 PHE B C 1
ATOM 2782 O O . PHE B 1 121 ? 0.104 -7.371 -16.578 1 98.56 121 PHE B O 1
ATOM 2789 N N . LEU B 1 122 ? 1.705 -8.117 -15.172 1 98.44 122 LEU B N 1
ATOM 2790 C CA . LEU B 1 122 ? 1.244 -7.324 -14.031 1 98.44 122 LEU B CA 1
ATOM 2791 C C . LEU B 1 122 ? 1.236 -5.836 -14.375 1 98.44 122 LEU B C 1
ATOM 2793 O O . LEU B 1 122 ? 0.276 -5.129 -14.062 1 98.44 122 LEU B O 1
ATOM 2797 N N . GLU B 1 123 ? 2.311 -5.43 -15 1 97.69 123 GLU B N 1
ATOM 2798 C CA . GLU B 1 123 ? 2.42 -4.023 -15.367 1 97.69 123 GLU B CA 1
ATOM 2799 C C . GLU B 1 123 ? 1.283 -3.605 -16.297 1 97.69 123 GLU B C 1
ATOM 2801 O O . GLU B 1 123 ? 0.76 -2.494 -16.188 1 97.69 123 GLU B O 1
ATOM 2806 N N . SER B 1 124 ? 0.907 -4.449 -17.188 1 97.81 124 SER B N 1
ATOM 2807 C CA . SER B 1 124 ? -0.173 -4.145 -18.125 1 97.81 124 SER B CA 1
ATOM 2808 C C . SER B 1 124 ? -1.497 -3.949 -17.391 1 97.81 124 SER B C 1
ATOM 2810 O O . SER B 1 124 ? -2.363 -3.205 -17.859 1 97.81 124 SER B O 1
ATOM 2812 N N . LEU B 1 125 ? -1.682 -4.574 -16.266 1 97.94 125 LEU B N 1
ATOM 2813 C CA . LEU B 1 125 ? -2.906 -4.488 -15.484 1 97.94 125 LEU B CA 1
ATOM 2814 C C . LEU B 1 125 ? -2.939 -3.197 -14.672 1 97.94 125 LEU B C 1
ATOM 2816 O O . LEU B 1 125 ? -3.979 -2.838 -14.109 1 97.94 125 LEU B O 1
ATOM 2820 N N . MET B 1 126 ? -1.826 -2.475 -14.594 1 97.31 126 MET B N 1
ATOM 2821 C CA . MET B 1 126 ? -1.72 -1.275 -13.766 1 97.31 126 MET B CA 1
ATOM 2822 C C . MET B 1 126 ? -2.201 -0.045 -14.523 1 97.31 126 MET B C 1
ATOM 2824 O O . MET B 1 126 ? -2.365 1.027 -13.938 1 97.31 126 MET B O 1
ATOM 2828 N N . SER B 1 127 ? -2.49 -0.248 -15.812 1 94.94 127 SER B N 1
ATOM 2829 C CA . SER B 1 127 ? -2.965 0.871 -16.625 1 94.94 127 SER B CA 1
ATOM 2830 C C . SER B 1 127 ? -4.223 1.491 -16.016 1 94.94 127 SER B C 1
ATOM 2832 O O . SER B 1 127 ? -5.102 0.777 -15.539 1 94.94 127 SER B O 1
ATOM 2834 N N . PRO B 1 128 ? -4.355 2.807 -16.078 1 91.06 128 PRO B N 1
ATOM 2835 C CA . PRO B 1 128 ? -5.559 3.463 -15.555 1 91.06 128 PRO B CA 1
ATOM 2836 C C . PRO B 1 128 ? -6.828 3.023 -16.281 1 91.06 128 PRO B C 1
ATOM 2838 O O . PRO B 1 128 ? -7.922 3.109 -15.719 1 91.06 128 PRO B O 1
ATOM 2841 N N . GLU B 1 129 ? -6.676 2.527 -17.484 1 93.31 129 GLU B N 1
ATOM 2842 C CA . GLU B 1 129 ? -7.828 2.119 -18.281 1 93.31 129 GLU B CA 1
ATOM 2843 C C . GLU B 1 129 ? -8.312 0.732 -17.875 1 93.31 129 GLU B C 1
ATOM 2845 O O . GLU B 1 129 ? -9.414 0.322 -18.25 1 93.31 129 GLU B O 1
ATOM 2850 N N . MET B 1 130 ? -7.492 -0.009 -17.219 1 96.56 130 MET B N 1
ATOM 2851 C CA . MET B 1 130 ? -7.895 -1.333 -16.75 1 96.56 130 MET B CA 1
ATOM 2852 C C . MET B 1 130 ? -8.984 -1.228 -15.688 1 96.56 130 MET B C 1
ATOM 2854 O O . MET B 1 130 ? -8.82 -0.515 -14.695 1 96.56 130 MET B O 1
ATOM 2858 N N . GLU B 1 131 ? -10.031 -1.886 -15.82 1 97.38 131 GLU B N 1
ATOM 2859 C CA . GLU B 1 131 ? -11.156 -1.843 -14.891 1 97.38 131 GLU B CA 1
ATOM 2860 C C . GLU B 1 131 ? -10.797 -2.504 -13.562 1 97.38 131 GLU B C 1
ATOM 2862 O O . GLU B 1 131 ? -10.109 -3.523 -13.531 1 97.38 131 GLU B O 1
ATOM 2867 N N . TYR B 1 132 ? -11.328 -1.968 -12.5 1 97.94 132 TYR B N 1
ATOM 2868 C CA . TYR B 1 132 ? -11.133 -2.518 -11.164 1 97.94 132 TYR B CA 1
ATOM 2869 C C . TYR B 1 132 ? -11.578 -3.973 -11.102 1 97.94 132 TYR B C 1
ATOM 2871 O O . TYR B 1 132 ? -10.883 -4.812 -10.516 1 97.94 132 TYR B O 1
ATOM 2879 N N . THR B 1 133 ? -12.68 -4.336 -11.734 1 98.38 133 THR B N 1
ATOM 2880 C CA . THR B 1 133 ? -13.234 -5.684 -11.727 1 98.38 133 THR B CA 1
ATOM 2881 C C . THR B 1 133 ? -12.234 -6.691 -12.281 1 98.38 133 THR B C 1
ATOM 2883 O O . THR B 1 133 ? -12.023 -7.754 -11.695 1 98.38 133 THR B O 1
ATOM 2886 N N . VAL B 1 134 ? -11.602 -6.312 -13.336 1 98.44 134 VAL B N 1
ATOM 2887 C CA . VAL B 1 134 ? -10.656 -7.191 -14.008 1 98.44 134 VAL B CA 1
ATOM 2888 C C . VAL B 1 134 ? -9.391 -7.32 -13.164 1 98.44 134 VAL B C 1
ATOM 2890 O O . VAL B 1 134 ? -8.891 -8.43 -12.938 1 98.44 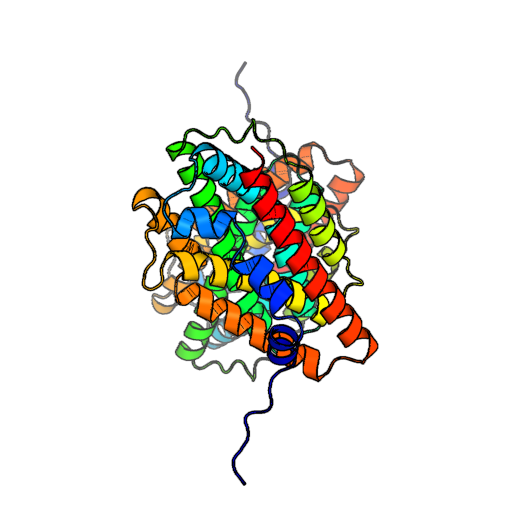134 VAL B O 1
ATOM 2893 N N . ALA B 1 135 ? -8.875 -6.203 -12.656 1 98.56 135 ALA B N 1
ATOM 2894 C CA . ALA B 1 135 ? -7.637 -6.184 -11.891 1 98.56 135 ALA B CA 1
ATOM 2895 C C . ALA B 1 135 ? -7.781 -6.969 -10.586 1 98.56 135 ALA B C 1
ATOM 2897 O O . ALA B 1 135 ? -6.895 -7.738 -10.219 1 98.56 135 ALA B O 1
ATOM 2898 N N . ILE B 1 136 ? -8.938 -6.77 -9.891 1 98.75 136 ILE B N 1
ATOM 2899 C CA . ILE B 1 136 ? -9.141 -7.438 -8.609 1 98.75 136 ILE B CA 1
ATOM 2900 C C . ILE B 1 136 ? -9.32 -8.938 -8.828 1 98.75 136 ILE B C 1
ATOM 2902 O O . ILE B 1 136 ? -8.906 -9.75 -7.996 1 98.75 136 ILE B O 1
ATOM 2906 N N . THR B 1 137 ? -9.875 -9.336 -9.953 1 98.81 137 THR B N 1
ATOM 2907 C CA . THR B 1 137 ? -10.008 -10.75 -10.297 1 98.81 137 THR B CA 1
ATOM 2908 C C . THR B 1 137 ? -8.641 -11.391 -10.5 1 98.81 137 THR B C 1
ATOM 2910 O O . THR B 1 137 ? -8.367 -12.469 -9.977 1 98.81 137 THR B O 1
ATOM 2913 N N . ALA B 1 138 ? -7.836 -10.688 -11.258 1 98.75 138 ALA B N 1
ATOM 2914 C CA . ALA B 1 138 ? -6.473 -11.18 -11.453 1 98.75 138 ALA B CA 1
ATOM 2915 C C . ALA B 1 138 ? -5.727 -11.281 -10.133 1 98.75 138 ALA B C 1
ATOM 2917 O O . ALA B 1 138 ? -5.035 -12.273 -9.875 1 98.75 138 ALA B O 1
ATOM 2918 N N . PHE B 1 139 ? -5.898 -10.242 -9.336 1 98.81 139 PHE B N 1
ATOM 2919 C CA . PHE B 1 139 ? -5.254 -10.211 -8.023 1 98.81 139 PHE B CA 1
ATOM 2920 C C . PHE B 1 139 ? -5.676 -11.414 -7.184 1 98.81 139 PHE B C 1
ATOM 2922 O O . PHE B 1 139 ? -4.828 -12.117 -6.629 1 98.81 139 PHE B O 1
ATOM 2929 N N . TRP B 1 140 ? -6.957 -11.656 -7.113 1 98.88 140 TRP B N 1
ATOM 2930 C CA . TRP B 1 140 ? -7.477 -12.812 -6.391 1 98.88 140 TRP B CA 1
ATOM 2931 C C . TRP B 1 140 ? -6.883 -14.109 -6.934 1 98.88 140 TRP B C 1
ATOM 2933 O O . TRP B 1 140 ? -6.426 -14.953 -6.164 1 98.88 140 TRP B O 1
ATOM 2943 N N . ALA B 1 141 ? -6.895 -14.289 -8.211 1 98.88 141 ALA B N 1
ATOM 2944 C CA . ALA B 1 141 ? -6.434 -15.523 -8.82 1 98.88 141 ALA B CA 1
ATOM 2945 C C . ALA B 1 141 ? -4.973 -15.797 -8.477 1 98.88 141 ALA B C 1
ATOM 2947 O O . ALA B 1 141 ? -4.602 -16.938 -8.172 1 98.88 141 ALA B O 1
ATOM 2948 N N . ILE B 1 142 ? -4.133 -14.758 -8.531 1 98.81 142 ILE B N 1
ATOM 2949 C CA . ILE B 1 142 ? -2.713 -14.883 -8.211 1 98.81 142 ILE B CA 1
ATOM 2950 C C . ILE B 1 142 ? -2.543 -15.406 -6.789 1 98.81 142 ILE B C 1
ATOM 2952 O O . ILE B 1 142 ? -1.831 -16.391 -6.559 1 98.81 142 ILE B O 1
ATOM 2956 N N . GLU B 1 143 ? -3.223 -14.766 -5.852 1 98.56 143 GLU B N 1
ATOM 2957 C CA . GLU B 1 143 ? -3.107 -15.125 -4.441 1 98.56 143 GLU B CA 1
ATOM 2958 C C . GLU B 1 143 ? -3.693 -16.516 -4.184 1 98.56 143 GLU B C 1
ATOM 2960 O O . GLU B 1 143 ? -3.146 -17.281 -3.393 1 98.56 143 GLU B O 1
ATOM 2965 N N . ALA B 1 144 ? -4.82 -16.812 -4.809 1 98.56 144 ALA B N 1
ATOM 2966 C CA . ALA B 1 144 ? -5.508 -18.094 -4.594 1 98.56 144 ALA B CA 1
ATOM 2967 C C . ALA B 1 144 ? -4.645 -19.266 -5.051 1 98.56 144 ALA B C 1
ATOM 2969 O O . ALA B 1 144 ? -4.578 -20.297 -4.379 1 98.56 144 ALA B O 1
ATOM 2970 N N . VAL B 1 145 ? -4.02 -19.109 -6.215 1 98.69 145 VAL B N 1
ATOM 2971 C CA . VAL B 1 145 ? -3.158 -20.172 -6.719 1 98.69 145 VAL B CA 1
ATOM 2972 C C . VAL B 1 145 ? -2.027 -20.438 -5.727 1 98.69 145 VAL B C 1
ATOM 2974 O O . VAL B 1 145 ? -1.723 -21.594 -5.41 1 98.69 145 VAL B O 1
ATOM 2977 N N . TYR B 1 146 ? -1.381 -19.359 -5.199 1 98.06 146 TYR B N 1
ATOM 2978 C CA . TYR B 1 146 ? -0.311 -19.516 -4.219 1 98.06 146 TYR B CA 1
ATOM 2979 C C . TYR B 1 146 ? -0.82 -20.188 -2.953 1 98.06 146 TYR B C 1
ATOM 2981 O O . TYR B 1 146 ? -0.195 -21.125 -2.449 1 98.06 146 TYR B O 1
ATOM 2989 N N . GLN B 1 147 ? -1.921 -19.719 -2.459 1 98.62 147 GLN B N 1
ATOM 2990 C CA . GLN B 1 147 ? -2.469 -20.25 -1.217 1 98.62 147 GLN B CA 1
ATOM 2991 C C . GLN B 1 147 ? -2.791 -21.734 -1.348 1 98.62 147 GLN B C 1
ATOM 2993 O O . GLN B 1 147 ? -2.398 -22.531 -0.498 1 98.62 147 GLN B O 1
ATOM 2998 N N . GLU B 1 148 ? -3.477 -22.109 -2.404 1 98.12 148 GLU B N 1
ATOM 2999 C CA . GLU B 1 148 ? -3.875 -23.5 -2.584 1 98.12 148 GLU B CA 1
ATOM 3000 C C . GLU B 1 148 ? -2.66 -24.391 -2.82 1 98.12 148 GLU B C 1
ATOM 3002 O O . GLU B 1 148 ? -2.609 -25.531 -2.332 1 98.12 148 GLU B O 1
ATOM 3007 N N . SER B 1 149 ? -1.692 -23.922 -3.627 1 98.5 149 SER B N 1
ATOM 3008 C CA . SER B 1 149 ? -0.492 -24.703 -3.914 1 98.5 149 SER B CA 1
ATOM 3009 C C . SER B 1 149 ? 0.271 -25.031 -2.637 1 98.5 149 SER B C 1
ATOM 3011 O O . SER B 1 149 ? 0.579 -26.188 -2.377 1 98.5 149 SER B O 1
ATOM 3013 N N . PHE B 1 150 ? 0.503 -24.031 -1.827 1 98.31 150 PHE B N 1
ATOM 3014 C CA . PHE B 1 150 ? 1.332 -24.25 -0.649 1 98.31 150 PHE B CA 1
ATOM 3015 C C . PHE B 1 150 ? 0.521 -24.891 0.469 1 98.31 150 PHE B C 1
ATOM 3017 O O . PHE B 1 150 ? 1.069 -25.609 1.306 1 98.31 150 PHE B O 1
ATOM 3024 N N . ALA B 1 151 ? -0.793 -24.609 0.522 1 98.25 151 ALA B N 1
ATOM 3025 C CA . ALA B 1 151 ? -1.643 -25.344 1.457 1 98.25 151 ALA B CA 1
ATOM 3026 C C . ALA B 1 151 ? -1.6 -26.844 1.178 1 98.25 151 ALA B C 1
ATOM 3028 O O . ALA B 1 151 ? -1.622 -27.656 2.105 1 98.25 151 ALA B O 1
ATOM 3029 N N . TYR B 1 152 ? -1.569 -27.188 -0.109 1 97.94 152 TYR B N 1
ATOM 3030 C CA . TYR B 1 152 ? -1.453 -28.594 -0.508 1 97.94 152 TYR B CA 1
ATOM 3031 C C . TYR B 1 152 ? -0.19 -29.219 0.069 1 97.94 152 TYR B C 1
ATOM 3033 O O . TYR B 1 152 ? -0.205 -30.375 0.501 1 97.94 152 TYR B O 1
ATOM 3041 N N . CYS B 1 153 ? 0.915 -28.484 0.142 1 98.06 153 CYS B N 1
ATOM 3042 C CA . CYS B 1 153 ? 2.199 -28.953 0.637 1 98.06 153 CYS B CA 1
ATOM 3043 C C . CYS B 1 153 ? 2.174 -29.125 2.152 1 98.06 153 CYS B C 1
ATOM 3045 O O . CYS B 1 153 ? 3.082 -29.719 2.73 1 98.06 153 CYS B O 1
ATOM 3047 N N . LEU B 1 154 ? 1.125 -28.609 2.799 1 97.19 154 LEU B N 1
ATOM 3048 C CA . LEU B 1 154 ? 1.003 -28.703 4.25 1 97.19 154 LEU B CA 1
ATOM 3049 C C . LEU B 1 154 ? -0.095 -29.688 4.637 1 97.19 154 LEU B C 1
ATOM 3051 O O . LEU B 1 154 ? -0.27 -30 5.82 1 97.19 154 LEU B O 1
ATOM 3055 N N . GLY B 1 155 ? -0.893 -30.125 3.648 1 94.75 155 GLY B N 1
ATOM 3056 C CA . GLY B 1 155 ? -2.076 -30.938 3.914 1 94.75 155 GLY B CA 1
ATOM 3057 C C . GLY B 1 155 ? -1.751 -32.344 4.324 1 94.75 155 GLY B C 1
ATOM 3058 O O . GLY B 1 155 ? -0.581 -32.719 4.488 1 94.75 155 GLY B O 1
ATOM 3059 N N . GLU B 1 156 ? -2.797 -33.062 4.492 1 93.12 156 GLU B N 1
ATOM 3060 C CA . GLU B 1 156 ? -2.668 -34.469 4.887 1 93.12 156 GLU B CA 1
ATOM 3061 C C . GLU B 1 156 ? -1.904 -35.281 3.838 1 93.12 156 GLU B C 1
ATOM 3063 O O . GLU B 1 156 ? -2.166 -35.156 2.641 1 93.12 156 GLU B O 1
ATOM 3068 N N . GLY B 1 157 ? -0.977 -36.031 4.324 1 93.88 157 GLY B N 1
ATOM 3069 C CA . GLY B 1 157 ? -0.237 -36.906 3.424 1 93.88 157 GLY B CA 1
ATOM 3070 C C . GLY B 1 157 ? 0.994 -36.25 2.834 1 93.88 157 GLY B C 1
ATOM 3071 O O . GLY B 1 157 ? 1.767 -36.906 2.119 1 93.88 157 GLY B O 1
ATOM 3072 N N . SER B 1 158 ? 1.188 -34.938 3.086 1 95.75 158 SER B N 1
ATOM 3073 C CA . SER B 1 158 ? 2.354 -34.25 2.562 1 95.75 158 SER B CA 1
ATOM 3074 C C . SER B 1 158 ? 3.639 -34.719 3.223 1 95.75 158 SER B C 1
ATOM 3076 O O . SER B 1 158 ? 3.658 -35 4.422 1 95.75 158 SER B O 1
ATOM 3078 N N . LYS B 1 159 ? 4.66 -34.844 2.518 1 97.31 159 LYS B N 1
ATOM 3079 C CA . LYS B 1 159 ? 5.988 -35.219 2.986 1 97.31 159 LYS B CA 1
ATOM 3080 C C . LYS B 1 159 ? 6.953 -34.062 2.92 1 97.31 159 LYS B C 1
ATOM 3082 O O . LYS B 1 159 ? 8.164 -34.25 2.793 1 97.31 159 LYS B O 1
ATOM 3087 N N . THR B 1 160 ? 6.391 -32.812 2.857 1 96.56 160 THR B N 1
ATOM 3088 C CA . THR B 1 160 ? 7.188 -31.594 2.736 1 96.56 160 THR B CA 1
ATOM 3089 C C . THR B 1 160 ? 8.344 -31.609 3.732 1 96.56 160 THR B C 1
ATOM 3091 O O . THR B 1 160 ? 8.141 -31.844 4.926 1 96.56 160 THR B O 1
ATOM 3094 N N . PRO B 1 161 ? 9.555 -31.453 3.258 1 94.81 161 PRO B N 1
ATOM 3095 C CA . PRO B 1 161 ? 10.703 -31.438 4.168 1 94.81 161 PRO B CA 1
ATOM 3096 C C . PRO B 1 161 ? 10.562 -30.391 5.266 1 94.81 161 PRO B C 1
ATOM 3098 O O . PRO B 1 161 ? 10.07 -29.281 5.012 1 94.81 161 PRO B O 1
ATOM 3101 N N . PRO B 1 162 ? 11.008 -30.656 6.438 1 93.81 162 PRO B N 1
ATOM 3102 C CA . PRO B 1 162 ? 10.891 -29.734 7.57 1 93.81 162 PRO B CA 1
ATOM 3103 C C . PRO B 1 162 ? 11.484 -28.359 7.273 1 93.81 162 PRO B C 1
ATOM 3105 O O . PRO B 1 162 ? 10.938 -27.344 7.703 1 93.81 162 PRO B O 1
ATOM 3108 N N . GLU B 1 163 ? 12.547 -28.328 6.48 1 92 163 GLU B N 1
ATOM 3109 C CA . GLU B 1 163 ? 13.234 -27.062 6.203 1 92 163 GLU B CA 1
ATOM 3110 C C . GLU B 1 163 ? 12.398 -26.156 5.301 1 92 163 GLU B C 1
ATOM 3112 O O . GLU B 1 163 ? 12.664 -24.969 5.188 1 92 163 GLU B O 1
ATOM 3117 N N . LEU B 1 164 ? 11.359 -26.734 4.688 1 94.31 164 LEU B N 1
ATOM 3118 C CA . LEU B 1 164 ? 10.547 -25.953 3.758 1 94.31 164 LEU B CA 1
ATOM 3119 C C . LEU B 1 164 ? 9.164 -25.688 4.34 1 94.31 164 LEU B C 1
ATOM 3121 O O . LEU B 1 164 ? 8.359 -24.953 3.742 1 94.31 164 LEU B O 1
ATOM 3125 N N . LYS B 1 165 ? 8.844 -26.219 5.48 1 94.88 165 LYS B N 1
ATOM 3126 C CA . LYS B 1 165 ? 7.516 -26.094 6.082 1 94.88 165 LYS B CA 1
ATOM 3127 C C . LYS B 1 165 ? 7.18 -24.641 6.383 1 94.88 165 LYS B C 1
ATOM 3129 O O . LYS B 1 165 ? 6.035 -24.219 6.215 1 94.88 165 LYS B O 1
ATOM 3134 N N . GLU B 1 166 ? 8.172 -23.891 6.848 1 92.94 166 GLU B N 1
ATOM 3135 C CA . GLU B 1 166 ? 7.93 -22.469 7.125 1 92.94 166 GLU B CA 1
ATOM 3136 C C . GLU B 1 166 ? 7.578 -21.719 5.852 1 92.94 166 GLU B C 1
ATOM 3138 O O . GLU B 1 166 ? 6.668 -20.875 5.852 1 92.94 166 GLU B O 1
ATOM 3143 N N . THR B 1 167 ? 8.312 -22 4.832 1 94.06 167 THR B N 1
ATOM 3144 C CA . THR B 1 167 ? 8.039 -21.391 3.539 1 94.06 167 THR B CA 1
ATOM 3145 C C . THR B 1 167 ? 6.625 -21.719 3.068 1 94.06 167 THR B C 1
ATOM 3147 O O . THR B 1 167 ? 5.859 -20.828 2.695 1 94.06 167 THR B O 1
ATOM 3150 N N . CYS B 1 168 ? 6.281 -23.016 3.15 1 96.88 168 CYS B N 1
ATOM 3151 C CA . CYS B 1 168 ? 4.957 -23.453 2.721 1 96.88 168 CYS B CA 1
ATOM 3152 C C . CYS B 1 168 ? 3.873 -22.828 3.588 1 96.88 168 CYS B C 1
ATOM 3154 O O . CYS B 1 168 ? 2.807 -22.453 3.09 1 96.88 168 CYS B O 1
ATOM 3156 N N . ALA B 1 169 ? 4.145 -22.656 4.848 1 96.56 169 ALA B N 1
ATOM 3157 C CA . ALA B 1 169 ? 3.17 -22.125 5.801 1 96.56 169 ALA B CA 1
ATOM 3158 C C . ALA B 1 169 ? 2.906 -20.641 5.547 1 96.56 169 ALA B C 1
ATOM 3160 O O . ALA B 1 169 ? 1.845 -20.125 5.906 1 96.56 169 ALA B O 1
ATOM 3161 N N . ARG B 1 170 ? 3.865 -19.969 4.957 1 95.31 170 ARG B N 1
ATOM 3162 C CA . ARG B 1 170 ? 3.695 -18.547 4.695 1 95.31 170 ARG B CA 1
ATOM 3163 C C . ARG B 1 170 ? 2.479 -18.297 3.811 1 95.31 170 ARG B C 1
ATOM 3165 O O . ARG B 1 170 ? 1.664 -17.422 4.102 1 95.31 170 ARG B O 1
ATOM 3172 N N . TRP B 1 171 ? 2.299 -19.078 2.746 1 96.88 171 TRP B N 1
ATOM 3173 C CA . TRP B 1 171 ? 1.186 -18.859 1.827 1 96.88 171 TRP B CA 1
ATOM 3174 C C . TRP B 1 171 ? 0.115 -19.938 2.004 1 96.88 171 TRP B C 1
ATOM 3176 O O . TRP B 1 171 ? -1.004 -19.797 1.505 1 96.88 171 TRP B O 1
ATOM 3186 N N . GLY B 1 172 ? 0.48 -21.016 2.734 1 97.94 172 GLY B N 1
ATOM 3187 C CA . GLY B 1 172 ? -0.466 -22.109 2.855 1 97.94 172 GLY B CA 1
ATOM 3188 C C . GLY B 1 172 ? -1.294 -22.047 4.125 1 97.94 172 GLY B C 1
ATOM 3189 O O . GLY B 1 172 ? -2.186 -22.875 4.336 1 97.94 172 GLY B O 1
ATOM 3190 N N . ASN B 1 173 ? -1.059 -21.109 4.992 1 97.12 173 ASN B N 1
ATOM 3191 C CA . ASN B 1 173 ? -1.722 -21.047 6.289 1 97.12 173 ASN B CA 1
ATOM 3192 C C . ASN B 1 173 ? -3.184 -20.625 6.152 1 97.12 173 ASN B C 1
ATOM 3194 O O . ASN B 1 173 ? -3.592 -20.109 5.113 1 97.12 173 ASN B O 1
ATOM 3198 N N . GLU B 1 174 ? -3.959 -20.812 7.129 1 96.94 174 GLU B N 1
ATOM 3199 C CA . GLU B 1 174 ? -5.395 -20.562 7.121 1 96.94 174 GLU B CA 1
ATOM 3200 C C . GLU B 1 174 ? -5.691 -19.078 7.016 1 96.94 174 GLU B C 1
ATOM 3202 O O . GLU B 1 174 ? -6.668 -18.672 6.375 1 96.94 174 GLU B O 1
ATOM 3207 N N . GLY B 1 175 ? -4.895 -18.234 7.672 1 97.44 175 GLY B N 1
ATOM 3208 C CA . GLY B 1 175 ? -5.086 -16.797 7.609 1 97.44 175 GLY B CA 1
ATOM 3209 C C . GLY B 1 175 ? -5.004 -16.25 6.199 1 97.44 175 GLY B C 1
ATOM 3210 O O . GLY B 1 175 ? -5.852 -15.445 5.789 1 97.44 175 GLY B O 1
ATOM 3211 N N . PHE B 1 176 ? -4.008 -16.688 5.484 1 97.81 176 PHE B N 1
ATOM 3212 C CA . PHE B 1 176 ? -3.875 -16.266 4.094 1 97.81 176 PHE B CA 1
ATOM 3213 C C . PHE B 1 176 ? -5.023 -16.812 3.256 1 97.81 176 PHE B C 1
ATOM 3215 O O . PHE B 1 176 ? -5.488 -16.156 2.322 1 97.81 176 PHE B O 1
ATOM 3222 N N . GLY B 1 177 ? -5.484 -18.016 3.545 1 98.38 177 GLY B N 1
ATOM 3223 C CA . GLY B 1 177 ? -6.668 -18.547 2.887 1 98.38 177 GLY B CA 1
ATOM 3224 C C . GLY B 1 177 ? -7.895 -17.672 3.059 1 98.38 177 GLY B C 1
ATOM 3225 O O . GLY B 1 177 ? -8.625 -17.422 2.102 1 98.38 177 GLY B O 1
ATOM 3226 N N . MET B 1 178 ? -8.102 -17.234 4.258 1 98.31 178 MET B N 1
ATOM 3227 C CA . MET B 1 178 ? -9.219 -16.344 4.539 1 98.31 178 MET B CA 1
ATOM 3228 C C . MET B 1 178 ? -9.07 -15.023 3.781 1 98.31 178 MET B C 1
ATOM 3230 O O . MET B 1 178 ? -10.055 -14.461 3.303 1 98.31 178 MET B O 1
ATOM 3234 N N . TYR B 1 179 ? -7.887 -14.562 3.711 1 98.19 179 TYR B N 1
ATOM 3235 C CA . TYR B 1 179 ? -7.605 -13.359 2.934 1 98.19 179 TYR B CA 1
ATOM 3236 C C . TYR B 1 179 ? -7.973 -13.555 1.468 1 98.19 179 TYR B C 1
ATOM 3238 O O . TYR B 1 179 ? -8.625 -12.703 0.862 1 98.19 179 TYR B O 1
ATOM 3246 N N . CYS B 1 180 ? -7.59 -14.703 0.858 1 98.56 180 CYS B N 1
ATOM 3247 C CA . CYS B 1 180 ? -7.918 -15.016 -0.528 1 98.56 180 CYS B CA 1
ATOM 3248 C C . CYS B 1 180 ? -9.43 -15.086 -0.729 1 98.56 180 CYS B C 1
ATOM 3250 O O . CYS B 1 180 ? -9.945 -14.656 -1.763 1 98.56 180 CYS B O 1
ATOM 3252 N N . GLN B 1 181 ? -10.102 -15.617 0.257 1 98.5 181 GLN B N 1
ATOM 3253 C CA . GLN B 1 181 ? -11.555 -15.672 0.187 1 98.5 181 GLN B CA 1
ATOM 3254 C C . GLN B 1 181 ? -12.164 -14.273 0.19 1 98.5 181 GLN B C 1
ATOM 3256 O O . GLN B 1 181 ? -13.156 -14.016 -0.491 1 98.5 181 GLN B O 1
ATOM 3261 N N . SER B 1 182 ? -11.602 -13.422 1.009 1 98.5 182 SER B N 1
ATOM 3262 C CA . SER B 1 182 ? -12.07 -12.039 1.024 1 98.5 182 SER B CA 1
ATOM 3263 C C . SER B 1 182 ? -11.891 -11.383 -0.339 1 98.5 182 SER B C 1
ATOM 3265 O O . SER B 1 182 ? -12.781 -10.672 -0.812 1 98.5 182 SER B O 1
ATOM 3267 N N . LEU B 1 183 ? -10.742 -11.562 -0.956 1 98.62 183 LEU B N 1
ATOM 3268 C CA . LEU B 1 183 ? -10.508 -11.039 -2.297 1 98.62 183 LEU B CA 1
ATOM 3269 C C . LEU B 1 183 ? -11.5 -11.625 -3.293 1 98.62 183 LEU B C 1
ATOM 3271 O O . LEU B 1 183 ? -12.008 -10.914 -4.168 1 98.62 183 LEU B O 1
ATOM 3275 N N . GLN B 1 184 ? -11.766 -12.922 -3.109 1 98.69 184 GLN B N 1
ATOM 3276 C CA . GLN B 1 184 ? -12.719 -13.602 -3.984 1 98.69 184 GLN B CA 1
ATOM 3277 C C . GLN B 1 184 ? -14.109 -12.977 -3.881 1 98.69 184 GLN B C 1
ATOM 3279 O O . GLN B 1 184 ? -14.789 -12.797 -4.891 1 98.69 184 GLN B O 1
ATOM 3284 N N . ARG B 1 185 ? -14.516 -12.727 -2.678 1 98 185 ARG B N 1
ATOM 3285 C CA . ARG B 1 185 ? -15.82 -12.109 -2.459 1 98 185 ARG B CA 1
ATOM 3286 C C . ARG B 1 185 ? -15.898 -10.742 -3.133 1 98 185 ARG B C 1
ATOM 3288 O O . ARG B 1 185 ? -16.922 -10.391 -3.707 1 98 185 ARG B O 1
ATOM 3295 N N . ILE B 1 186 ? -14.82 -9.953 -3.066 1 98.44 186 ILE B N 1
ATOM 3296 C CA . ILE B 1 186 ? -14.781 -8.664 -3.744 1 98.44 186 ILE B CA 1
ATOM 3297 C C . ILE B 1 186 ? -14.93 -8.867 -5.25 1 98.44 186 ILE B C 1
ATOM 3299 O O . ILE B 1 186 ? -15.75 -8.211 -5.895 1 98.44 186 ILE B O 1
ATOM 3303 N N . ALA B 1 187 ? -14.117 -9.805 -5.77 1 98.44 187 ALA B N 1
ATOM 3304 C CA . ALA B 1 187 ? -14.172 -10.078 -7.203 1 98.44 187 ALA B CA 1
ATOM 3305 C C . ALA B 1 187 ? -15.57 -10.5 -7.633 1 98.44 187 ALA B C 1
ATOM 3307 O O . ALA B 1 187 ? -16.109 -9.984 -8.617 1 98.44 187 ALA B O 1
ATOM 3308 N N . ASP B 1 188 ? -16.156 -11.391 -6.867 1 98.31 188 ASP B N 1
ATOM 3309 C CA . ASP B 1 188 ? -17.484 -11.898 -7.207 1 98.31 188 ASP B CA 1
ATOM 3310 C C . ASP B 1 188 ? -18.531 -10.781 -7.172 1 98.31 188 ASP B C 1
ATOM 3312 O O . ASP B 1 188 ? -19.422 -10.727 -8.023 1 98.31 188 ASP B O 1
ATOM 3316 N N . ARG B 1 189 ? -18.438 -9.953 -6.125 1 97.69 189 ARG B N 1
ATOM 3317 C CA . ARG B 1 189 ? -19.359 -8.828 -6.023 1 97.69 189 ARG B CA 1
ATOM 3318 C C . ARG B 1 189 ? -19.234 -7.914 -7.238 1 97.69 189 ARG B C 1
ATOM 3320 O O . ARG B 1 189 ? -20.25 -7.469 -7.789 1 97.69 189 ARG B O 1
ATOM 3327 N N . ARG B 1 190 ? -18.047 -7.668 -7.684 1 97.75 190 ARG B N 1
ATOM 3328 C CA . ARG B 1 190 ? -17.812 -6.809 -8.844 1 97.75 190 ARG B CA 1
ATOM 3329 C C . ARG B 1 190 ? -18.234 -7.496 -10.133 1 97.75 190 ARG B C 1
ATOM 3331 O O . ARG B 1 190 ? -18.828 -6.867 -11.008 1 97.75 190 ARG B O 1
ATOM 3338 N N . LEU B 1 191 ? -17.953 -8.766 -10.234 1 98 191 LEU B N 1
ATOM 3339 C CA . LEU B 1 191 ? -18.266 -9.531 -11.438 1 98 191 LEU B CA 1
ATOM 3340 C C . LEU B 1 191 ? -19.781 -9.641 -11.625 1 98 191 LEU B C 1
ATOM 3342 O O . LEU B 1 191 ? -20.266 -9.672 -12.758 1 98 191 LEU B O 1
ATOM 3346 N N . LEU B 1 192 ? -20.469 -9.727 -10.531 1 96.38 192 LEU B N 1
ATOM 3347 C CA . LEU B 1 192 ? -21.922 -9.812 -10.586 1 96.38 192 LEU B CA 1
ATOM 3348 C C . LEU B 1 192 ? -22.516 -8.609 -11.297 1 96.38 192 LEU B C 1
ATOM 3350 O O . LEU B 1 192 ? -23.547 -8.727 -11.969 1 96.38 192 LEU B O 1
ATOM 3354 N N . LYS B 1 193 ? -21.891 -7.453 -11.203 1 95.56 193 LYS B N 1
ATOM 3355 C CA . LYS B 1 193 ? -22.406 -6.207 -11.766 1 95.56 193 LYS B CA 1
ATOM 3356 C C . LYS B 1 193 ? -21.719 -5.871 -13.086 1 95.56 193 LYS B C 1
ATOM 3358 O O . LYS B 1 193 ? -22.016 -4.848 -13.703 1 95.56 193 LYS B O 1
ATOM 3363 N N . ALA B 1 194 ? -20.812 -6.684 -13.508 1 97 194 ALA B N 1
ATOM 3364 C CA . ALA B 1 194 ? -19.984 -6.395 -14.68 1 97 194 ALA B CA 1
ATOM 3365 C C . ALA B 1 194 ? -20.781 -6.555 -15.969 1 97 194 ALA B C 1
ATOM 3367 O O . ALA B 1 194 ? -21.703 -7.375 -16.047 1 97 194 ALA B O 1
ATOM 3368 N N . SER B 1 195 ? -20.484 -5.738 -16.984 1 97.38 195 SER B N 1
ATOM 3369 C CA . SER B 1 195 ? -21.016 -5.945 -18.328 1 97.38 195 SER B CA 1
ATOM 3370 C C . SER B 1 195 ? -20.5 -7.25 -18.922 1 97.38 195 SER B C 1
ATOM 3372 O O . SER B 1 195 ? -19.531 -7.832 -18.422 1 97.38 195 SER B O 1
ATOM 3374 N N . GLU B 1 196 ? -21.047 -7.688 -19.984 1 97.25 196 GLU B N 1
ATOM 3375 C CA . GLU B 1 196 ? -20.625 -8.906 -20.656 1 97.25 196 GLU B CA 1
ATOM 3376 C C . GLU B 1 196 ? -19.188 -8.797 -21.141 1 97.25 196 GLU B C 1
ATOM 3378 O O . GLU B 1 196 ? -18.406 -9.75 -21.031 1 97.25 196 GLU B O 1
ATOM 3383 N N . ASP B 1 197 ? -18.875 -7.656 -21.656 1 97.44 197 ASP B N 1
ATOM 3384 C CA . ASP B 1 197 ? -17.516 -7.434 -22.141 1 97.44 197 ASP B CA 1
ATOM 3385 C C . ASP B 1 197 ? -16.5 -7.488 -21 1 97.44 197 ASP B C 1
ATOM 3387 O O . ASP B 1 197 ? -15.422 -8.078 -21.156 1 97.44 197 ASP B O 1
ATOM 3391 N N . GLU B 1 198 ? -16.859 -6.902 -19.938 1 97.25 198 GLU B N 1
ATOM 3392 C CA . GLU B 1 198 ? -16 -6.906 -18.766 1 97.25 198 GLU B CA 1
ATOM 3393 C C . GLU B 1 198 ? -15.836 -8.32 -18.203 1 97.25 198 GLU B C 1
ATOM 3395 O O . GLU B 1 198 ? -14.75 -8.695 -17.75 1 97.25 198 GLU B O 1
ATOM 3400 N N . LEU B 1 199 ? -16.875 -9.07 -18.203 1 97.81 199 LEU B N 1
ATOM 3401 C CA . LEU B 1 199 ? -16.859 -10.445 -17.719 1 97.81 199 LEU B CA 1
ATOM 3402 C C . LEU B 1 199 ? -15.93 -11.297 -18.594 1 97.81 199 LEU B C 1
ATOM 3404 O O . LEU B 1 199 ? -15.133 -12.078 -18.078 1 97.81 199 LEU B O 1
ATOM 3408 N N . LYS B 1 200 ? -16.031 -11.164 -19.844 1 97.88 200 LYS B N 1
ATOM 3409 C CA . LYS B 1 200 ? -15.18 -11.898 -20.766 1 97.88 200 LYS B CA 1
ATOM 3410 C C . LYS B 1 200 ? -13.711 -11.539 -20.578 1 97.88 200 LYS B C 1
ATOM 3412 O O . LYS B 1 200 ? -12.844 -12.414 -20.547 1 97.88 200 LYS B O 1
ATOM 3417 N N . LYS B 1 201 ? -13.477 -10.266 -20.453 1 98.06 201 LYS B N 1
ATOM 3418 C CA . LYS B 1 201 ? -12.109 -9.797 -20.219 1 98.06 201 LYS B CA 1
ATOM 3419 C C . LYS B 1 201 ? -11.547 -10.375 -18.922 1 98.06 201 LYS B C 1
ATOM 3421 O O . LYS B 1 201 ? -10.391 -10.805 -18.891 1 98.06 201 LYS B O 1
ATOM 3426 N N . ALA B 1 202 ? -12.352 -10.367 -17.875 1 98.56 202 ALA B N 1
ATOM 3427 C CA . ALA B 1 202 ? -11.93 -10.891 -16.578 1 98.56 202 ALA B CA 1
ATOM 3428 C C . ALA B 1 202 ? -11.617 -12.383 -16.656 1 98.56 202 ALA B C 1
ATOM 3430 O O . ALA B 1 202 ? -10.641 -12.852 -16.078 1 98.56 202 ALA B O 1
ATOM 3431 N N . GLU B 1 203 ? -12.43 -13.102 -17.391 1 98.5 203 GLU B N 1
ATOM 3432 C CA . GLU B 1 203 ? -12.195 -14.539 -17.531 1 98.5 203 GLU B CA 1
ATOM 3433 C C . GLU B 1 203 ? -10.906 -14.805 -18.297 1 98.5 203 GLU B C 1
ATOM 3435 O O . GLU B 1 203 ? -10.133 -15.688 -17.938 1 98.5 203 GLU B O 1
ATOM 3440 N N . VAL B 1 204 ? -10.719 -14.094 -19.359 1 98.31 204 VAL B N 1
ATOM 3441 C CA . VAL B 1 204 ? -9.5 -14.234 -20.156 1 98.31 204 VAL B CA 1
ATOM 3442 C C . VAL B 1 204 ? -8.281 -13.938 -19.281 1 98.31 204 VAL B C 1
ATOM 3444 O O . VAL B 1 204 ? -7.273 -14.648 -19.359 1 98.31 204 VAL B O 1
ATOM 3447 N N . LEU B 1 205 ? -8.336 -12.945 -18.5 1 98.12 205 LEU B N 1
ATOM 3448 C CA . LEU B 1 205 ? -7.203 -12.578 -17.656 1 98.12 205 LEU B CA 1
ATOM 3449 C C . LEU B 1 205 ? -7 -13.602 -16.531 1 98.12 205 LEU B C 1
ATOM 3451 O O . LEU B 1 205 ? -5.867 -13.875 -16.141 1 98.12 205 LEU B O 1
ATOM 3455 N N . PHE B 1 206 ? -8.148 -14.164 -16.031 1 98.62 206 PHE B N 1
ATOM 3456 C CA . PHE B 1 206 ? -8.047 -15.266 -15.086 1 98.62 206 PHE B CA 1
ATOM 3457 C C . PHE B 1 206 ? -7.242 -16.422 -15.672 1 98.62 206 PHE B C 1
ATOM 3459 O O . PHE B 1 206 ? -6.316 -16.922 -15.039 1 98.62 206 PHE B O 1
ATOM 3466 N N . LEU B 1 207 ? -7.52 -16.719 -16.875 1 98.75 207 LEU B N 1
ATOM 3467 C CA . LEU B 1 207 ? -6.816 -17.812 -17.562 1 98.75 207 LEU B CA 1
ATOM 3468 C C . LEU B 1 207 ? -5.359 -17.438 -17.812 1 98.75 207 LEU B C 1
ATOM 3470 O O . LEU B 1 207 ? -4.469 -18.281 -17.719 1 98.75 207 LEU B O 1
ATOM 3474 N N . SER B 1 208 ? -5.105 -16.172 -18.156 1 98.69 208 SER B N 1
ATOM 3475 C CA . SER B 1 208 ? -3.74 -15.703 -18.344 1 98.69 208 SER B CA 1
ATOM 3476 C C . SER B 1 208 ? -2.918 -15.836 -17.078 1 98.69 208 SER B C 1
ATOM 3478 O O . SER B 1 208 ? -1.743 -16.203 -17.125 1 98.69 208 SER B O 1
ATOM 3480 N N . VAL B 1 209 ? -3.551 -15.516 -15.922 1 98.81 209 VAL B N 1
ATOM 3481 C CA . VAL B 1 209 ? -2.869 -15.664 -14.641 1 98.81 209 VAL B CA 1
ATOM 3482 C C . VAL B 1 209 ? -2.457 -17.125 -14.438 1 98.81 209 VAL B C 1
ATOM 3484 O O . VAL B 1 209 ? -1.317 -17.406 -14.062 1 98.81 209 VAL B O 1
ATOM 3487 N N . LEU B 1 210 ? -3.373 -18.062 -14.711 1 98.75 210 LEU B N 1
ATOM 3488 C CA . LEU B 1 210 ? -3.08 -19.469 -14.531 1 98.75 210 LEU B CA 1
ATOM 3489 C C . LEU B 1 210 ? -1.912 -19.906 -15.414 1 98.75 210 LEU B C 1
ATOM 3491 O O . LEU B 1 210 ? -1.039 -20.656 -14.969 1 98.75 210 LEU B O 1
ATOM 3495 N N . GLU B 1 211 ? -1.888 -19.422 -16.609 1 98.62 211 GLU B N 1
ATOM 3496 C CA . GLU B 1 211 ? -0.798 -19.734 -17.531 1 98.62 211 GLU B CA 1
ATOM 3497 C C . GLU B 1 211 ? 0.534 -19.203 -17.016 1 98.62 211 GLU B C 1
ATOM 3499 O O . GLU B 1 211 ? 1.547 -19.906 -17.047 1 98.62 211 GLU B O 1
ATOM 3504 N N . HIS B 1 212 ? 0.559 -17.969 -16.578 1 98.75 212 HIS B N 1
ATOM 3505 C CA . HIS B 1 212 ? 1.778 -17.375 -16.031 1 98.75 212 HIS B CA 1
ATOM 3506 C C . HIS B 1 212 ? 2.248 -18.125 -14.789 1 98.75 212 HIS B C 1
ATOM 3508 O O . HIS B 1 212 ? 3.453 -18.281 -14.578 1 98.75 212 HIS B O 1
ATOM 3514 N N . GLU B 1 213 ? 1.271 -18.531 -13.969 1 98.69 213 GLU B N 1
ATOM 3515 C CA . GLU B 1 213 ? 1.641 -19.297 -12.773 1 98.69 213 GLU B CA 1
ATOM 3516 C C . GLU B 1 213 ? 2.357 -20.594 -13.141 1 98.69 213 GLU B C 1
ATOM 3518 O O . GLU B 1 213 ? 3.381 -20.922 -12.539 1 98.69 213 GLU B O 1
ATOM 3523 N N . VAL B 1 214 ? 1.802 -21.266 -14.094 1 98.5 214 VAL B N 1
ATOM 3524 C CA . VAL B 1 214 ? 2.391 -22.531 -14.531 1 98.5 214 VAL B CA 1
ATOM 3525 C C . VAL B 1 214 ? 3.807 -22.281 -15.047 1 98.5 214 VAL B C 1
ATOM 3527 O O . VAL B 1 214 ? 4.742 -23 -14.68 1 98.5 214 VAL B O 1
ATOM 3530 N N . GLU B 1 215 ? 3.934 -21.297 -15.883 1 98.19 215 GLU B N 1
ATOM 3531 C CA . GLU B 1 215 ? 5.25 -20.969 -16.438 1 98.19 215 GLU B CA 1
ATOM 3532 C C . GLU B 1 215 ? 6.223 -20.562 -15.328 1 98.19 215 GLU B C 1
ATOM 3534 O O . GLU B 1 215 ? 7.414 -20.875 -15.406 1 98.19 215 GLU B O 1
ATOM 3539 N N . PHE B 1 216 ? 5.746 -19.828 -14.367 1 98.06 216 PHE B N 1
ATOM 3540 C CA . PHE B 1 216 ? 6.582 -19.391 -13.258 1 98.06 216 PHE B CA 1
ATOM 3541 C C . PHE B 1 216 ? 7.109 -20.578 -12.461 1 98.06 216 PHE B C 1
ATOM 3543 O O . PHE B 1 216 ? 8.305 -20.641 -12.156 1 98.06 216 PHE B O 1
ATOM 3550 N N . TRP B 1 217 ? 6.227 -21.547 -12.195 1 97.44 217 TRP B N 1
ATOM 3551 C CA . TRP B 1 217 ? 6.656 -22.766 -11.516 1 97.44 217 TRP B CA 1
ATOM 3552 C C . TRP B 1 217 ? 7.68 -23.516 -12.352 1 97.44 217 TRP B C 1
ATOM 3554 O O . TRP B 1 217 ? 8.695 -24 -11.828 1 97.44 217 TRP B O 1
ATOM 3564 N N . ASN B 1 218 ? 7.398 -23.609 -13.617 1 96.88 218 ASN B N 1
ATOM 3565 C CA . ASN B 1 218 ? 8.227 -24.391 -14.531 1 96.88 218 ASN B CA 1
ATOM 3566 C C . ASN B 1 218 ? 9.648 -23.859 -14.586 1 96.88 218 ASN B C 1
ATOM 3568 O O . ASN B 1 218 ? 10.594 -24.625 -14.797 1 96.88 218 ASN B O 1
ATOM 3572 N N . MET B 1 219 ? 9.766 -22.625 -14.414 1 93.44 219 MET B N 1
ATOM 3573 C CA . MET B 1 219 ? 11.094 -22.031 -14.562 1 93.44 219 MET B CA 1
ATOM 3574 C C . MET B 1 219 ? 12.031 -22.531 -13.461 1 93.44 219 MET B C 1
ATOM 3576 O O . MET B 1 219 ? 13.25 -22.5 -13.625 1 93.44 219 MET B O 1
ATOM 3580 N N . SER B 1 220 ? 11.516 -22.922 -12.391 1 87.62 220 SER B N 1
ATOM 3581 C CA . SER B 1 220 ? 12.32 -23.359 -11.25 1 87.62 220 SER B CA 1
ATOM 3582 C C . SER B 1 220 ? 12.672 -24.844 -11.359 1 87.62 220 SER B C 1
ATOM 3584 O O . SER B 1 220 ? 13.523 -25.344 -10.617 1 87.62 220 SER B O 1
ATOM 3586 N N . THR B 1 221 ? 11.953 -25.562 -12.234 1 82.19 221 THR B N 1
ATOM 3587 C CA . THR B 1 221 ? 12.242 -26.984 -12.414 1 82.19 221 THR B CA 1
ATOM 3588 C C . THR B 1 221 ? 13.242 -27.188 -13.547 1 82.19 221 THR B C 1
ATOM 3590 O O . THR B 1 221 ? 13.875 -28.234 -13.633 1 82.19 221 THR B O 1
ATOM 3593 N N . ALA B 1 222 ? 13.305 -26.234 -14.43 1 66.31 222 ALA B N 1
ATOM 3594 C CA . ALA B 1 222 ? 14.203 -26.375 -15.578 1 66.31 222 ALA B CA 1
ATOM 3595 C C . ALA B 1 222 ? 15.656 -26.125 -15.172 1 66.31 222 ALA B C 1
ATOM 3597 O O . ALA B 1 222 ? 16.578 -26.406 -15.938 1 66.31 222 ALA B O 1
ATOM 3598 N N . ALA B 1 223 ? 15.914 -25.656 -13.953 1 51.06 223 ALA B N 1
ATOM 3599 C CA . ALA B 1 223 ? 17.312 -25.406 -13.641 1 51.06 223 ALA B CA 1
ATOM 3600 C C . ALA B 1 223 ? 18.047 -26.703 -13.344 1 51.06 223 ALA B C 1
ATOM 3602 O O . ALA B 1 223 ? 17.453 -27.672 -12.859 1 51.06 223 ALA B O 1
#

InterPro domains:
  IPR004305 Thiaminase-2/PQQC [PF03070] (15-221)
  IPR016084 Haem oxygenase-like, multi-helical [G3DSA:1.20.910.10] (5-222)
  IPR016084 Haem oxygenase-like, multi-helical [SSF48613] (24-220)
  IPR050967 Thiamine Salvage Pathway TenA [PTHR43198] (4-222)

Solvent-accessible surface area (backbone atoms only — not comparable to full-atom values): 23158 Å² total; per-residue (Å²): 132,83,82,71,77,73,75,48,64,61,57,47,50,51,61,75,41,37,68,57,50,43,47,38,32,59,26,68,55,48,45,23,39,20,63,50,64,55,52,66,68,27,51,51,46,39,53,57,49,50,49,57,46,49,66,52,43,51,41,34,52,29,38,45,37,38,32,34,69,74,67,49,93,49,78,62,53,42,54,55,48,37,47,51,48,30,50,48,44,53,47,53,54,46,45,55,52,50,27,58,75,71,69,52,60,72,90,71,65,70,79,48,69,49,52,50,52,42,46,50,50,44,54,61,53,48,40,88,83,48,51,48,53,39,40,40,36,39,51,25,50,56,48,40,40,47,21,53,26,23,25,54,34,69,37,90,89,39,47,39,44,76,90,46,45,64,64,30,43,67,39,25,33,68,69,48,44,53,51,34,50,53,38,41,50,52,25,36,59,39,53,72,72,44,52,72,68,53,47,52,52,29,50,54,42,41,52,49,49,37,51,43,45,35,43,44,47,47,59,21,61,74,102,132,82,80,72,78,73,75,47,64,62,57,47,49,50,61,75,41,36,68,58,50,44,45,36,34,59,27,68,57,49,46,24,40,18,64,52,65,57,52,67,68,28,51,52,45,38,52,56,48,48,50,57,46,49,66,52,44,50,39,34,52,30,40,45,37,38,33,35,69,73,67,49,92,49,78,63,53,43,55,56,49,36,48,50,48,30,49,48,45,54,47,54,55,47,45,55,53,50,27,58,74,71,68,51,60,74,91,70,65,70,80,50,70,48,52,50,52,42,48,50,51,44,56,61,52,47,40,89,83,49,50,49,53,38,41,40,37,39,52,24,48,56,49,40,38,48,22,53,25,24,26,53,31,68,36,91,89,40,47,40,45,76,91,46,46,65,65,31,43,67,39,24,32,66,68,49,43,52,50,33,51,52,37,42,51,52,26,35,60,40,53,72,72,46,52,72,68,53,47,52,52,31,51,53,43,42,52,50,48,36,52,42,45,35,42,44,46,47,59,20,63,73,103

Sequence (446 aa):
MDEEKMMSMTETWLKKHRLLYTGATRNPFILTIHDATINIASFKTWLAQDYLFVRAFVPFVASVLIKAWKESDDNGDIEIILGGMASLQDEITWFKREATNWGISHSEVVPQQANINYCRFLESLMSPEMEYTVAITAFWAIEAVYQESFAYCLGEGSKTPPELKETCARWGNEGFGMYCQSLQRIADRRLLKASEDELKKAEVLFLSVLEHEVEFWNMSTAAMDEEKMMSMTETWLKKHRLLYTGATRNPFILTIHDATINIASFKTWLAQDYLFVRAFVPFVASVLIKAWKESDDNGDIEIILGGMASLQDEITWFKREATNWGISHSEVVPQQANINYCRFLESLMSPEMEYTVAITAFWAIEAVYQESFAYCLGEGSKTPPELKETCARWGNEGFGMYCQSLQRIADRRLLKASEDELKKAEVLFLSVLEHEVEFWNMSTAA

Organism: Lupinus albus (NCBI:txid3870)

Foldseek 3Di:
DPVPVPQFPVSVLCVVPVVLLCCLQVPPLLVCLQAVNH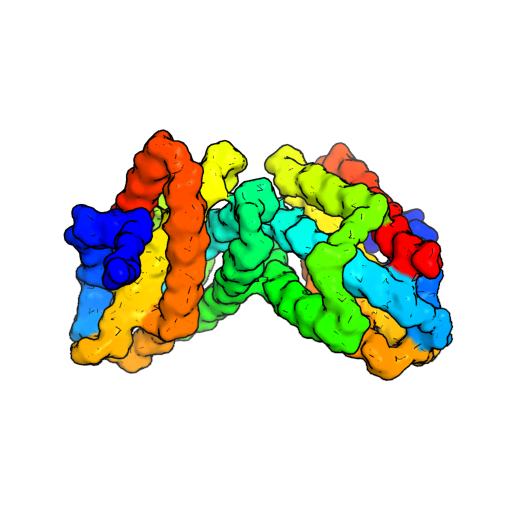DLQLVLLLLLQVLVLLVLVLVLLVLLLVLCVVPPPDPVVNVLSVVVNVLSVVVNVVSVVVCVVSVHDNVPDDHDPLSVVVSVLSVVCSDPPRHSLLSLLLVLLLLVSLQSNLLSCVDPPGPRDPVCNVVSCSSPPVVSVVSSVVSVVRNRVSLVVDDPVSVVSSSVSSSVSSVSSSSSSVVSVVD/DPPPVPQFLVSVLCVVPVVLLCCLQVPVLLVCLQAVNHDLQLVLLLLLQVLVLLVLVLVLLVLLLVLCVVPPPDPVVNVLSVVVNVLSVVVNVVSVVVCVVSVHDNVPRDHDPLSVVVSVLSVVCSDPPRHSLLSLLLVLLLLQSLQSNLLSCVDPPGPRDPVCNVVSCSSPPVVSVVSSVVSVVSNSVSLVVDDPVSVVSSSVSSSVSSVSSSSSSVVSVVD

pLDDT: mean 94.05, std 9.99, range [30.28, 98.88]

Secondary structure (DSSP, 8-state):
--------HHHHHHHHTHHHHHHHHS-HHHHHHHTT---HHHHHHHHHHHHHHHHHHHHHHHHHHHHHHHH-S-THHHHHHHHHHHHHHHHHHHHHHHHHHHT--GGG----HHHHHHHHHHHHHTSTTS-HHHHHHHHHHHHHHHHHHHHHTTSTT----HHHHHHHHHHHSHHHHHHHHHHHHHHHHHHHT--HHHHHHHHHHHHHHHHHHHHHHHHHH--/--------HHHHHHHHTHHHHHHHHS-HHHHHHHTT---HHHHHHHHHHHHHHHHHHHHHHHHHHHHHHHH-S-THHHHHHHHHHHHHHHHHHHHHHHHHHHT--GGG----HHHHHHHHHHHHHTSTTS-HHHHHHHHHHHHHHHHHHHHHTTSTT----HHHHHHHHHHHSHHHHHHHHHHHHHHHHHHHT--HHHHHHHHHHHHHHHHHHHHHHHHHH--